Protein AF-0000000077482561 (afdb_homodimer)

Sequence (404 aa):
MPTYKLTYFKSRGRAEISRLLFAAGGVKYEDVRVDEEQWQQLKPQTPMGHLPILEVDGTMICQSKAIARLIAKDIGMAGKTPLEQAQADMICDSLEEFGEKMLLFLREKDENKKEELKKEFEEKTLPAALDQFEKLASAEGYFAGNSLTWADVNFFAIYNFIDILMPGDHLKRYVNLNKVMGNVSSNPGIAKWLKERPESAFMPTYKLTYFKSRGRAEISRLLFAAGGVKYEDVRVDEEQWQQLKPQTPMGHLPILEVDGTMICQSKAIARLIAKDIGMAGKTPLEQAQADMICDSLEEFGEKMLLFLREKDENKKEELKKEFEEKTLPAALDQFEKLASAEGYFAGNSLTWADVNFFAIYNFIDILMPGDHLKRYVNLNKVMGNVSSNPGIAKWLKERPESAF

InterPro domains:
  IPR004045 Glutathione S-transferase, N-terminal [PF02798] (5-72)
  IPR004045 Glutathione S-transferase, N-terminal [PS50404] (2-79)
  IPR004046 Glutathione S-transferase, C-terminal [PF14497] (100-197)
  IPR010987 Glutathione S-transferase, C-terminal-like [PS50405] (81-202)
  IPR036249 Thioredoxin-like superfamily [SSF52833] (2-74)
  IPR036282 Glutathione S-transferase, C-terminal domain superfamily [SSF47616] (77-200)
  IPR040079 Glutathione transferase family [SFLDS00019] (1-200)
  IPR050213 Glutathione S-transferase superfamily [PTHR11571] (1-199)

Secondary structure (DSSP, 8-state):
---EEEEEESS-GGGHHHHHHHHHHT---EEEEE-HHHHHHHGGGSSSS-S-EEEETTEEEESHHHHHHHHHHHTT-S-SSHHHHHHHHHHHHHHHHHHHHHHHHHS--SHHHHHHHHHHIIIIIHHHHHHHHHHHS-TTS-SSTTS--HHHHHHHHHHHHHHHHS-S-TTTT-HHHHHHHHHHHTSHHHHHHHHHSPP---/---EEEEEESS-GGGHHHHHHHHHHT---EEEEE-HHHHHHHGGGSSSS-S-EEEETTEEEESHHHHHHHHHHHTT-S-SSHHHHHHHHHHHHHHHHHHHHHHHHHS--SHHHHHHHHHHIIIIIHHHHHHHHHHHS-TTS-SSTTS--HHHHHHHHHHHHHHHHS-S-TTTT-HHHHHHHHHHHTSHHHHHHHHHSPP---

Organism: Branchiostoma lanceolatum (NCBI:txid7740)

Nearest PDB structures (foldseek):
  1m0u-assembly1_B  TM=9.128E-01  e=1.610E-15  Drosophila melanogaster
  2hnl-assembly1_B  TM=8.963E-01  e=1.126E-15  Onchocerca volvulus
  5h5l-assembly1_B  TM=9.197E-01  e=1.602E-14  Nilaparvata lugens
  4q5r-assembly3_F  TM=9.139E-01  e=1.965E-14  Blattella germanica
  5d73-assembly1_B  TM=9.164E-01  e=4.402E-12  Wuchereria bancrofti

Foldseek 3Di:
DWEKEKEEAPACPLQVLVVLLCLLLVNDYHYHHDDPVVLVVCQVVAPHSDDTWMDTPNDIDHDSVVSNCVSQVVSVQCADDPVLNVQLVVLLVLVVVLVVLVVVLVVDDDPVVSVVSVVCCLVPSVLVSLVVQLVQFDLQQDNGDNAHHSSLSSLLVSVVVVCLVPPDDSCVPRNSPVNSNVRSCPSPSSVVCVVPPDDDSD/DWEKEKEEAPACPLQVLVVLLCLLLVNDYHYHHDDPVVLVVCQVVAPHSDDTWMDTPNDIDHDSVVSNCVSQVVSVQCADDPVLNVQLVVLLVLVVVLVVLVVVLVVDDDPVVSVVSVVCCLPPSVLVSLVVQLVQFDLQQDNGDNAHHSSLSSLLVSVVVVCLVPPDDSCVPRNSPVNSNVRSCPSPSSVVCVVPPDDHSD

Radius of gyration: 21.01 Å; Cα contacts (8 Å, |Δi|>4): 567; chains: 2; bounding box: 51×54×52 Å

pLDDT: mean 95.97, std 4.88, range [64.56, 98.94]

Structure (mmCIF, N/CA/C/O backbone):
data_AF-0000000077482561-model_v1
#
loop_
_entity.id
_entity.type
_entity.pdbx_description
1 polymer 'glutathione transferase'
#
loop_
_atom_site.group_PDB
_atom_site.id
_atom_site.type_symbol
_atom_site.label_atom_id
_atom_site.label_alt_id
_atom_site.label_comp_id
_atom_site.label_asym_id
_atom_site.label_entity_id
_atom_site.label_seq_id
_atom_site.pdbx_PDB_ins_code
_atom_site.Cartn_x
_atom_site.Cartn_y
_atom_site.Cartn_z
_atom_site.occupancy
_atom_site.B_iso_or_equiv
_atom_site.auth_seq_id
_atom_site.auth_comp_id
_atom_site.auth_asym_id
_atom_site.auth_atom_id
_atom_site.pdbx_PDB_model_num
ATOM 1 N N . MET A 1 1 ? -3.689 -11.023 24.844 1 65.94 1 MET A N 1
ATOM 2 C CA . MET A 1 1 ? -3.525 -10.156 23.672 1 65.94 1 MET A CA 1
ATOM 3 C C . MET A 1 1 ? -2.205 -10.445 22.969 1 65.94 1 MET A C 1
ATOM 5 O O . MET A 1 1 ? -1.219 -10.812 23.609 1 65.94 1 MET A O 1
ATOM 9 N N . PRO A 1 2 ? -2.205 -10.367 21.578 1 79.44 2 PRO A N 1
ATOM 10 C CA . PRO A 1 2 ? -0.939 -10.719 20.938 1 79.44 2 PRO A CA 1
ATOM 11 C C . PRO A 1 2 ? 0.196 -9.766 21.312 1 79.44 2 PRO A C 1
ATOM 13 O O . PRO A 1 2 ? -0.055 -8.633 21.719 1 79.44 2 PRO A O 1
ATOM 16 N N . THR A 1 3 ? 1.358 -10.242 21.422 1 90.31 3 THR A N 1
ATOM 17 C CA . THR A 1 3 ? 2.551 -9.414 21.562 1 90.31 3 THR A CA 1
ATOM 18 C C . THR A 1 3 ? 3.047 -8.938 20.203 1 90.31 3 THR A C 1
ATOM 20 O O . THR A 1 3 ? 3.17 -9.727 19.266 1 90.31 3 THR A O 1
ATOM 23 N N . TYR A 1 4 ? 3.246 -7.598 20.156 1 96.88 4 TYR A N 1
ATOM 24 C CA . TYR A 1 4 ? 3.68 -7 18.891 1 96.88 4 TYR A CA 1
ATOM 25 C C . TYR A 1 4 ? 5.102 -6.457 19.016 1 96.88 4 TYR A C 1
ATOM 27 O O . TYR A 1 4 ? 5.445 -5.812 20 1 96.88 4 TYR A O 1
ATOM 35 N N . LYS A 1 5 ? 5.898 -6.805 18.062 1 97.81 5 LYS A N 1
ATOM 36 C CA . LYS A 1 5 ? 7.227 -6.227 17.891 1 97.81 5 LYS A CA 1
ATOM 37 C C . LYS A 1 5 ? 7.402 -5.672 16.469 1 97.81 5 LYS A C 1
ATOM 39 O O . LYS A 1 5 ? 7.406 -6.426 15.5 1 97.81 5 LYS A O 1
ATOM 44 N N . LEU A 1 6 ? 7.504 -4.359 16.375 1 98.5 6 LEU A N 1
ATOM 45 C CA . LEU A 1 6 ? 7.684 -3.68 15.094 1 98.5 6 LEU A CA 1
ATOM 46 C C . LEU A 1 6 ? 9.148 -3.307 14.875 1 98.5 6 LEU A C 1
ATOM 48 O O . LEU A 1 6 ? 9.75 -2.635 15.719 1 98.5 6 LEU A O 1
ATOM 52 N N . THR A 1 7 ? 9.711 -3.781 13.766 1 98.56 7 THR A N 1
ATOM 53 C CA . THR A 1 7 ? 11.109 -3.506 13.453 1 98.56 7 THR A CA 1
ATOM 54 C C . THR A 1 7 ? 11.227 -2.643 12.195 1 98.56 7 THR A C 1
ATOM 56 O O . THR A 1 7 ? 10.68 -2.988 11.148 1 98.56 7 THR A O 1
ATOM 59 N N . TYR A 1 8 ? 11.922 -1.567 12.336 1 98 8 TYR A N 1
ATOM 60 C CA . TYR A 1 8 ? 12.203 -0.656 11.234 1 98 8 TYR A CA 1
ATOM 61 C C . TYR A 1 8 ? 13.461 0.164 11.516 1 98 8 TYR A C 1
ATOM 63 O O . TYR A 1 8 ? 14.117 -0.029 12.539 1 98 8 TYR A O 1
ATOM 71 N N . PHE A 1 9 ? 13.859 1.001 10.555 1 96.94 9 PHE A N 1
ATOM 72 C CA . PHE A 1 9 ? 15.023 1.872 10.719 1 96.94 9 PHE A CA 1
ATOM 73 C C . PHE A 1 9 ? 14.703 3.016 11.68 1 96.94 9 PHE A C 1
ATOM 75 O O . PHE A 1 9 ? 13.562 3.176 12.109 1 96.94 9 PHE A O 1
ATOM 82 N N . LYS A 1 10 ? 15.805 3.742 11.961 1 93.38 10 LYS A N 1
ATOM 83 C CA . LYS A 1 10 ? 15.641 4.906 12.82 1 93.38 10 LYS A CA 1
ATOM 84 C C . LYS A 1 10 ? 15.016 6.074 12.062 1 93.38 10 LYS A C 1
ATOM 86 O O . LYS A 1 10 ? 15.586 7.164 12.016 1 93.38 10 LYS A O 1
ATOM 91 N N . SER A 1 11 ? 13.891 5.891 11.484 1 93.12 11 SER A N 1
ATOM 92 C CA . SER A 1 11 ? 13.102 6.863 10.734 1 93.12 11 SER A CA 1
ATOM 93 C C . SER A 1 11 ? 11.617 6.527 10.773 1 93.12 11 SER A C 1
ATOM 95 O O . SER A 1 11 ? 11.234 5.434 11.203 1 93.12 11 SER A O 1
ATOM 97 N N . ARG A 1 12 ? 10.773 7.395 10.508 1 92.94 12 ARG A N 1
ATOM 98 C CA . ARG A 1 12 ? 9.336 7.145 10.422 1 92.94 12 ARG A CA 1
ATOM 99 C C . ARG A 1 12 ? 9 6.242 9.234 1 92.94 12 ARG A C 1
ATOM 101 O O . ARG A 1 12 ? 8.578 5.102 9.414 1 92.94 12 ARG A O 1
ATOM 108 N N . GLY A 1 13 ? 9.367 6.766 7.984 1 92.19 13 GLY A N 1
ATOM 109 C CA . GLY A 1 13 ? 9.266 5.988 6.758 1 92.19 13 GLY A CA 1
ATOM 110 C C . GLY A 1 13 ? 8 5.148 6.691 1 92.19 13 GLY A C 1
ATOM 111 O O . GLY A 1 13 ? 6.93 5.594 7.109 1 92.19 13 GLY A O 1
ATOM 112 N N . ARG A 1 14 ? 8.117 3.943 6.242 1 94.88 14 ARG A N 1
ATOM 113 C CA . ARG A 1 14 ? 6.996 3.053 5.949 1 94.88 14 ARG A CA 1
ATOM 114 C C . ARG A 1 14 ? 6.43 2.449 7.23 1 94.88 14 ARG A C 1
ATOM 116 O O . ARG A 1 14 ? 5.332 1.887 7.223 1 94.88 14 ARG A O 1
ATOM 123 N N . ALA A 1 15 ? 7.062 2.635 8.352 1 97.38 15 ALA A N 1
ATOM 124 C CA . ALA A 1 15 ? 6.586 2.062 9.609 1 97.38 15 ALA A CA 1
ATOM 125 C C . ALA A 1 15 ? 5.68 3.045 10.352 1 97.38 15 ALA A C 1
ATOM 127 O O . ALA A 1 15 ? 4.996 2.67 11.305 1 97.38 15 ALA A O 1
ATOM 128 N N . GLU A 1 16 ? 5.656 4.277 9.891 1 97.19 16 GLU A N 1
ATOM 129 C CA . GLU A 1 16 ? 4.941 5.309 10.641 1 97.19 16 GLU A CA 1
ATOM 130 C C . GLU A 1 16 ? 3.445 5.012 10.703 1 97.19 16 GLU A C 1
ATOM 132 O O . GLU A 1 16 ? 2.789 5.301 11.703 1 97.19 16 GLU A O 1
ATOM 137 N N . ILE A 1 17 ? 2.879 4.523 9.641 1 98.38 17 ILE A N 1
ATOM 138 C CA . ILE A 1 17 ? 1.452 4.219 9.648 1 98.38 17 ILE A CA 1
ATOM 139 C C . ILE A 1 17 ? 1.148 3.213 10.758 1 98.38 17 ILE A C 1
ATOM 141 O O . ILE A 1 17 ? 0.135 3.33 11.453 1 98.38 17 ILE A O 1
ATOM 145 N N . SER A 1 18 ? 1.978 2.236 10.938 1 98.75 18 SER A N 1
ATOM 146 C CA . SER A 1 18 ? 1.778 1.244 11.992 1 98.75 18 SER A CA 1
ATOM 147 C C . SER A 1 18 ? 1.894 1.873 13.375 1 98.75 18 SER A C 1
ATOM 149 O O . SER A 1 18 ? 1.087 1.587 14.258 1 98.75 18 SER A O 1
ATOM 151 N N . ARG A 1 19 ? 2.854 2.752 13.531 1 98.44 19 ARG A N 1
ATOM 152 C CA . ARG A 1 19 ? 3.039 3.422 14.812 1 98.44 19 ARG A CA 1
ATOM 153 C C . ARG A 1 19 ? 1.841 4.301 15.148 1 98.44 19 ARG A C 1
ATOM 155 O O . ARG A 1 19 ? 1.387 4.328 16.297 1 98.44 19 ARG A O 1
ATOM 162 N N . LEU A 1 20 ? 1.384 4.945 14.164 1 98.75 20 LEU A N 1
ATOM 163 C CA . LEU A 1 20 ? 0.2 5.777 14.352 1 98.75 20 LEU A CA 1
ATOM 164 C C . LEU A 1 20 ? -1.009 4.926 14.727 1 98.75 20 LEU A C 1
ATOM 166 O O . LEU A 1 20 ? -1.802 5.316 15.586 1 98.75 20 LEU A O 1
ATOM 170 N N . LEU A 1 21 ? -1.175 3.791 14.133 1 98.88 21 LEU A N 1
ATOM 171 C CA . LEU A 1 21 ? -2.311 2.926 14.422 1 98.88 21 LEU A CA 1
ATOM 172 C C . LEU A 1 21 ? -2.191 2.328 15.82 1 98.88 21 LEU A C 1
ATOM 174 O O . LEU A 1 21 ? -3.182 2.236 16.547 1 98.88 21 LEU A O 1
ATOM 178 N N . PHE A 1 22 ? -0.974 1.914 16.219 1 98.69 22 PHE A N 1
ATOM 179 C CA . PHE A 1 22 ? -0.769 1.45 17.578 1 98.69 22 PHE A CA 1
ATOM 180 C C . PHE A 1 22 ? -1.146 2.535 18.578 1 98.69 22 PHE A C 1
ATOM 182 O O . PHE A 1 22 ? -1.791 2.256 19.594 1 98.69 22 PHE A O 1
ATOM 189 N N . ALA A 1 23 ? -0.771 3.738 18.281 1 98.75 23 ALA A N 1
ATOM 190 C CA . ALA A 1 23 ? -1.095 4.875 19.141 1 98.75 23 ALA A CA 1
ATOM 191 C C . ALA A 1 23 ? -2.602 5.105 19.203 1 98.75 23 ALA A C 1
ATOM 193 O O . ALA A 1 23 ? -3.162 5.316 20.281 1 98.75 23 ALA A O 1
ATOM 194 N N . ALA A 1 24 ? -3.225 5.043 18.078 1 98.81 24 ALA A N 1
ATOM 195 C CA . ALA A 1 24 ? -4.664 5.277 17.984 1 98.81 24 ALA A CA 1
ATOM 196 C C . ALA A 1 24 ? -5.438 4.297 18.859 1 98.81 24 ALA A C 1
ATOM 198 O O . ALA A 1 24 ? -6.438 4.664 19.484 1 98.81 24 ALA A O 1
ATOM 199 N N . GLY A 1 25 ? -4.988 3.072 18.859 1 98.06 25 GLY A N 1
ATOM 200 C CA . GLY A 1 25 ? -5.699 2.025 19.578 1 98.06 25 GLY A CA 1
ATOM 201 C C . GLY A 1 25 ? -5.215 1.84 21 1 98.06 25 GLY A C 1
ATOM 202 O O . GLY A 1 25 ? -5.797 1.068 21.766 1 98.06 25 GLY A O 1
ATOM 203 N N . GLY A 1 26 ? -4.105 2.518 21.312 1 97.75 26 GLY A N 1
ATOM 204 C CA . GLY A 1 26 ? -3.516 2.328 22.641 1 97.75 26 GLY A CA 1
ATOM 205 C C . GLY A 1 26 ? -2.932 0.942 22.828 1 97.75 26 GLY A C 1
ATOM 206 O O . GLY A 1 26 ? -3.033 0.369 23.922 1 97.75 26 GLY A O 1
ATOM 207 N N . VAL A 1 27 ? -2.447 0.393 21.797 1 97.44 27 VAL A N 1
ATOM 208 C CA . VAL A 1 27 ? -1.892 -0.956 21.844 1 97.44 27 VAL A CA 1
ATOM 209 C C . VAL A 1 27 ? -0.395 -0.889 22.125 1 97.44 27 VAL A C 1
ATOM 211 O O . VAL A 1 27 ? 0.345 -0.171 21.453 1 97.44 27 VAL A O 1
ATOM 214 N N . LYS A 1 28 ? 0.012 -1.644 23.141 1 96.12 28 LYS A N 1
ATOM 215 C CA . LYS A 1 28 ? 1.436 -1.71 23.453 1 96.12 28 LYS A CA 1
ATOM 216 C C . LYS A 1 28 ? 2.18 -2.607 22.469 1 96.12 28 LYS A C 1
ATOM 218 O O . LYS A 1 28 ? 1.653 -3.637 22.047 1 96.12 28 LYS A O 1
ATOM 223 N N . TYR A 1 29 ? 3.383 -2.162 22.141 1 97.12 29 TYR A N 1
ATOM 224 C CA . TYR A 1 29 ? 4.254 -2.939 21.266 1 97.12 29 TYR A CA 1
ATOM 225 C C . TYR A 1 29 ? 5.719 -2.6 21.516 1 97.12 29 TYR A C 1
ATOM 227 O O . TYR A 1 29 ? 6.027 -1.577 22.125 1 97.12 29 TYR A O 1
ATOM 235 N N . GLU A 1 30 ? 6.598 -3.5 21.078 1 97.06 30 GLU A N 1
ATOM 236 C CA . GLU A 1 30 ? 8.023 -3.201 21.078 1 97.06 30 GLU A CA 1
ATOM 237 C C . GLU A 1 30 ? 8.453 -2.521 19.781 1 97.06 30 GLU A C 1
ATOM 239 O O . GLU A 1 30 ? 8.305 -3.094 18.703 1 97.06 30 GLU A O 1
ATOM 244 N N . ASP A 1 31 ? 8.914 -1.35 19.859 1 97 31 ASP A N 1
ATOM 245 C CA . ASP A 1 31 ? 9.406 -0.591 18.719 1 97 31 ASP A CA 1
ATOM 246 C C . ASP A 1 31 ? 10.914 -0.759 18.547 1 97 31 ASP A C 1
ATOM 248 O O . ASP A 1 31 ? 11.695 -0.048 19.188 1 97 31 ASP A O 1
ATOM 252 N N . VAL A 1 32 ? 11.305 -1.618 17.641 1 97.31 32 VAL A N 1
ATOM 253 C CA . VAL A 1 32 ? 12.719 -1.92 17.422 1 97.31 32 VAL A CA 1
ATOM 254 C C . VAL A 1 32 ? 13.25 -1.095 16.266 1 97.31 32 VAL A C 1
ATOM 256 O O . VAL A 1 32 ? 12.766 -1.227 15.133 1 97.31 32 VAL A O 1
ATOM 259 N N . ARG A 1 33 ? 14.156 -0.301 16.516 1 96.81 33 ARG A N 1
ATOM 260 C CA . ARG A 1 33 ? 14.797 0.537 15.5 1 96.81 33 ARG A CA 1
ATOM 261 C C . ARG A 1 33 ? 16.234 0.096 15.258 1 96.81 33 ARG A C 1
ATOM 263 O O . ARG A 1 33 ? 17.062 0.086 16.188 1 96.81 33 ARG A O 1
ATOM 270 N N . VAL A 1 34 ? 16.516 -0.237 14.039 1 97.75 34 VAL A N 1
ATOM 271 C CA . VAL A 1 34 ? 17.797 -0.855 13.758 1 97.75 34 VAL A CA 1
ATOM 272 C C . VAL A 1 34 ? 18.641 0.084 12.891 1 97.75 34 VAL A C 1
ATOM 274 O O . VAL A 1 34 ? 18.109 0.903 12.148 1 97.75 34 VAL A O 1
ATOM 277 N N . ASP A 1 35 ? 19.938 -0.01 12.992 1 96.69 35 ASP A N 1
ATOM 278 C CA . ASP A 1 35 ? 20.859 0.676 12.094 1 96.69 35 ASP A CA 1
ATOM 279 C C . ASP A 1 35 ? 21.297 -0.236 10.953 1 96.69 35 ASP A C 1
ATOM 281 O O . ASP A 1 35 ? 20.797 -1.354 10.82 1 96.69 35 ASP A O 1
ATOM 285 N N . GLU A 1 36 ? 22.125 0.262 10.109 1 96.44 36 GLU A N 1
ATOM 286 C CA . GLU A 1 36 ? 22.5 -0.444 8.891 1 96.44 36 GLU A CA 1
ATOM 287 C C . GLU A 1 36 ? 23.188 -1.766 9.211 1 96.44 36 GLU A C 1
ATOM 289 O O . GLU A 1 36 ? 22.969 -2.77 8.531 1 96.44 36 GLU A O 1
ATOM 294 N N . GLU A 1 37 ? 24.016 -1.79 10.219 1 97.62 37 GLU A N 1
ATOM 295 C CA . GLU A 1 37 ? 24.734 -3.006 10.602 1 97.62 37 GLU A CA 1
ATOM 296 C C . GLU A 1 37 ? 23.766 -4.07 11.109 1 97.62 37 GLU A C 1
ATOM 298 O O . GLU A 1 37 ? 23.844 -5.234 10.711 1 97.62 37 GLU A O 1
ATOM 303 N N . GLN A 1 38 ? 22.922 -3.689 11.922 1 98.06 38 GLN A N 1
ATOM 304 C CA . GLN A 1 38 ? 21.906 -4.598 12.445 1 98.06 38 GLN A CA 1
ATOM 305 C C . GLN A 1 38 ? 21 -5.105 11.328 1 98.06 38 GLN A C 1
ATOM 307 O O . GLN A 1 38 ? 20.578 -6.27 11.336 1 98.06 38 GLN A O 1
ATOM 312 N N . TRP A 1 39 ? 20.719 -4.211 10.438 1 97.75 39 TRP A N 1
ATOM 313 C CA . TRP A 1 39 ? 19.859 -4.586 9.312 1 97.75 39 TRP A CA 1
ATOM 314 C C . TRP A 1 39 ? 20.516 -5.664 8.461 1 97.75 39 TRP A C 1
ATOM 316 O O . TRP A 1 39 ? 19.875 -6.637 8.07 1 97.75 39 TRP A O 1
ATOM 326 N N . GLN A 1 40 ? 21.734 -5.527 8.156 1 97.62 40 GLN A N 1
ATOM 327 C CA . GLN A 1 40 ? 22.453 -6.512 7.344 1 97.62 40 GLN A CA 1
ATOM 328 C C . GLN A 1 40 ? 22.406 -7.891 7.992 1 97.62 40 GLN A C 1
ATOM 330 O O . GLN A 1 40 ? 22.344 -8.906 7.301 1 97.62 40 GLN A O 1
ATOM 335 N N . GLN A 1 41 ? 22.375 -7.934 9.281 1 97.88 41 GLN A N 1
ATOM 336 C CA . GLN A 1 41 ? 22.328 -9.195 10.016 1 97.88 41 GLN A CA 1
ATOM 337 C C . GLN A 1 41 ? 20.906 -9.766 10.016 1 97.88 41 GLN A C 1
ATOM 339 O O . GLN A 1 41 ? 20.719 -10.984 9.984 1 97.88 41 GLN A O 1
ATOM 344 N N . LEU A 1 42 ? 19.984 -8.859 10.039 1 97.69 42 LEU A N 1
ATOM 345 C CA . LEU A 1 42 ? 18.594 -9.25 10.18 1 97.69 42 LEU A CA 1
ATOM 346 C C . LEU A 1 42 ? 18 -9.641 8.82 1 97.69 42 LEU A C 1
ATOM 348 O O . LEU A 1 42 ? 17.094 -10.484 8.75 1 97.69 42 LEU A O 1
ATOM 352 N N . LYS A 1 43 ? 18.516 -9.07 7.785 1 97.5 43 LYS A N 1
ATOM 353 C CA . LYS A 1 43 ? 17.906 -9.125 6.453 1 97.5 43 LYS A CA 1
ATOM 354 C C . LYS A 1 43 ? 17.672 -10.562 6.016 1 97.5 43 LYS A C 1
ATOM 356 O O . LYS A 1 43 ? 16.578 -10.906 5.57 1 97.5 43 LYS A O 1
ATOM 361 N N . PRO A 1 44 ? 18.594 -11.492 6.234 1 96.06 44 PRO A N 1
ATOM 362 C CA . PRO A 1 44 ? 18.375 -12.867 5.773 1 96.06 44 PRO A CA 1
ATOM 363 C C . PRO A 1 44 ? 17.297 -13.594 6.586 1 96.06 44 PRO A C 1
ATOM 365 O O . PRO A 1 44 ? 16.828 -14.664 6.176 1 96.06 44 PRO A O 1
ATOM 368 N N . GLN A 1 45 ? 16.859 -13 7.668 1 95.19 45 GLN A N 1
ATOM 369 C CA . GLN A 1 45 ? 15.906 -13.648 8.555 1 95.19 45 GLN A CA 1
ATOM 370 C C . GLN A 1 45 ? 14.492 -13.125 8.305 1 95.19 45 GLN A C 1
ATOM 372 O O . GLN A 1 45 ? 13.523 -13.641 8.875 1 95.19 45 GLN A O 1
ATOM 377 N N . THR A 1 46 ? 14.453 -12.148 7.418 1 96.69 46 THR A N 1
ATOM 378 C CA . THR A 1 46 ? 13.141 -11.57 7.133 1 96.69 46 THR A CA 1
ATOM 379 C C . THR A 1 46 ? 12.469 -12.305 5.98 1 96.69 46 THR A C 1
ATOM 381 O O . THR A 1 46 ? 13.141 -12.922 5.152 1 96.69 46 THR A O 1
ATOM 384 N N . PRO A 1 47 ? 11.156 -12.211 5.91 1 95.62 47 PRO A N 1
ATOM 385 C CA . PRO A 1 47 ? 10.438 -12.977 4.887 1 95.62 47 PRO A CA 1
ATOM 386 C C . PRO A 1 47 ? 10.836 -12.578 3.469 1 95.62 47 PRO A C 1
ATOM 388 O O . PRO A 1 47 ? 10.961 -13.43 2.592 1 95.62 47 PRO A O 1
ATOM 391 N N . MET A 1 48 ? 11.031 -11.312 3.225 1 96.31 48 MET A N 1
ATOM 392 C CA . MET A 1 48 ? 11.227 -10.844 1.854 1 96.31 48 MET A CA 1
ATOM 393 C C . MET A 1 48 ? 12.438 -9.922 1.766 1 96.31 48 MET A C 1
ATOM 395 O O . MET A 1 48 ? 12.664 -9.289 0.734 1 96.31 48 MET A O 1
ATOM 399 N N . GLY A 1 49 ? 13.125 -9.758 2.85 1 95.25 49 GLY A N 1
ATOM 400 C CA . GLY A 1 49 ? 14.336 -8.953 2.818 1 95.25 49 GLY A CA 1
ATOM 401 C C . GLY A 1 49 ? 14.07 -7.465 2.914 1 95.25 49 GLY A C 1
ATOM 402 O O . GLY A 1 49 ? 14.844 -6.652 2.395 1 95.25 49 GLY A O 1
ATOM 403 N N . HIS A 1 50 ? 12.875 -7.137 3.467 1 93.81 50 HIS A N 1
ATOM 404 C CA . HIS A 1 50 ? 12.531 -5.727 3.607 1 93.81 50 HIS A CA 1
ATOM 405 C C . HIS A 1 50 ? 11.984 -5.426 5 1 93.81 50 HIS A C 1
ATOM 407 O O . HIS A 1 50 ? 11.562 -6.336 5.715 1 93.81 50 HIS A O 1
ATOM 413 N N . LEU A 1 51 ? 12.148 -4.227 5.395 1 97.62 51 LEU A N 1
ATOM 414 C CA . LEU A 1 51 ? 11.477 -3.646 6.551 1 97.62 51 LEU A CA 1
ATOM 415 C C . LEU A 1 51 ? 10.383 -2.678 6.117 1 97.62 51 LEU A C 1
ATOM 417 O O . LEU A 1 51 ? 10.445 -2.109 5.023 1 97.6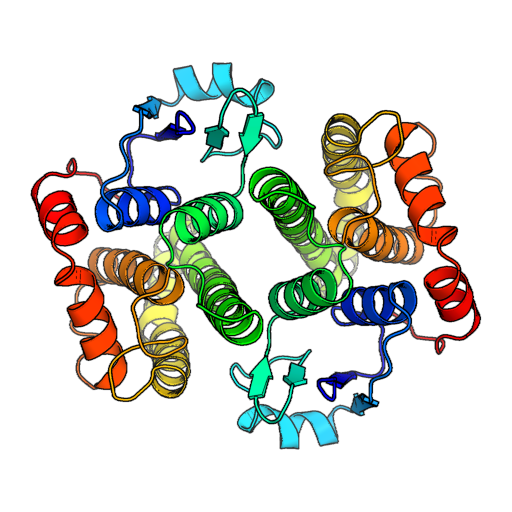2 51 LEU A O 1
ATOM 421 N N . PRO A 1 52 ? 9.352 -2.607 6.902 1 98.31 52 PRO A N 1
ATOM 422 C CA . PRO A 1 52 ? 9.125 -3.045 8.281 1 98.31 52 PRO A CA 1
ATOM 423 C C . PRO A 1 52 ? 8.688 -4.504 8.375 1 98.31 52 PRO A C 1
ATOM 425 O O . PRO A 1 52 ? 8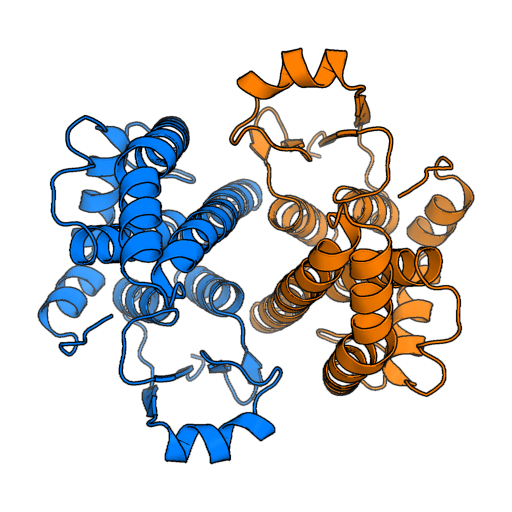.195 -5.07 7.395 1 98.31 52 PRO A O 1
ATOM 428 N N . ILE A 1 53 ? 8.945 -5.027 9.562 1 98.44 53 ILE A N 1
ATOM 429 C CA . ILE A 1 53 ? 8.43 -6.336 9.961 1 98.44 53 ILE A CA 1
ATOM 430 C C . ILE A 1 53 ? 7.664 -6.215 11.273 1 98.44 53 ILE A C 1
ATOM 432 O O . ILE A 1 53 ? 8.102 -5.516 12.195 1 98.44 53 ILE A O 1
ATOM 436 N N . LEU A 1 54 ? 6.562 -6.836 11.328 1 98.69 54 LEU A N 1
ATOM 437 C CA . LEU A 1 54 ? 5.824 -7 12.578 1 98.69 54 LEU A CA 1
ATOM 438 C C . LEU A 1 54 ? 5.824 -8.453 13.023 1 98.69 54 LEU A C 1
ATOM 440 O O . LEU A 1 54 ? 5.395 -9.336 12.273 1 98.69 54 LEU A O 1
ATOM 444 N N . GLU A 1 55 ? 6.34 -8.75 14.133 1 97.81 55 GLU A N 1
ATOM 445 C CA . GLU A 1 55 ? 6.242 -10.078 14.742 1 97.81 55 GLU A CA 1
ATOM 446 C C . GLU A 1 55 ? 5.027 -10.18 15.656 1 97.81 55 GLU A C 1
ATOM 448 O O . GLU A 1 55 ? 4.852 -9.352 16.562 1 97.81 55 GLU A O 1
ATOM 453 N N . VAL A 1 56 ? 4.18 -11.109 15.352 1 95.5 56 VAL A N 1
ATOM 454 C CA . VAL A 1 56 ? 2.982 -11.391 16.141 1 95.5 56 VAL A CA 1
ATOM 455 C C . VAL A 1 56 ? 3 -12.852 16.594 1 95.5 56 VAL A C 1
ATOM 457 O O . VAL A 1 56 ? 2.887 -13.766 15.773 1 95.5 56 VAL A O 1
ATOM 460 N N . ASP A 1 57 ? 3.135 -13.039 17.844 1 85.06 57 ASP A N 1
ATOM 461 C CA . ASP A 1 57 ? 3.154 -14.383 18.422 1 85.06 57 ASP A CA 1
ATOM 462 C C . ASP A 1 57 ? 4.098 -15.297 17.641 1 85.06 57 ASP A C 1
ATOM 464 O O . ASP A 1 57 ? 3.715 -16.406 17.25 1 85.06 57 ASP A O 1
ATOM 468 N N . GLY A 1 58 ? 5.227 -14.805 17.25 1 84.81 58 GLY A N 1
ATOM 469 C CA . GLY A 1 58 ? 6.277 -15.602 16.625 1 84.81 58 GLY A CA 1
ATOM 470 C C . GLY A 1 58 ? 6.203 -15.609 15.117 1 84.81 58 GLY A C 1
ATOM 471 O O . GLY A 1 58 ? 7.094 -16.141 14.445 1 84.81 58 GLY A O 1
ATOM 472 N N . THR A 1 59 ? 5.172 -15.078 14.539 1 93.31 59 THR A N 1
ATOM 473 C CA . THR A 1 59 ? 5.039 -15 13.094 1 93.31 59 THR A CA 1
ATOM 474 C C . THR A 1 59 ? 5.453 -13.617 12.586 1 93.31 59 THR A C 1
ATOM 476 O O . THR A 1 59 ? 5.039 -12.602 13.141 1 93.31 59 THR A O 1
ATOM 479 N N . MET A 1 60 ? 6.297 -13.602 11.539 1 97.31 60 MET A N 1
ATOM 480 C CA . MET A 1 60 ? 6.73 -12.336 10.961 1 97.31 60 MET A CA 1
ATOM 481 C C . MET A 1 60 ? 5.84 -11.945 9.781 1 97.31 60 MET A C 1
ATOM 483 O O . MET A 1 60 ? 5.594 -12.758 8.891 1 97.31 60 MET A O 1
ATOM 487 N N . ILE A 1 61 ? 5.328 -10.75 9.867 1 98.31 61 ILE A N 1
ATOM 488 C CA . ILE A 1 61 ? 4.586 -10.133 8.773 1 98.31 61 ILE A CA 1
ATOM 489 C C . ILE A 1 61 ? 5.375 -8.961 8.211 1 98.31 61 ILE A C 1
ATOM 491 O O . ILE A 1 61 ? 5.84 -8.094 8.961 1 98.31 61 ILE A O 1
ATOM 495 N N . CYS A 1 62 ? 5.543 -9.008 6.883 1 98.38 62 CYS A N 1
ATOM 496 C CA . CYS A 1 62 ? 6.16 -7.867 6.211 1 98.38 62 CYS A CA 1
ATOM 497 C C . CYS A 1 62 ? 5.145 -7.125 5.348 1 98.38 62 CYS A C 1
ATOM 499 O O . CYS A 1 62 ? 3.955 -7.449 5.367 1 98.38 62 CYS A O 1
ATOM 501 N N . GLN A 1 63 ? 5.625 -6.09 4.656 1 98.06 63 GLN A N 1
ATOM 502 C CA . GLN A 1 63 ? 4.789 -5.199 3.857 1 98.06 63 GLN A CA 1
ATOM 503 C C . GLN A 1 63 ? 3.992 -4.25 4.75 1 98.06 63 GLN A C 1
ATOM 505 O O . GLN A 1 63 ? 3.111 -4.684 5.496 1 98.06 63 GLN A O 1
ATOM 510 N N . SER A 1 64 ? 4.227 -3.021 4.57 1 98.12 64 SER A N 1
ATOM 511 C CA . SER A 1 64 ? 3.705 -2.008 5.48 1 98.12 64 SER A CA 1
ATOM 512 C C . SER A 1 64 ? 2.182 -1.996 5.48 1 98.12 64 SER A C 1
ATOM 514 O O . SER A 1 64 ? 1.556 -1.838 6.531 1 98.12 64 SER A O 1
ATOM 516 N N . LYS A 1 65 ? 1.564 -2.209 4.371 1 98.25 65 LYS A N 1
ATOM 517 C CA . LYS A 1 65 ? 0.106 -2.156 4.316 1 98.25 65 LYS A CA 1
ATOM 518 C C . LYS A 1 65 ? -0.511 -3.402 4.945 1 98.25 65 LYS A C 1
ATOM 520 O O . LYS A 1 65 ? -1.583 -3.334 5.551 1 98.25 65 LYS A O 1
ATOM 525 N N . ALA A 1 66 ? 0.133 -4.59 4.738 1 98.62 66 ALA A N 1
ATOM 526 C CA . ALA A 1 66 ? -0.34 -5.805 5.398 1 98.62 66 ALA A CA 1
ATOM 527 C C . ALA A 1 66 ? -0.27 -5.664 6.918 1 98.62 66 ALA A C 1
ATOM 529 O O . ALA A 1 66 ? -1.205 -6.043 7.625 1 98.62 66 ALA A O 1
ATOM 530 N N . ILE A 1 67 ? 0.811 -5.07 7.371 1 98.75 67 ILE A N 1
ATOM 531 C CA . ILE A 1 67 ? 1.01 -4.84 8.797 1 98.75 67 ILE A CA 1
ATOM 532 C C . ILE A 1 67 ? -0.049 -3.871 9.32 1 98.75 67 ILE A C 1
ATOM 534 O O . ILE A 1 67 ? -0.728 -4.156 10.305 1 98.75 67 ILE A O 1
ATOM 538 N N . ALA A 1 68 ? -0.198 -2.816 8.602 1 98.81 68 ALA A N 1
ATOM 539 C CA . ALA A 1 68 ? -1.13 -1.775 9.023 1 98.81 68 ALA A CA 1
ATOM 540 C C . ALA A 1 68 ? -2.562 -2.301 9.062 1 98.81 68 ALA A C 1
ATOM 542 O O . ALA A 1 68 ? -3.316 -2 9.992 1 98.81 68 ALA A O 1
ATOM 543 N N . ARG A 1 69 ? -2.92 -3.057 8.078 1 98.62 69 ARG A N 1
ATOM 544 C CA . ARG A 1 69 ? -4.27 -3.613 8.016 1 98.62 69 ARG A CA 1
ATOM 545 C C . ARG A 1 69 ? -4.52 -4.566 9.172 1 98.62 69 ARG A C 1
ATOM 547 O O . ARG A 1 69 ? -5.625 -4.609 9.727 1 98.62 69 ARG A O 1
ATOM 554 N N . LEU A 1 70 ? -3.527 -5.348 9.523 1 98.38 70 LEU A N 1
ATOM 555 C CA . LEU A 1 70 ? -3.641 -6.258 10.656 1 98.38 70 LEU A CA 1
ATOM 556 C C . LEU A 1 70 ? -3.91 -5.488 11.945 1 98.38 70 LEU A C 1
ATOM 558 O O . LEU A 1 70 ? -4.805 -5.848 12.711 1 98.38 70 LEU A O 1
ATOM 562 N N . ILE A 1 71 ? -3.166 -4.449 12.172 1 98.5 71 ILE A N 1
ATOM 563 C CA . ILE A 1 71 ? -3.328 -3.633 13.367 1 98.5 71 ILE A CA 1
ATOM 564 C C . ILE A 1 71 ? -4.699 -2.959 13.352 1 98.5 71 ILE A C 1
ATOM 566 O O . ILE A 1 71 ? -5.395 -2.932 14.367 1 98.5 71 ILE A O 1
ATOM 570 N N . ALA A 1 72 ? -5.059 -2.428 12.195 1 98.69 72 ALA A N 1
ATOM 571 C CA . ALA A 1 72 ? -6.34 -1.743 12.055 1 98.69 72 ALA A CA 1
ATOM 572 C C . ALA A 1 72 ? -7.5 -2.664 12.43 1 98.69 72 ALA A C 1
ATOM 574 O O . ALA A 1 72 ? -8.461 -2.234 13.062 1 98.69 72 ALA A O 1
ATOM 575 N N . LYS A 1 73 ? -7.41 -3.895 11.984 1 97.25 73 LYS A N 1
ATOM 576 C CA . LYS A 1 73 ? -8.438 -4.867 12.336 1 97.25 73 LYS A CA 1
ATOM 577 C C . LYS A 1 73 ? -8.5 -5.078 13.852 1 97.25 73 LYS A C 1
ATOM 579 O O . LYS A 1 73 ? -9.586 -5.125 14.43 1 97.25 73 LYS A O 1
ATOM 584 N N . ASP A 1 74 ? -7.406 -5.176 14.445 1 96.19 74 ASP A N 1
ATOM 585 C CA . ASP A 1 74 ? -7.316 -5.438 15.883 1 96.19 74 ASP A CA 1
ATOM 586 C C . ASP A 1 74 ? -7.953 -4.305 16.688 1 96.19 74 ASP A C 1
ATOM 588 O O . ASP A 1 74 ? -8.602 -4.547 17.703 1 96.19 74 ASP A O 1
ATOM 592 N N . ILE A 1 75 ? -7.84 -3.143 16.219 1 97.56 75 ILE A N 1
ATOM 593 C CA . ILE A 1 75 ? -8.273 -2.008 17.016 1 97.56 75 ILE A CA 1
ATOM 594 C C . ILE A 1 75 ? -9.617 -1.491 16.5 1 97.56 75 ILE A C 1
ATOM 596 O O . ILE A 1 75 ? -10.078 -0.421 16.906 1 97.56 75 ILE A O 1
ATOM 600 N N . GLY A 1 76 ? -10.203 -2.148 15.5 1 97.5 76 GLY A N 1
ATOM 601 C CA . GLY A 1 76 ? -11.523 -1.803 15.016 1 97.5 76 GLY A CA 1
ATOM 602 C C . GLY A 1 76 ? -11.523 -0.629 14.055 1 97.5 76 GLY A C 1
ATOM 603 O O . GLY A 1 76 ? -12.5 0.112 13.969 1 97.5 76 GLY A O 1
ATOM 604 N N . MET A 1 77 ? -10.438 -0.453 13.297 1 98.69 77 MET A N 1
ATOM 605 C CA . MET A 1 77 ? -10.32 0.694 12.406 1 98.69 77 MET A CA 1
ATOM 606 C C . MET A 1 77 ? -10.133 0.239 10.961 1 98.69 77 MET A C 1
ATOM 608 O O . MET A 1 77 ? -9.633 0.995 10.125 1 98.69 77 MET A O 1
ATOM 612 N N . ALA A 1 78 ? -10.477 -1.024 10.656 1 98.56 78 ALA A N 1
ATOM 613 C CA . ALA A 1 78 ? -10.352 -1.513 9.289 1 98.56 78 ALA A CA 1
ATOM 614 C C . ALA A 1 78 ? -11.594 -1.179 8.469 1 98.56 78 ALA A C 1
ATOM 616 O O . ALA A 1 78 ? -11.562 -1.243 7.234 1 98.56 78 ALA A O 1
ATOM 617 N N . GLY A 1 79 ? -12.656 -0.717 9.062 1 98.06 79 GLY A N 1
ATOM 618 C CA . GLY A 1 79 ? -13.984 -0.616 8.484 1 98.06 79 GLY A CA 1
ATOM 619 C C . GLY A 1 79 ? -14.977 -1.599 9.086 1 98.06 79 GLY A C 1
ATOM 620 O O . GLY A 1 79 ? -14.617 -2.74 9.383 1 98.06 79 GLY A O 1
ATOM 621 N N . LYS A 1 80 ? -16.219 -1.28 9.211 1 97.19 80 LYS A N 1
ATOM 622 C CA . LYS A 1 80 ? -17.203 -2.047 9.977 1 97.19 80 LYS A CA 1
ATOM 623 C C . LYS A 1 80 ? -17.828 -3.15 9.117 1 97.19 80 LYS A C 1
ATOM 625 O O . LYS A 1 80 ? -18.359 -4.125 9.648 1 97.19 80 LYS A O 1
ATOM 630 N N . THR A 1 81 ? -17.859 -2.98 7.855 1 95.31 81 THR A N 1
ATOM 631 C CA . THR A 1 81 ? -18.406 -3.961 6.918 1 95.31 81 THR A CA 1
ATOM 632 C C . THR A 1 81 ? -17.359 -4.34 5.875 1 95.31 81 THR A C 1
ATOM 634 O O . THR A 1 81 ? -16.375 -3.621 5.68 1 95.31 81 THR A O 1
ATOM 637 N N . PRO A 1 82 ? -17.547 -5.438 5.191 1 94.94 82 PRO A N 1
ATOM 638 C CA . PRO A 1 82 ? -16.625 -5.801 4.117 1 94.94 82 PRO A CA 1
ATOM 639 C C . PRO A 1 82 ? -16.484 -4.707 3.061 1 94.94 82 PRO A C 1
ATOM 641 O O . PRO A 1 82 ? -15.391 -4.465 2.557 1 94.94 82 PRO A O 1
ATOM 644 N N . LEU A 1 83 ? -17.547 -4.074 2.828 1 96.06 83 LEU A N 1
ATOM 645 C CA . LEU A 1 83 ? -17.516 -3.014 1.827 1 96.06 83 LEU A CA 1
ATOM 646 C C . LEU A 1 83 ? -16.719 -1.813 2.33 1 96.06 83 LEU A C 1
ATOM 648 O O . LEU A 1 83 ? -15.906 -1.248 1.593 1 96.06 83 LEU A O 1
ATOM 652 N N . GLU A 1 84 ? -16.922 -1.404 3.596 1 97.38 84 GLU A N 1
ATOM 653 C CA . GLU A 1 84 ? -16.125 -0.315 4.172 1 97.38 84 GLU A CA 1
ATOM 654 C C . GLU A 1 84 ? -14.648 -0.661 4.199 1 97.38 84 GLU A C 1
ATOM 656 O O . GLU A 1 84 ? -13.797 0.202 3.965 1 97.38 84 GLU A O 1
ATOM 661 N N . GLN A 1 85 ? -14.375 -1.887 4.5 1 98.25 85 GLN A N 1
ATOM 662 C CA . GLN A 1 85 ? -12.984 -2.336 4.508 1 98.25 85 GLN A CA 1
ATOM 663 C C . GLN A 1 85 ? -12.375 -2.244 3.115 1 98.25 85 GLN A C 1
ATOM 665 O O . GLN A 1 85 ? -11.219 -1.844 2.967 1 98.25 85 GLN A O 1
ATOM 670 N N . ALA A 1 86 ? -13.141 -2.596 2.133 1 98.12 86 ALA A N 1
ATOM 671 C CA . ALA A 1 86 ? -12.664 -2.5 0.756 1 98.12 86 ALA A CA 1
ATOM 672 C C . ALA A 1 86 ? -12.445 -1.046 0.352 1 98.12 86 ALA A C 1
ATOM 674 O O . ALA A 1 86 ? -11.492 -0.732 -0.371 1 98.12 86 ALA A O 1
ATOM 675 N N . GLN A 1 87 ? -13.289 -0.183 0.807 1 98.06 87 GLN A N 1
ATOM 676 C CA . GLN A 1 87 ? -13.125 1.241 0.537 1 98.06 87 GLN A CA 1
ATOM 677 C C . GLN A 1 87 ? -11.836 1.772 1.17 1 98.06 87 GLN A C 1
ATOM 679 O O . GLN A 1 87 ? -11.102 2.531 0.541 1 98.06 87 GLN A O 1
ATOM 684 N N . ALA A 1 88 ? -11.602 1.339 2.377 1 98.81 88 ALA A N 1
ATOM 685 C CA . ALA A 1 88 ? -10.359 1.74 3.039 1 98.81 88 ALA A CA 1
ATOM 686 C C . ALA A 1 88 ? -9.141 1.212 2.291 1 98.81 88 ALA A C 1
ATOM 688 O O . ALA A 1 88 ? -8.164 1.939 2.086 1 98.81 88 ALA A O 1
ATOM 689 N N . ASP A 1 89 ? -9.242 -0.005 1.867 1 98.69 89 ASP A N 1
ATOM 690 C CA . ASP A 1 89 ? -8.148 -0.622 1.122 1 98.69 89 ASP A CA 1
ATOM 691 C C . ASP A 1 89 ? -7.879 0.13 -0.18 1 98.69 89 ASP A C 1
ATOM 693 O O . ASP A 1 89 ? -6.723 0.355 -0.544 1 98.69 89 ASP A O 1
ATOM 697 N N . MET A 1 90 ? -8.945 0.447 -0.867 1 98.44 90 MET A N 1
ATOM 698 C CA . MET A 1 90 ? -8.805 1.148 -2.141 1 98.44 90 MET A CA 1
ATOM 699 C C . MET A 1 90 ? -8.086 2.479 -1.955 1 98.44 90 MET A C 1
ATOM 701 O O . MET A 1 90 ? -7.246 2.854 -2.775 1 98.44 90 MET A O 1
ATOM 705 N N . ILE A 1 91 ? -8.375 3.188 -0.912 1 98.81 91 ILE A N 1
ATOM 706 C CA . ILE A 1 91 ? -7.738 4.465 -0.624 1 98.81 91 ILE A CA 1
ATOM 707 C C . ILE A 1 91 ? -6.25 4.25 -0.348 1 98.81 91 ILE A C 1
ATOM 709 O O . ILE A 1 91 ? -5.398 4.938 -0.915 1 98.81 91 ILE A O 1
ATOM 713 N N . CYS A 1 92 ? -5.957 3.258 0.431 1 98.75 92 CYS A N 1
ATOM 714 C CA . CYS A 1 92 ? -4.574 3.01 0.83 1 98.75 92 CYS A CA 1
ATOM 715 C C . CYS A 1 92 ? -3.744 2.521 -0.352 1 98.75 92 CYS A C 1
ATOM 717 O O . CYS A 1 92 ? -2.582 2.904 -0.499 1 98.75 92 CYS A O 1
ATOM 719 N N . ASP A 1 93 ? -4.332 1.692 -1.121 1 98.25 93 ASP A N 1
ATOM 720 C CA . ASP A 1 93 ? -3.633 1.255 -2.324 1 98.25 93 ASP A CA 1
ATOM 721 C C . ASP A 1 93 ? -3.396 2.424 -3.277 1 98.25 93 ASP A C 1
ATOM 723 O O . ASP A 1 93 ? -2.355 2.494 -3.938 1 98.25 93 ASP A O 1
ATOM 727 N N . SER A 1 94 ? -4.328 3.334 -3.412 1 98.19 94 SER A N 1
ATOM 728 C CA . SER A 1 94 ? -4.184 4.52 -4.254 1 98.19 94 SER A CA 1
ATOM 729 C C . SER A 1 94 ? -3.104 5.453 -3.713 1 98.19 94 SER A C 1
ATOM 731 O O . SER A 1 94 ? -2.332 6.027 -4.48 1 98.19 94 SER A O 1
ATOM 733 N N . LEU A 1 95 ? -3.086 5.516 -2.449 1 98.12 95 LEU A N 1
ATOM 734 C CA . LEU A 1 95 ? -2.062 6.336 -1.813 1 98.12 95 LEU A CA 1
ATOM 735 C C . LEU A 1 95 ? -0.672 5.762 -2.061 1 98.12 95 LEU A C 1
ATOM 737 O O . LEU A 1 95 ? 0.299 6.508 -2.193 1 98.12 95 LEU A O 1
ATOM 741 N N . GLU A 1 96 ? -0.576 4.477 -2.059 1 96.38 96 GLU A N 1
ATOM 742 C CA . GLU A 1 96 ? 0.706 3.84 -2.352 1 96.38 96 GLU A CA 1
ATOM 743 C C . GLU A 1 96 ? 1.195 4.207 -3.75 1 96.38 96 GLU A C 1
ATOM 745 O O . GLU A 1 96 ? 2.377 4.5 -3.943 1 96.38 96 GLU A O 1
ATOM 750 N N . GLU A 1 97 ? 0.297 4.141 -4.719 1 94.38 97 GLU A N 1
ATOM 751 C CA . GLU A 1 97 ? 0.656 4.523 -6.078 1 94.38 97 GLU A CA 1
ATOM 752 C C . GLU A 1 97 ? 1.098 5.984 -6.145 1 94.38 97 GLU A C 1
ATOM 754 O O . GLU A 1 97 ? 2.07 6.316 -6.824 1 94.38 97 GLU A O 1
ATOM 759 N N . PHE A 1 98 ? 0.424 6.793 -5.441 1 95.5 98 PHE A N 1
ATOM 760 C CA . PHE A 1 98 ? 0.767 8.211 -5.363 1 95.5 98 PHE A CA 1
ATOM 761 C C . PHE A 1 98 ? 2.143 8.398 -4.734 1 95.5 98 PHE A C 1
ATOM 763 O O . PHE A 1 98 ? 2.957 9.172 -5.234 1 95.5 98 PHE A O 1
ATOM 770 N N . GLY A 1 99 ? 2.398 7.648 -3.65 1 93.12 99 GLY A N 1
ATOM 771 C CA . GLY A 1 99 ? 3.686 7.719 -2.979 1 93.12 99 GLY A CA 1
ATOM 772 C C . GLY A 1 99 ? 4.844 7.289 -3.859 1 93.12 99 GLY A C 1
ATOM 773 O O . GLY A 1 99 ? 5.953 7.816 -3.736 1 93.12 99 GLY A O 1
ATOM 774 N N . GLU A 1 100 ? 4.57 6.379 -4.723 1 90.25 100 GLU A N 1
ATOM 775 C CA . GLU A 1 100 ? 5.613 5.91 -5.633 1 90.25 100 GLU A CA 1
ATOM 776 C C . GLU A 1 100 ? 6.051 7.016 -6.59 1 90.25 100 GLU A C 1
ATOM 778 O O . GLU A 1 100 ? 7.219 7.082 -6.973 1 90.25 100 GLU A O 1
ATOM 783 N N . LYS A 1 101 ? 5.141 7.859 -6.941 1 91.56 101 LYS A N 1
ATOM 784 C CA . LYS A 1 101 ? 5.5 8.992 -7.785 1 91.56 101 LYS A CA 1
ATOM 785 C C . LYS A 1 101 ? 6.43 9.953 -7.051 1 91.56 101 LYS A C 1
ATOM 787 O O . LYS A 1 101 ? 7.297 10.578 -7.664 1 91.56 101 LYS A O 1
ATOM 792 N N . MET A 1 102 ? 6.23 10.031 -5.84 1 92.62 102 MET A N 1
ATOM 793 C CA . MET A 1 102 ? 7.094 10.875 -5.016 1 92.62 102 MET A CA 1
ATOM 794 C C . MET A 1 102 ? 8.5 10.297 -4.938 1 92.62 102 MET A C 1
ATOM 796 O O . MET A 1 102 ? 9.484 11.039 -4.934 1 92.62 102 MET A O 1
ATOM 800 N N . LEU A 1 103 ? 8.602 9 -4.934 1 87.62 103 LEU A N 1
ATOM 801 C CA . LEU A 1 103 ? 9.891 8.328 -4.828 1 87.62 103 LEU A CA 1
ATOM 802 C C . LEU A 1 103 ? 10.742 8.594 -6.062 1 87.62 103 LEU A C 1
ATOM 804 O O . LEU A 1 103 ? 11.977 8.531 -5.992 1 87.62 103 LEU A O 1
ATOM 808 N N . LEU A 1 104 ? 10.07 8.906 -7.188 1 88.12 104 LEU A N 1
ATOM 809 C CA . LEU A 1 104 ? 10.797 9.18 -8.422 1 88.12 104 LEU A CA 1
ATOM 810 C C . LEU A 1 104 ? 11.773 10.328 -8.234 1 88.12 104 LEU A C 1
ATOM 812 O O . LEU A 1 104 ? 12.922 10.258 -8.688 1 88.12 104 LEU A O 1
ATOM 816 N N . PHE A 1 105 ? 11.328 11.398 -7.531 1 90.69 105 PHE A N 1
ATOM 817 C CA . PHE A 1 105 ? 12.25 12.508 -7.379 1 90.69 105 PHE A CA 1
ATOM 818 C C . PHE A 1 105 ? 13.125 12.328 -6.141 1 90.69 105 PHE A C 1
ATOM 820 O O . PHE A 1 105 ? 14.242 12.828 -6.082 1 90.69 105 PHE A O 1
ATOM 827 N N . LEU A 1 106 ? 12.711 11.5 -5.195 1 90.12 106 LEU A N 1
ATOM 828 C CA . LEU A 1 106 ? 13.5 11.281 -3.992 1 90.12 106 LEU A CA 1
ATOM 829 C C . LEU A 1 106 ? 14.727 10.422 -4.297 1 90.12 106 LEU A C 1
ATOM 831 O O . LEU A 1 106 ? 15.773 10.57 -3.658 1 90.12 106 LEU A O 1
ATOM 835 N N . ARG A 1 107 ? 14.594 9.562 -5.289 1 90.94 107 ARG A N 1
ATOM 836 C CA . ARG A 1 107 ? 15.672 8.625 -5.598 1 90.94 107 ARG A CA 1
ATOM 837 C C . ARG A 1 107 ? 16.578 9.18 -6.691 1 90.94 107 ARG A C 1
ATOM 839 O O . ARG A 1 107 ? 17.625 8.602 -6.984 1 90.94 107 ARG A O 1
ATOM 846 N N . GLU A 1 108 ? 16.078 10.328 -7.258 1 94.19 108 GLU A N 1
ATOM 847 C CA . GLU A 1 108 ? 16.844 10.922 -8.344 1 94.19 108 GLU A CA 1
ATOM 848 C C . GLU A 1 108 ? 18.172 1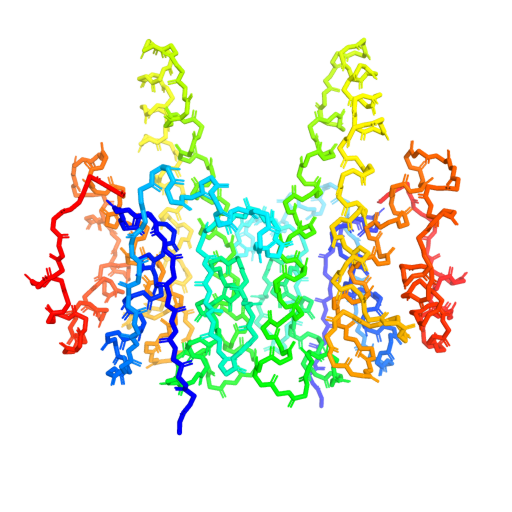1.5 -7.828 1 94.19 108 GLU A C 1
ATOM 850 O O . GLU A 1 108 ? 18.188 12.273 -6.867 1 94.19 108 GLU A O 1
ATOM 855 N N . LYS A 1 109 ? 19.266 11.094 -8.586 1 94 109 LYS A N 1
ATOM 856 C CA . LYS A 1 109 ? 20.594 11.453 -8.102 1 94 109 LYS A CA 1
ATOM 857 C C . LYS A 1 109 ? 21.062 12.773 -8.711 1 94 109 LYS A C 1
ATOM 859 O O . LYS A 1 109 ? 21.844 13.5 -8.094 1 94 109 LYS A O 1
ATOM 864 N N . ASP A 1 110 ? 20.625 13.023 -9.852 1 96.12 110 ASP A N 1
ATOM 865 C CA . ASP A 1 110 ? 20.938 14.297 -10.484 1 96.12 110 ASP A CA 1
ATOM 866 C C . ASP A 1 110 ? 20.125 15.43 -9.867 1 96.12 110 ASP A C 1
ATOM 868 O O . ASP A 1 110 ? 18.891 15.461 -10 1 96.12 110 ASP A O 1
ATOM 872 N N . GLU A 1 111 ? 20.875 16.312 -9.375 1 95.25 111 GLU A N 1
ATOM 873 C CA . GLU A 1 111 ? 20.219 17.359 -8.602 1 95.25 111 GLU A CA 1
ATOM 874 C C . GLU A 1 111 ? 19.297 18.219 -9.477 1 95.25 111 GLU A C 1
ATOM 876 O O . GLU A 1 111 ? 18.219 18.641 -9.039 1 95.25 111 GLU A O 1
ATOM 881 N N . ASN A 1 112 ? 19.734 18.516 -10.586 1 96.44 112 ASN A N 1
ATOM 882 C CA . ASN A 1 112 ? 18.906 19.312 -11.477 1 96.44 112 ASN A CA 1
ATOM 883 C C . ASN A 1 112 ? 17.641 18.562 -11.891 1 96.44 112 ASN A C 1
ATOM 885 O O . ASN A 1 112 ? 16.547 19.125 -11.898 1 96.44 112 ASN A O 1
ATOM 889 N N . LYS A 1 113 ? 17.859 17.359 -12.219 1 96.69 113 LYS A N 1
ATOM 890 C CA . LYS A 1 113 ? 16.719 16.531 -12.586 1 96.69 113 LYS A CA 1
ATOM 891 C C . LYS A 1 113 ? 15.789 16.312 -11.398 1 96.69 113 LYS A C 1
ATOM 893 O O . LYS A 1 113 ? 14.562 16.266 -11.555 1 96.69 113 LYS A O 1
ATOM 898 N N . LYS A 1 114 ? 16.344 16.203 -10.195 1 96.12 114 LYS A N 1
ATOM 899 C CA . LYS A 1 114 ? 15.578 16.031 -8.969 1 96.12 114 LYS A CA 1
ATOM 900 C C . LYS A 1 114 ? 14.664 17.234 -8.727 1 96.12 114 LYS A C 1
ATOM 902 O O . LYS A 1 114 ? 13.477 17.062 -8.422 1 96.12 114 LYS A O 1
ATOM 907 N N . GLU A 1 115 ? 15.195 18.328 -8.938 1 95.38 115 GLU A N 1
ATOM 908 C CA . GLU A 1 115 ? 14.414 19.547 -8.711 1 95.38 115 GLU A CA 1
ATOM 909 C C . GLU A 1 115 ? 13.297 19.672 -9.75 1 95.38 115 GLU A C 1
ATOM 911 O O . GLU A 1 115 ? 12.195 20.125 -9.422 1 95.38 115 GLU A O 1
ATOM 916 N N . GLU A 1 116 ? 13.625 19.344 -10.875 1 97.06 116 GLU A N 1
ATOM 917 C CA . GLU A 1 116 ? 12.617 19.375 -11.93 1 97.06 116 GLU A CA 1
ATOM 918 C C . GLU A 1 116 ? 11.469 18.422 -11.625 1 97.06 116 GLU A C 1
ATOM 920 O O . GLU A 1 116 ? 10.297 18.781 -11.773 1 97.06 116 GLU A O 1
ATOM 925 N N . LEU A 1 117 ? 11.844 17.266 -11.211 1 96.56 117 LEU A N 1
ATOM 926 C CA . LEU A 1 117 ? 10.844 16.266 -10.883 1 96.56 117 LEU A CA 1
ATOM 927 C C . LEU A 1 117 ? 10.016 16.688 -9.672 1 96.56 117 LEU A C 1
ATOM 929 O O . LEU A 1 117 ? 8.805 16.453 -9.633 1 96.56 117 LEU A O 1
ATOM 933 N N . LYS A 1 118 ? 10.672 17.234 -8.766 1 96 118 LYS A N 1
ATOM 934 C CA . LYS A 1 118 ? 9.984 17.719 -7.57 1 96 118 LYS A CA 1
ATOM 935 C C . LYS A 1 118 ? 8.984 18.812 -7.922 1 96 118 LYS A C 1
ATOM 937 O O . LYS A 1 118 ? 7.859 18.828 -7.414 1 96 118 LYS A O 1
ATOM 942 N N . LYS A 1 119 ? 9.375 19.688 -8.742 1 96.38 119 LYS A N 1
ATOM 943 C CA . LYS A 1 119 ? 8.5 20.766 -9.172 1 96.38 119 LYS A CA 1
ATOM 944 C C . LYS A 1 119 ? 7.289 20.234 -9.93 1 96.38 119 LYS A C 1
ATOM 946 O O . LYS A 1 119 ? 6.16 20.672 -9.711 1 96.38 119 LYS A O 1
ATOM 951 N N . GLU A 1 120 ? 7.539 19.328 -10.773 1 97 120 GLU A N 1
ATOM 952 C CA . GLU A 1 120 ? 6.453 18.703 -11.516 1 97 120 GLU A CA 1
ATOM 953 C C . GLU A 1 120 ? 5.488 17.984 -10.57 1 97 120 GLU A C 1
ATOM 955 O O . GLU A 1 120 ? 4.27 18.047 -10.766 1 97 120 GLU A O 1
ATOM 960 N N . PHE A 1 121 ? 6.055 17.406 -9.617 1 97.31 121 PHE A N 1
ATOM 961 C CA . PHE A 1 121 ? 5.234 16.719 -8.617 1 97.31 121 PHE A CA 1
ATOM 962 C C . PHE A 1 121 ? 4.359 17.719 -7.863 1 97.31 121 PHE A C 1
ATOM 964 O O . PHE A 1 121 ? 3.148 17.516 -7.75 1 97.31 121 PHE A O 1
ATOM 971 N N . GLU A 1 122 ? 4.898 18.734 -7.402 1 96.44 122 GLU A N 1
ATOM 972 C CA . GLU A 1 122 ? 4.207 19.719 -6.582 1 96.44 122 GLU A CA 1
ATOM 973 C C . GLU A 1 122 ? 3.133 20.453 -7.387 1 96.44 122 GLU A C 1
ATOM 975 O O . GLU A 1 122 ? 2.059 20.75 -6.867 1 96.44 122 GLU A O 1
ATOM 980 N N . GLU A 1 123 ? 3.43 20.656 -8.664 1 96.5 123 GLU A N 1
ATOM 981 C CA . GLU A 1 123 ? 2.566 21.531 -9.453 1 96.5 123 GLU A CA 1
ATOM 982 C C . GLU A 1 123 ? 1.503 20.719 -10.195 1 96.5 123 GLU A C 1
ATOM 984 O O . GLU A 1 123 ? 0.441 21.25 -10.531 1 96.5 123 GLU A O 1
ATOM 989 N N . LYS A 1 124 ? 1.814 19.484 -10.406 1 97.12 124 LYS A N 1
ATOM 990 C CA . LYS A 1 124 ? 0.9 18.719 -11.25 1 97.12 124 LYS A CA 1
ATOM 991 C C . LYS A 1 124 ? 0.403 17.469 -10.531 1 97.12 124 LYS A C 1
ATOM 993 O O . LYS A 1 124 ? -0.8 17.312 -10.312 1 97.12 124 LYS A O 1
ATOM 998 N N . THR A 1 125 ? 1.317 16.688 -10.062 1 97.31 125 THR A N 1
ATOM 999 C CA . THR A 1 125 ? 0.97 15.383 -9.516 1 97.31 125 THR A CA 1
ATOM 1000 C C . THR A 1 125 ? 0.192 15.523 -8.211 1 97.31 125 THR A C 1
ATOM 1002 O O . THR A 1 125 ? -0.849 14.891 -8.031 1 97.31 125 THR A O 1
ATOM 1005 N N . LEU A 1 126 ? 0.66 16.359 -7.352 1 97.44 126 LEU A N 1
ATOM 1006 C CA . LEU A 1 126 ? 0.073 16.516 -6.027 1 97.44 126 LEU A CA 1
ATOM 1007 C C . LEU A 1 126 ? -1.33 17.109 -6.117 1 97.44 126 LEU A C 1
ATOM 1009 O O . LEU A 1 126 ? -2.281 16.547 -5.566 1 97.44 126 LEU A O 1
ATOM 1013 N N . PRO A 1 127 ? -1.562 18.188 -6.852 1 97.56 127 PRO A N 1
ATOM 1014 C CA . PRO A 1 127 ? -2.914 18.734 -6.938 1 97.56 127 PRO A CA 1
ATOM 1015 C C . PRO A 1 127 ? -3.912 17.766 -7.562 1 97.56 127 PRO A C 1
ATOM 1017 O O . PRO A 1 127 ? -5.059 17.672 -7.113 1 97.56 127 PRO A O 1
ATOM 1020 N N . ALA A 1 128 ? -3.486 17.047 -8.594 1 96.88 128 ALA A N 1
ATOM 1021 C CA . ALA A 1 128 ? -4.367 16.078 -9.234 1 96.88 128 ALA A CA 1
ATOM 1022 C C . ALA A 1 128 ? -4.777 14.984 -8.258 1 96.88 128 ALA A C 1
ATOM 1024 O O . ALA A 1 128 ? -5.938 14.562 -8.234 1 96.88 128 ALA A O 1
ATOM 1025 N N . ALA A 1 129 ? -3.852 14.523 -7.477 1 97.5 129 ALA A N 1
ATOM 1026 C CA . ALA A 1 129 ? -4.133 13.492 -6.477 1 97.5 129 ALA A CA 1
ATOM 1027 C C . ALA A 1 129 ? -5.062 14.023 -5.391 1 97.5 129 ALA A C 1
ATOM 1029 O O . ALA A 1 129 ? -6.016 13.344 -4.992 1 97.5 129 ALA A O 1
ATOM 1030 N N . LEU A 1 130 ? -4.785 15.211 -4.922 1 98.25 130 LEU A N 1
ATOM 1031 C CA . LEU A 1 130 ? -5.598 15.797 -3.865 1 98.25 130 LEU A CA 1
ATOM 1032 C C . LEU A 1 130 ? -7.031 16.016 -4.34 1 98.25 130 LEU A C 1
ATOM 1034 O O . LEU A 1 130 ? -7.977 15.867 -3.564 1 98.25 130 LEU A O 1
ATOM 1038 N N . ASP A 1 131 ? -7.184 16.344 -5.613 1 98 131 ASP A N 1
ATOM 1039 C CA . ASP A 1 131 ? -8.516 16.484 -6.184 1 98 131 ASP A CA 1
ATOM 1040 C C . ASP A 1 131 ? -9.289 15.164 -6.105 1 98 131 ASP A C 1
ATOM 1042 O O . ASP A 1 131 ? -10.469 15.148 -5.754 1 98 131 ASP A O 1
ATOM 1046 N N . GLN A 1 132 ? -8.625 14.141 -6.41 1 97.5 132 GLN A N 1
ATOM 1047 C CA . GLN A 1 132 ? -9.258 12.828 -6.398 1 97.5 132 GLN A CA 1
ATOM 1048 C C . GLN A 1 132 ? -9.617 12.398 -4.98 1 97.5 132 GLN A C 1
ATOM 1050 O O . GLN A 1 132 ? -10.727 11.938 -4.727 1 97.5 132 GLN A O 1
ATOM 1055 N N . PHE A 1 133 ? -8.711 12.57 -4.051 1 98.69 133 PHE A N 1
ATOM 1056 C CA . PHE A 1 133 ? -8.945 12.141 -2.676 1 98.69 133 PHE A CA 1
ATOM 1057 C C . PHE A 1 133 ? -9.992 13.016 -2.004 1 98.69 133 PHE A C 1
ATOM 1059 O O . PHE A 1 133 ? -10.758 12.539 -1.166 1 98.69 133 PHE A O 1
ATOM 1066 N N . GLU A 1 134 ? -10.055 14.289 -2.385 1 98.75 134 GLU A N 1
ATOM 1067 C CA . GLU A 1 134 ? -11.102 15.18 -1.885 1 98.75 134 GLU A CA 1
ATOM 1068 C C . GLU A 1 134 ? -12.492 14.656 -2.238 1 98.75 134 GLU A C 1
ATOM 1070 O O . GLU A 1 134 ? -13.406 14.695 -1.41 1 98.75 134 GLU A O 1
ATOM 1075 N N . LYS A 1 135 ? -12.57 14.141 -3.445 1 97.44 135 LYS A N 1
ATOM 1076 C CA . LYS A 1 135 ? -13.852 13.617 -3.908 1 97.44 135 LYS A CA 1
ATOM 1077 C C . LYS A 1 135 ? -14.219 12.328 -3.174 1 97.44 135 LYS A C 1
ATOM 1079 O O . LYS A 1 135 ? -15.398 12.031 -2.994 1 97.44 135 LYS A O 1
ATOM 1084 N N . LEU A 1 136 ? -13.266 11.625 -2.719 1 97.94 136 LEU A N 1
ATOM 1085 C CA . LEU A 1 136 ? -13.492 10.328 -2.088 1 97.94 136 LEU A CA 1
ATOM 1086 C C . LEU A 1 136 ? -13.758 10.492 -0.593 1 97.94 136 LEU A C 1
ATOM 1088 O O . LEU A 1 136 ? -14.375 9.633 0.03 1 97.94 136 LEU A O 1
ATOM 1092 N N . ALA A 1 137 ? -13.25 11.594 -0.023 1 98.62 137 ALA A N 1
ATOM 1093 C CA . ALA A 1 137 ? -13.508 11.867 1.39 1 98.62 137 ALA A CA 1
ATOM 1094 C C . ALA A 1 137 ? -14.922 12.406 1.597 1 98.62 137 ALA A C 1
ATOM 1096 O O . ALA A 1 137 ? -15.398 13.227 0.811 1 98.62 137 ALA A O 1
ATOM 1097 N N . SER A 1 138 ? -15.594 11.875 2.635 1 98.38 138 SER A N 1
ATOM 1098 C CA . SER A 1 138 ? -16.938 12.367 2.938 1 98.38 138 SER A CA 1
ATOM 1099 C C . SER A 1 138 ? -16.891 13.789 3.488 1 98.38 138 SER A C 1
ATOM 1101 O O . SER A 1 138 ? -15.828 14.266 3.891 1 98.38 138 SER A O 1
ATOM 1103 N N . ALA A 1 139 ? -18 14.383 3.564 1 98.31 139 ALA A N 1
ATOM 1104 C CA . ALA A 1 139 ? -18.109 15.734 4.105 1 98.31 139 ALA A CA 1
ATOM 1105 C C . ALA A 1 139 ? -17.75 15.766 5.586 1 98.31 139 ALA A C 1
ATOM 1107 O O . ALA A 1 139 ? -17.359 16.812 6.113 1 98.31 139 ALA A O 1
ATOM 1108 N N . GLU A 1 140 ? -17.844 14.617 6.266 1 98.56 140 GLU A N 1
ATOM 1109 C CA . GLU A 1 140 ? -17.5 14.531 7.684 1 98.56 140 GLU A CA 1
ATOM 1110 C C . GLU A 1 140 ? -16.016 14.227 7.879 1 98.56 140 GLU A C 1
ATOM 1112 O O . GLU A 1 140 ? -15.523 14.211 9.008 1 98.56 140 GLU A O 1
ATOM 1117 N N . GLY A 1 141 ? -15.297 14.016 6.789 1 98.75 141 GLY A N 1
ATOM 1118 C CA . GLY A 1 141 ? -13.852 13.852 6.883 1 98.75 141 GLY A CA 1
ATOM 1119 C C . GLY A 1 141 ? -13.422 12.414 7.09 1 98.75 141 GLY A C 1
ATOM 1120 O O . GLY A 1 141 ? -12.484 12.141 7.84 1 98.75 141 GLY A O 1
ATOM 1121 N N . TYR A 1 142 ? -14.195 11.453 6.445 1 98.88 142 TYR A N 1
ATOM 1122 C CA . TYR A 1 142 ? -13.828 10.039 6.488 1 98.88 142 TYR A CA 1
ATOM 1123 C C . TYR A 1 142 ? -13.773 9.453 5.086 1 98.88 142 TYR A C 1
ATOM 1125 O O . TYR A 1 142 ? -14.617 9.758 4.242 1 98.88 142 TYR A O 1
ATOM 1133 N N . PHE A 1 143 ? -12.82 8.586 4.844 1 98.75 143 PHE A N 1
ATOM 1134 C CA . PHE A 1 143 ? -12.703 7.949 3.537 1 98.75 143 PHE A CA 1
ATOM 1135 C C . PHE A 1 143 ? -13.625 6.742 3.436 1 98.75 143 PHE A C 1
ATOM 1137 O O . PHE A 1 143 ? -14.086 6.395 2.346 1 98.75 143 PHE A O 1
ATOM 1144 N N . ALA A 1 144 ? -13.82 6.055 4.555 1 98.38 144 ALA A N 1
ATOM 1145 C CA . ALA A 1 144 ? -14.664 4.867 4.574 1 98.38 144 ALA A CA 1
ATOM 1146 C C . ALA A 1 144 ? -15.578 4.859 5.797 1 98.38 144 ALA A C 1
ATOM 1148 O O . ALA A 1 144 ? -15.102 4.934 6.934 1 98.38 144 ALA A O 1
ATOM 1149 N N . GLY A 1 145 ? -16.844 4.746 5.566 1 97.25 145 GLY A N 1
ATOM 1150 C CA . GLY A 1 145 ? -17.812 4.758 6.66 1 97.25 145 GLY A CA 1
ATOM 1151 C C . GLY A 1 145 ? -17.922 6.105 7.344 1 97.25 145 GLY A C 1
ATOM 1152 O O . GLY A 1 145 ? -17.75 7.148 6.707 1 97.25 145 GLY A O 1
ATOM 1153 N N . ASN A 1 146 ? -18.281 6.07 8.648 1 98.06 146 ASN A N 1
ATOM 1154 C CA . ASN A 1 146 ? -18.562 7.301 9.383 1 98.06 146 ASN A CA 1
ATOM 1155 C C . ASN A 1 146 ? -17.688 7.414 10.633 1 98.06 146 ASN A C 1
ATOM 1157 O O . ASN A 1 146 ? -18.078 8.047 11.617 1 98.06 146 ASN A O 1
ATOM 1161 N N . SER A 1 147 ? -16.578 6.746 10.586 1 98 147 SER A N 1
ATOM 1162 C CA . SER A 1 147 ? -15.602 6.793 11.672 1 98 147 SER A CA 1
ATOM 1163 C C . SER A 1 147 ? -14.18 6.629 11.141 1 98 147 SER A C 1
ATOM 1165 O O . SER A 1 147 ? -13.977 6.277 9.977 1 98 147 SER A O 1
ATOM 1167 N N . LEU A 1 148 ? -13.227 6.832 12.023 1 98.62 148 LEU A N 1
ATOM 1168 C CA . LEU A 1 148 ? -11.82 6.73 11.656 1 98.62 148 LEU A CA 1
ATOM 1169 C C . LEU A 1 148 ? -11.477 5.316 11.195 1 98.62 148 LEU A C 1
ATOM 1171 O O . LEU A 1 148 ? -11.82 4.344 11.875 1 98.62 148 LEU A O 1
ATOM 1175 N N . THR A 1 149 ? -10.883 5.262 10.039 1 98.88 149 THR A N 1
ATOM 1176 C CA . THR A 1 149 ? -10.266 4.012 9.609 1 98.88 149 THR A CA 1
ATOM 1177 C C . THR A 1 149 ? -8.781 4.211 9.312 1 98.88 149 THR A C 1
ATOM 1179 O O . THR A 1 149 ? -8.281 5.336 9.344 1 98.88 149 THR A O 1
ATOM 1182 N N . TRP A 1 150 ? -8.086 3.127 9.016 1 98.94 150 TRP A N 1
ATOM 1183 C CA . TRP A 1 150 ? -6.66 3.209 8.711 1 98.94 150 TRP A CA 1
ATOM 1184 C C . TRP A 1 150 ? -6.426 3.939 7.391 1 98.94 150 TRP A C 1
ATOM 1186 O O . TRP A 1 150 ? -5.312 4.402 7.121 1 98.94 150 TRP A O 1
ATOM 1196 N N . ALA A 1 151 ? -7.477 4.102 6.543 1 98.94 151 ALA A N 1
ATOM 1197 C CA . ALA A 1 151 ? -7.348 4.926 5.348 1 98.94 151 ALA A CA 1
ATOM 1198 C C . ALA A 1 151 ? -7.09 6.387 5.711 1 98.94 151 ALA A C 1
ATOM 1200 O O . ALA A 1 151 ? -6.246 7.047 5.102 1 98.94 151 ALA A O 1
ATOM 1201 N N . ASP A 1 152 ? -7.812 6.871 6.676 1 98.94 152 ASP A N 1
ATOM 1202 C CA . ASP A 1 152 ? -7.621 8.242 7.133 1 98.94 152 ASP A CA 1
ATOM 1203 C C . ASP A 1 152 ? -6.219 8.438 7.703 1 98.94 152 ASP A C 1
ATOM 1205 O O . ASP A 1 152 ? -5.551 9.43 7.395 1 98.94 152 ASP A O 1
ATOM 1209 N N . VAL A 1 153 ? -5.805 7.488 8.469 1 98.94 153 VAL A N 1
ATOM 1210 C CA . VAL A 1 153 ? -4.508 7.555 9.133 1 98.94 153 VAL A CA 1
ATOM 1211 C C . VAL A 1 153 ? -3.393 7.504 8.094 1 98.94 153 VAL A C 1
ATOM 1213 O O . VAL A 1 153 ? -2.383 8.203 8.219 1 98.94 153 VAL A O 1
ATOM 1216 N N . ASN A 1 154 ? -3.553 6.668 7.082 1 98.88 154 ASN A N 1
ATOM 1217 C CA . ASN A 1 154 ? -2.541 6.57 6.035 1 98.88 154 ASN A CA 1
ATOM 1218 C C . ASN A 1 154 ? -2.422 7.871 5.246 1 98.88 154 ASN A C 1
ATOM 1220 O O . ASN A 1 154 ? -1.315 8.305 4.922 1 98.88 154 ASN A O 1
ATOM 1224 N N . PHE A 1 155 ? -3.598 8.477 4.891 1 98.88 155 PHE A N 1
ATOM 1225 C CA . PHE A 1 155 ? -3.551 9.773 4.223 1 98.88 155 PHE A CA 1
ATOM 1226 C C . PHE A 1 155 ? -2.811 10.797 5.07 1 98.88 155 PHE A C 1
ATOM 1228 O O . PHE A 1 155 ? -1.949 11.523 4.57 1 98.88 155 PHE A O 1
ATOM 1235 N N . PHE A 1 156 ? -3.105 10.812 6.332 1 98.75 156 PHE A N 1
ATOM 1236 C CA . PHE A 1 156 ? -2.473 11.719 7.281 1 98.75 156 PHE A CA 1
ATOM 1237 C C . PHE A 1 156 ? -0.959 11.531 7.281 1 98.75 156 PHE A C 1
ATOM 1239 O O . PHE A 1 156 ? -0.209 12.508 7.215 1 98.75 156 PHE A O 1
ATOM 1246 N N . ALA A 1 157 ? -0.496 10.328 7.371 1 97.25 157 ALA A N 1
ATOM 1247 C CA . ALA A 1 157 ? 0.932 10.023 7.418 1 97.25 157 ALA A CA 1
ATOM 1248 C C . ALA A 1 157 ? 1.631 10.477 6.137 1 97.25 157 ALA A C 1
ATOM 1250 O O . ALA A 1 157 ? 2.691 11.102 6.191 1 97.25 157 ALA A O 1
ATOM 1251 N N . ILE A 1 158 ? 1.052 10.148 4.996 1 96.81 158 ILE A N 1
ATOM 1252 C CA . ILE A 1 158 ? 1.66 10.461 3.711 1 96.81 158 ILE A CA 1
ATOM 1253 C C . ILE A 1 158 ? 1.69 11.977 3.514 1 96.81 158 ILE A C 1
ATOM 1255 O O . ILE A 1 158 ? 2.699 12.531 3.07 1 96.81 158 ILE A O 1
ATOM 1259 N N . TYR A 1 159 ? 0.587 12.617 3.871 1 96.31 159 TYR A N 1
ATOM 1260 C CA . TYR A 1 159 ? 0.559 14.062 3.689 1 96.31 159 TYR A CA 1
ATOM 1261 C C . TYR A 1 159 ? 1.568 14.742 4.602 1 96.31 159 TYR A C 1
ATOM 1263 O O . TYR A 1 159 ? 2.191 15.742 4.219 1 96.31 159 TYR A O 1
ATOM 1271 N N . ASN A 1 160 ? 1.671 14.258 5.855 1 94.38 160 ASN A N 1
ATOM 1272 C CA . ASN A 1 160 ? 2.684 14.828 6.742 1 94.38 160 ASN A CA 1
ATOM 1273 C C . ASN A 1 160 ? 4.082 14.711 6.141 1 94.38 160 ASN A C 1
ATOM 1275 O O . ASN A 1 160 ? 4.902 15.617 6.297 1 94.38 160 ASN A O 1
ATOM 1279 N N . PHE A 1 161 ? 4.359 13.641 5.465 1 93.06 161 PHE A N 1
ATOM 1280 C CA . PHE A 1 161 ? 5.641 13.469 4.789 1 93.06 161 PHE A CA 1
ATOM 1281 C C . PHE A 1 161 ? 5.797 14.484 3.664 1 93.06 161 PHE A C 1
ATOM 1283 O O . PHE A 1 161 ? 6.863 15.086 3.516 1 93.06 161 PHE A O 1
ATOM 1290 N N . ILE A 1 162 ? 4.727 14.695 2.934 1 94.12 162 ILE A N 1
ATOM 1291 C CA . ILE A 1 162 ? 4.73 15.656 1.839 1 94.12 162 ILE A CA 1
ATOM 1292 C C . ILE A 1 162 ? 5 17.062 2.385 1 94.12 162 ILE A C 1
ATOM 1294 O O . ILE A 1 162 ? 5.781 17.812 1.804 1 94.12 162 ILE A O 1
ATOM 1298 N N . ASP A 1 163 ? 4.379 17.328 3.428 1 92.44 163 ASP A N 1
ATOM 1299 C CA . ASP A 1 163 ? 4.504 18.656 4.031 1 92.44 163 ASP A CA 1
ATOM 1300 C C . ASP A 1 163 ? 5.941 18.922 4.48 1 92.44 163 ASP A C 1
ATOM 1302 O O . ASP A 1 163 ? 6.406 20.062 4.461 1 92.44 163 ASP A O 1
ATOM 1306 N N . ILE A 1 164 ? 6.629 17.922 4.887 1 90.5 164 ILE A N 1
ATOM 1307 C CA . ILE A 1 164 ? 8.031 18.047 5.273 1 90.5 164 ILE A CA 1
ATOM 1308 C C . ILE A 1 164 ? 8.883 18.297 4.035 1 90.5 164 ILE A C 1
ATOM 1310 O O . ILE A 1 164 ? 9.789 19.125 4.055 1 90.5 164 ILE A O 1
ATOM 1314 N N . LEU A 1 165 ? 8.625 17.578 2.932 1 90.38 165 LEU A N 1
ATOM 1315 C CA . LEU A 1 165 ? 9.43 17.656 1.714 1 90.38 165 LEU A CA 1
ATOM 1316 C C . LEU A 1 165 ? 9.148 18.953 0.961 1 90.38 165 LEU A C 1
ATOM 1318 O O . LEU A 1 165 ? 10.039 19.5 0.312 1 90.38 165 LEU A O 1
ATOM 1322 N N . MET A 1 166 ? 7.895 19.344 1.098 1 93.5 166 MET A N 1
ATOM 1323 C CA . MET A 1 166 ? 7.422 20.531 0.393 1 93.5 166 MET A CA 1
ATOM 1324 C C . MET A 1 166 ? 6.52 21.359 1.287 1 93.5 166 MET A C 1
ATOM 1326 O O . MET A 1 166 ? 5.301 21.375 1.108 1 93.5 166 MET A O 1
ATOM 1330 N N . PRO A 1 167 ? 7.184 22.109 2.064 1 92.31 167 PRO A N 1
ATOM 1331 C CA . PRO A 1 167 ? 6.383 22.922 2.996 1 92.31 167 PRO A CA 1
ATOM 1332 C C . PRO A 1 167 ? 5.441 23.875 2.283 1 92.31 167 PRO A C 1
ATOM 1334 O O . PRO A 1 167 ? 5.801 24.453 1.252 1 92.31 167 PRO A O 1
ATOM 1337 N N . GLY A 1 168 ? 4.266 23.875 2.785 1 90.56 168 GLY A N 1
ATOM 1338 C CA . GLY A 1 168 ? 3.223 24.734 2.242 1 90.56 168 GLY A CA 1
ATOM 1339 C C . GLY A 1 168 ? 1.824 24.25 2.58 1 90.56 168 GLY A C 1
ATOM 1340 O O . GLY A 1 168 ? 1.648 23.141 3.088 1 90.56 168 GLY A O 1
ATOM 1341 N N . ASP A 1 169 ? 0.886 25.156 2.438 1 91.25 169 ASP A N 1
ATOM 1342 C CA . ASP A 1 169 ? -0.498 24.781 2.711 1 91.25 169 ASP A CA 1
ATOM 1343 C C . ASP A 1 169 ? -1.166 24.203 1.464 1 91.25 169 ASP A C 1
ATOM 1345 O O . ASP A 1 169 ? -2.064 24.828 0.891 1 91.25 169 ASP A O 1
ATOM 1349 N N . HIS A 1 170 ? -0.784 22.984 1.143 1 96.94 170 HIS A N 1
ATOM 1350 C CA . HIS A 1 170 ? -1.277 22.359 -0.074 1 96.94 170 HIS A CA 1
ATOM 1351 C C . HIS A 1 170 ? -2.727 21.906 0.087 1 96.94 170 HIS A C 1
ATOM 1353 O O . HIS A 1 170 ? -3.396 21.594 -0.9 1 96.94 170 HIS A O 1
ATOM 1359 N N . LEU A 1 171 ? -3.238 21.922 1.356 1 97.56 171 LEU A N 1
ATOM 1360 C CA . LEU A 1 171 ? -4.594 21.438 1.595 1 97.56 171 LEU A CA 1
ATOM 1361 C C . LEU A 1 171 ? -5.57 22.594 1.727 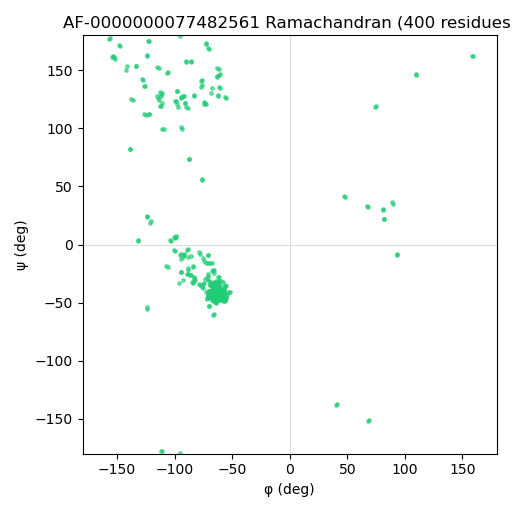1 97.56 171 LEU A C 1
ATOM 1363 O O . LEU A 1 171 ? -6.754 22.391 2.006 1 97.56 171 LEU A O 1
ATOM 1367 N N . LYS A 1 172 ? -5.152 23.766 1.507 1 95.56 172 LYS A N 1
ATOM 1368 C CA . LYS A 1 172 ? -5.91 24.984 1.795 1 95.56 172 LYS A CA 1
ATOM 1369 C C . LYS A 1 172 ? -7.301 24.922 1.169 1 95.56 172 LYS A C 1
ATOM 1371 O O . LYS A 1 172 ? -8.289 25.328 1.792 1 95.56 172 LYS A O 1
ATOM 1376 N N . ARG A 1 173 ? -7.477 24.438 -0.016 1 95.94 173 ARG A N 1
ATOM 1377 C CA . ARG A 1 173 ? -8.75 24.5 -0.728 1 95.94 173 ARG A CA 1
ATOM 1378 C C . ARG A 1 173 ? -9.516 23.188 -0.611 1 95.94 173 ARG A C 1
ATOM 1380 O O . ARG A 1 173 ? -10.578 23.031 -1.217 1 95.94 173 ARG A O 1
ATOM 1387 N N . TYR A 1 174 ? -9.039 22.281 0.168 1 98.62 174 TYR A N 1
ATOM 1388 C CA . TYR A 1 174 ? -9.664 20.953 0.268 1 98.62 174 TYR A CA 1
ATOM 1389 C C . TYR A 1 174 ? -10.352 20.781 1.617 1 98.62 174 TYR A C 1
ATOM 1391 O O . TYR A 1 174 ? -9.719 20.359 2.59 1 98.62 174 TYR A O 1
ATOM 1399 N N . VAL A 1 175 ? -11.555 20.953 1.628 1 98.69 175 VAL A N 1
ATOM 1400 C CA . VAL A 1 175 ? -12.336 21.031 2.857 1 98.69 175 VAL A CA 1
ATOM 1401 C C . VAL A 1 175 ? -12.406 19.656 3.514 1 98.69 175 VAL A C 1
ATOM 1403 O O . VAL A 1 175 ? -12.117 19.516 4.703 1 98.69 175 VAL A O 1
ATOM 1406 N N . ASN A 1 176 ? -12.836 18.656 2.742 1 98.81 176 ASN A N 1
ATOM 1407 C CA . ASN A 1 176 ? -12.992 17.312 3.299 1 98.81 176 ASN A CA 1
ATOM 1408 C C . ASN A 1 176 ? -11.656 16.75 3.777 1 98.81 176 ASN A C 1
ATOM 1410 O O . ASN A 1 176 ? -11.586 16.125 4.836 1 98.81 176 ASN A O 1
ATOM 1414 N N . LEU A 1 177 ? -10.594 17 3.031 1 98.88 177 LEU A N 1
ATOM 1415 C CA . LEU A 1 177 ? -9.281 16.469 3.398 1 98.88 177 LEU A CA 1
ATOM 1416 C C . LEU A 1 177 ? -8.758 17.156 4.66 1 98.88 177 LEU A C 1
ATOM 1418 O O . LEU A 1 177 ? -8.078 16.516 5.469 1 98.88 177 LEU A O 1
ATOM 1422 N N . ASN A 1 178 ? -9.07 18.438 4.805 1 98.69 178 ASN A N 1
ATOM 1423 C CA . ASN A 1 178 ? -8.711 19.094 6.051 1 98.69 178 ASN A CA 1
ATOM 1424 C C . ASN A 1 178 ? -9.43 18.484 7.246 1 98.69 178 ASN A C 1
ATOM 1426 O O . ASN A 1 178 ? -8.852 18.359 8.328 1 98.69 178 ASN A O 1
ATOM 1430 N N . LYS A 1 179 ? -10.641 18.094 7.062 1 98.81 179 LYS A N 1
ATOM 1431 C CA . LYS A 1 179 ? -11.375 17.422 8.125 1 98.81 179 LYS A CA 1
ATOM 1432 C C . LYS A 1 179 ? -10.781 16.047 8.43 1 98.81 179 LYS A C 1
ATOM 1434 O O . LYS A 1 179 ? -10.734 15.633 9.586 1 98.81 179 LYS A O 1
ATOM 1439 N N . VAL A 1 180 ? -10.344 15.336 7.34 1 98.94 180 VAL A N 1
ATOM 1440 C CA . VAL A 1 180 ? -9.656 14.062 7.551 1 98.94 180 VAL A CA 1
ATOM 1441 C C . VAL A 1 180 ? -8.445 14.273 8.453 1 98.94 180 VAL A C 1
ATOM 1443 O O . VAL A 1 180 ? -8.273 13.57 9.445 1 98.94 180 VAL A O 1
ATOM 1446 N N . MET A 1 181 ? -7.652 15.297 8.133 1 98.75 181 MET A N 1
ATOM 1447 C CA . MET A 1 181 ? -6.461 15.602 8.914 1 98.75 181 MET A CA 1
ATOM 1448 C C . MET A 1 181 ? -6.824 15.922 10.359 1 98.75 181 MET A C 1
ATOM 1450 O O . MET A 1 181 ? -6.184 15.43 11.289 1 98.75 181 MET A O 1
ATOM 1454 N N . GLY A 1 182 ? -7.789 16.688 10.523 1 98.69 182 GLY A N 1
ATOM 1455 C CA . GLY A 1 182 ? -8.25 17.047 11.852 1 98.69 182 GLY A CA 1
ATOM 1456 C C . GLY A 1 182 ? -8.766 15.875 12.656 1 98.69 182 GLY A C 1
ATOM 1457 O O . GLY A 1 182 ? -8.453 15.734 13.836 1 98.69 182 GLY A O 1
ATOM 1458 N N . ASN A 1 183 ? -9.625 15.039 12.016 1 98.81 183 ASN A N 1
ATOM 1459 C CA . ASN A 1 183 ? -10.164 13.859 12.68 1 98.81 183 ASN A CA 1
ATOM 1460 C C . ASN A 1 183 ? -9.055 12.938 13.18 1 98.81 183 ASN A C 1
ATOM 1462 O O . ASN A 1 183 ? -9.125 12.422 14.297 1 98.81 183 ASN A O 1
ATOM 1466 N N . VAL A 1 184 ? -8.008 12.773 12.406 1 98.88 184 VAL A N 1
ATOM 1467 C CA . VAL A 1 184 ? -6.922 11.883 12.781 1 98.88 184 VAL A CA 1
ATOM 1468 C C . VAL A 1 184 ? -6.117 12.492 13.93 1 98.88 184 VAL A C 1
ATOM 1470 O O . VAL A 1 184 ? -5.836 11.828 14.922 1 98.88 184 VAL A O 1
ATOM 1473 N N . SER A 1 185 ? -5.789 13.75 13.836 1 98.44 185 SER A N 1
ATOM 1474 C CA . SER A 1 185 ? -4.926 14.383 14.836 1 98.44 185 SER A CA 1
ATOM 1475 C C . SER A 1 185 ? -5.664 14.594 16.156 1 98.44 185 SER A C 1
ATOM 1477 O O . SER A 1 185 ? -5.043 14.828 17.188 1 98.44 185 SER A O 1
ATOM 1479 N N . SER A 1 186 ? -6.949 14.5 16.125 1 98.25 186 SER A N 1
ATOM 1480 C CA . SER A 1 186 ? -7.746 14.688 17.328 1 98.25 186 SER A CA 1
ATOM 1481 C C . SER A 1 186 ? -7.832 13.391 18.141 1 98.25 186 SER A C 1
ATOM 1483 O O . SER A 1 186 ? -8.273 13.406 19.297 1 98.25 186 SER A O 1
ATOM 1485 N N . ASN A 1 187 ? -7.543 12.258 17.484 1 98.56 187 ASN A N 1
ATOM 1486 C CA . ASN A 1 187 ? -7.438 11.039 18.281 1 98.56 187 ASN A CA 1
ATOM 1487 C C . ASN A 1 187 ? -6.43 11.188 19.406 1 98.56 187 ASN A C 1
ATOM 1489 O O . ASN A 1 187 ? -5.266 11.523 19.172 1 98.56 187 ASN A O 1
ATOM 1493 N N . PRO A 1 188 ? -6.844 10.914 20.656 1 98.38 188 PRO A N 1
ATOM 1494 C CA . PRO A 1 188 ? -5.953 11.211 21.781 1 98.38 188 PRO A CA 1
ATOM 1495 C C . PRO A 1 188 ? -4.648 10.422 21.719 1 98.38 188 PRO A C 1
ATOM 1497 O O . PRO A 1 188 ? -3.588 10.945 22.078 1 98.38 188 PRO A O 1
ATOM 1500 N N . GLY A 1 189 ? -4.699 9.164 21.375 1 98.56 189 GLY A N 1
ATOM 1501 C CA . GLY A 1 189 ? -3.486 8.375 21.25 1 98.56 189 GLY A CA 1
ATOM 1502 C C . GLY A 1 189 ? -2.541 8.906 20.188 1 98.56 189 GLY A C 1
ATOM 1503 O O . GLY A 1 189 ? -1.328 8.961 20.406 1 98.56 189 GLY A O 1
ATOM 1504 N N . ILE A 1 190 ? -3.08 9.352 19.047 1 98.75 190 ILE A N 1
ATOM 1505 C CA . ILE A 1 190 ? -2.264 9.883 17.969 1 98.75 190 ILE A CA 1
ATOM 1506 C C . ILE A 1 190 ? -1.69 11.234 18.359 1 98.75 190 ILE A C 1
ATOM 1508 O O . ILE A 1 190 ? -0.514 11.516 18.125 1 98.75 190 ILE A O 1
ATOM 1512 N N . ALA A 1 191 ? -2.496 12.047 18.953 1 98.44 191 ALA A N 1
ATOM 1513 C CA . ALA A 1 191 ? -2.018 13.344 19.422 1 98.44 191 ALA A CA 1
ATOM 1514 C C . ALA A 1 191 ? -0.819 13.188 20.359 1 98.44 191 ALA A C 1
ATOM 1516 O O . ALA A 1 191 ? 0.169 13.914 20.234 1 98.44 191 ALA A O 1
ATOM 1517 N N . LYS A 1 192 ? -0.957 12.281 21.266 1 98.19 192 LYS A N 1
ATOM 1518 C CA . LYS A 1 192 ? 0.136 12.008 22.203 1 98.19 192 LYS A CA 1
ATOM 1519 C C . LYS A 1 192 ? 1.383 11.539 21.453 1 98.19 192 LYS A C 1
ATOM 1521 O O . LYS A 1 192 ? 2.492 11.992 21.75 1 98.19 192 LYS A O 1
ATOM 1526 N N . TRP A 1 193 ? 1.211 10.625 20.547 1 97.81 193 TRP A N 1
ATOM 1527 C CA . TRP A 1 193 ? 2.328 10.086 19.781 1 97.81 193 TRP A CA 1
ATOM 1528 C C . TRP A 1 193 ? 3.053 11.195 19.031 1 97.81 193 TRP A C 1
ATOM 1530 O O . TRP A 1 193 ? 4.285 11.25 19.031 1 97.81 193 TRP A O 1
ATOM 1540 N N . LEU A 1 194 ? 2.293 12.086 18.391 1 96.44 194 LEU A N 1
ATOM 1541 C CA . LEU A 1 194 ? 2.873 13.164 17.594 1 96.44 194 LEU A CA 1
ATOM 1542 C C . LEU A 1 194 ? 3.73 14.078 18.469 1 96.44 194 LEU A C 1
ATOM 1544 O O . LEU A 1 194 ? 4.727 14.633 18 1 96.44 194 LEU A O 1
ATOM 1548 N N . LYS A 1 195 ? 3.426 14.148 19.641 1 95.62 195 LYS A N 1
ATOM 1549 C CA . LYS A 1 195 ? 4.168 15.008 20.562 1 95.62 195 LYS A CA 1
ATOM 1550 C C . LYS A 1 195 ? 5.422 14.305 21.078 1 95.62 195 LYS A C 1
ATOM 1552 O O . LYS A 1 195 ? 6.449 14.953 21.312 1 95.62 195 LYS A O 1
ATOM 1557 N N . GLU A 1 196 ? 5.336 12.992 21.188 1 94.62 196 GLU A N 1
ATOM 1558 C CA . GLU A 1 196 ? 6.367 12.281 21.938 1 94.62 196 GLU A CA 1
ATOM 1559 C C . GLU A 1 196 ? 7.309 11.523 21 1 94.62 196 GLU A C 1
ATOM 1561 O O . GLU A 1 196 ? 8.391 11.102 21.406 1 94.62 196 GLU A O 1
ATOM 1566 N N . ARG A 1 197 ? 6.871 11.305 19.828 1 92.56 197 ARG A N 1
ATOM 1567 C CA . ARG A 1 197 ? 7.664 10.43 18.969 1 92.56 197 ARG A CA 1
ATOM 1568 C C . ARG A 1 197 ? 9.047 11.016 18.719 1 92.56 197 ARG A C 1
ATOM 1570 O O . ARG A 1 197 ? 9.227 12.234 18.75 1 92.56 197 ARG A O 1
ATOM 1577 N N . PRO A 1 198 ? 9.977 10.195 18.516 1 90.5 198 PRO A N 1
ATOM 1578 C CA . PRO A 1 198 ? 11.344 10.664 18.266 1 90.5 198 PRO A CA 1
ATOM 1579 C C . PRO A 1 198 ? 11.445 11.547 17.016 1 90.5 198 PRO A C 1
ATOM 1581 O O . PRO A 1 198 ? 10.766 11.297 16.016 1 90.5 198 PRO A O 1
ATOM 1584 N N . GLU A 1 199 ? 12.312 12.453 17.094 1 85.75 199 GLU A N 1
ATOM 1585 C CA . GLU A 1 199 ? 12.609 13.266 15.914 1 85.75 199 GLU A CA 1
ATOM 1586 C C . GLU A 1 199 ? 13.43 12.477 14.891 1 85.75 199 GLU A C 1
ATOM 1588 O O . GLU A 1 199 ? 14.375 11.773 15.25 1 85.75 199 GLU A O 1
ATOM 1593 N N . SER A 1 200 ? 12.852 12.422 13.742 1 82.56 200 SER A N 1
ATOM 1594 C CA . SER A 1 200 ? 13.562 11.758 12.656 1 82.56 200 SER A CA 1
ATOM 1595 C C . SER A 1 200 ? 13.359 12.492 11.336 1 82.56 200 SER A C 1
ATOM 1597 O O . SER A 1 200 ? 12.484 13.352 11.227 1 82.56 200 SER A O 1
ATOM 1599 N N . ALA A 1 201 ? 14.375 12.352 10.344 1 65.12 201 ALA A N 1
ATOM 1600 C CA . ALA A 1 201 ? 14.312 13.039 9.062 1 65.12 201 ALA A CA 1
ATOM 1601 C C . ALA A 1 201 ? 13.078 12.617 8.266 1 65.12 201 ALA A C 1
ATOM 1603 O O . ALA A 1 201 ? 12.508 13.422 7.527 1 65.12 201 ALA A O 1
ATOM 1604 N N . PHE A 1 202 ? 12.875 11.539 8.203 1 66.31 202 PHE A N 1
ATOM 1605 C CA . PHE A 1 202 ? 11.719 10.984 7.508 1 66.31 202 PHE A CA 1
ATOM 1606 C C . PHE A 1 202 ? 11.523 9.516 7.863 1 66.31 202 PHE A C 1
ATOM 1608 O O . PHE A 1 202 ? 12.461 8.852 8.305 1 66.31 202 PHE A O 1
ATOM 1615 N N . MET B 1 1 ? -27.859 -11.5 -1.651 1 66.19 1 MET B N 1
ATOM 1616 C CA . MET B 1 1 ? -26.422 -11.477 -1.957 1 66.19 1 MET B CA 1
ATOM 1617 C C . MET B 1 1 ? -26.062 -10.25 -2.791 1 66.19 1 MET B C 1
ATOM 1619 O O . MET B 1 1 ? -26.875 -9.781 -3.59 1 66.19 1 MET B O 1
ATOM 1623 N N . PRO B 1 2 ? -24.844 -9.68 -2.523 1 79.88 2 PRO B N 1
ATOM 1624 C CA . PRO B 1 2 ? -24.562 -8.469 -3.299 1 79.88 2 PRO B CA 1
ATOM 1625 C C . PRO B 1 2 ? -24.484 -8.734 -4.801 1 79.88 2 PRO B C 1
ATOM 1627 O O . PRO B 1 2 ? -24.234 -9.875 -5.215 1 79.88 2 PRO B O 1
ATOM 1630 N N . THR B 1 3 ? -24.922 -7.836 -5.617 1 90.38 3 THR B N 1
ATOM 1631 C CA . THR B 1 3 ? -24.703 -7.879 -7.059 1 90.38 3 THR B CA 1
ATOM 1632 C C . THR B 1 3 ? -23.344 -7.305 -7.418 1 90.38 3 THR B C 1
ATOM 1634 O O . THR B 1 3 ? -22.969 -6.234 -6.938 1 90.38 3 THR B O 1
ATOM 1637 N N . TYR B 1 4 ? -22.609 -8.148 -8.195 1 96.88 4 TYR B N 1
ATOM 1638 C CA . TYR B 1 4 ? -21.266 -7.746 -8.586 1 96.88 4 TYR B CA 1
ATOM 1639 C C . TYR B 1 4 ? -21.188 -7.445 -10.078 1 96.88 4 TYR B C 1
ATOM 1641 O O . TYR B 1 4 ? -21.719 -8.203 -10.898 1 96.88 4 TYR B O 1
ATOM 1649 N N . LYS B 1 5 ? -20.641 -6.32 -10.391 1 97.81 5 LYS B N 1
ATOM 1650 C CA . LYS B 1 5 ? -20.281 -5.957 -11.758 1 97.81 5 LYS B CA 1
ATOM 1651 C C . LYS B 1 5 ? -18.812 -5.578 -11.875 1 97.81 5 LYS B C 1
ATOM 1653 O O . LYS B 1 5 ? -18.375 -4.574 -11.305 1 97.81 5 LYS B O 1
ATOM 1658 N N . LEU B 1 6 ? -18.031 -6.406 -12.555 1 98.5 6 LEU B N 1
ATOM 1659 C CA . LEU B 1 6 ? -16.609 -6.184 -12.758 1 98.5 6 LEU B CA 1
ATOM 1660 C C . LEU B 1 6 ? -16.344 -5.582 -14.133 1 98.5 6 LEU B C 1
ATOM 1662 O O . LEU B 1 6 ? -16.766 -6.145 -15.148 1 98.5 6 LEU B O 1
ATOM 1666 N N . THR B 1 7 ? -15.688 -4.441 -14.156 1 98.56 7 THR B N 1
ATOM 1667 C CA . THR B 1 7 ? -15.383 -3.766 -15.414 1 98.56 7 THR B CA 1
ATOM 1668 C C . THR B 1 7 ? -13.875 -3.711 -15.648 1 98.56 7 THR B C 1
ATOM 1670 O O . THR B 1 7 ? -13.125 -3.248 -14.781 1 98.56 7 THR B O 1
ATOM 1673 N N . TYR B 1 8 ? -13.477 -4.156 -16.781 1 98 8 TYR B N 1
ATOM 1674 C CA . TYR B 1 8 ? -12.086 -4.125 -17.219 1 98 8 TYR B CA 1
ATOM 1675 C C . TYR B 1 8 ? -11.992 -4.184 -18.734 1 98 8 TYR B C 1
ATOM 1677 O O . TYR B 1 8 ? -13.016 -4.184 -19.438 1 98 8 TYR B O 1
ATOM 1685 N N . PHE B 1 9 ? -10.766 -4.102 -19.297 1 96.81 9 PHE B N 1
ATOM 1686 C CA . PHE B 1 9 ? -10.539 -4.191 -20.734 1 96.81 9 PHE B CA 1
ATOM 1687 C C . PHE B 1 9 ? -10.734 -5.621 -21.234 1 96.81 9 PHE B C 1
ATOM 1689 O O . PHE B 1 9 ? -10.914 -6.539 -20.422 1 96.81 9 PHE B O 1
ATOM 1696 N N . LYS B 1 10 ? -10.703 -5.73 -22.547 1 93.38 10 LYS B N 1
ATOM 1697 C CA . LYS B 1 10 ? -10.812 -7.055 -23.156 1 93.38 10 LYS B CA 1
ATOM 1698 C C . LYS B 1 10 ? -9.508 -7.832 -23.031 1 93.38 10 LYS B C 1
ATOM 1700 O O . LYS B 1 10 ? -8.93 -8.266 -24.031 1 93.38 10 LYS B O 1
ATOM 1705 N N . SER B 1 11 ? -9.008 -8 -21.844 1 92.94 11 SER B N 1
ATOM 1706 C CA . SER B 1 11 ? -7.797 -8.727 -21.484 1 92.94 11 SER B CA 1
ATOM 1707 C C . SER B 1 11 ? -7.891 -9.281 -20.062 1 92.94 11 SER B C 1
ATOM 1709 O O . SER B 1 11 ? -8.797 -8.922 -19.297 1 92.94 11 SER B O 1
ATOM 1711 N N . ARG B 1 12 ? -7.172 -10.227 -19.688 1 92.69 12 ARG B N 1
ATOM 1712 C CA . ARG B 1 12 ? -7.121 -10.75 -18.328 1 92.69 12 ARG B CA 1
ATOM 1713 C C . ARG B 1 12 ? -6.555 -9.719 -17.359 1 92.69 12 ARG B C 1
ATOM 1715 O O . ARG B 1 12 ? -7.277 -9.211 -16.5 1 92.69 12 ARG B O 1
ATOM 1722 N N . GLY B 1 13 ? -5.242 -9.297 -17.656 1 92.12 13 GLY B N 1
ATOM 1723 C CA . GLY B 1 13 ? -4.605 -8.211 -16.938 1 92.12 13 GLY B CA 1
ATOM 1724 C C . GLY B 1 13 ? -4.887 -8.242 -15.445 1 92.12 13 GLY B C 1
ATOM 1725 O O . GLY B 1 13 ? -4.922 -9.312 -14.828 1 92.12 13 GLY B O 1
ATOM 1726 N N . ARG B 1 14 ? -5.156 -7.094 -14.867 1 94.75 14 ARG B N 1
ATOM 1727 C CA . ARG B 1 14 ? -5.281 -6.902 -13.422 1 94.75 14 ARG B CA 1
ATOM 1728 C C . ARG B 1 14 ? -6.641 -7.383 -12.922 1 94.75 14 ARG B C 1
ATOM 1730 O O . ARG B 1 14 ? -6.848 -7.531 -11.719 1 94.75 14 ARG B O 1
ATOM 1737 N N . ALA B 1 15 ? -7.539 -7.758 -13.781 1 97.31 15 ALA B N 1
ATOM 1738 C CA . ALA B 1 15 ? -8.867 -8.203 -13.375 1 97.31 15 ALA B CA 1
ATOM 1739 C C . ALA B 1 15 ? -8.914 -9.727 -13.234 1 97.31 15 ALA B C 1
ATOM 1741 O O . ALA B 1 15 ? -9.867 -10.273 -12.68 1 97.31 15 ALA B O 1
ATOM 1742 N N . GLU B 1 16 ? -7.91 -10.375 -13.711 1 97.06 16 GLU B N 1
ATOM 1743 C CA . GLU B 1 16 ? -7.953 -11.836 -13.758 1 97.06 16 GLU B CA 1
ATOM 1744 C C . GLU B 1 16 ? -8.039 -12.43 -12.359 1 97.06 16 GLU B C 1
ATOM 1746 O O . GLU B 1 16 ? -8.695 -13.453 -12.148 1 97.06 16 GLU B O 1
ATOM 1751 N N . ILE B 1 17 ? -7.328 -11.867 -11.414 1 98.31 17 ILE B N 1
ATOM 1752 C CA . ILE B 1 17 ? -7.387 -12.406 -10.055 1 98.31 17 ILE B CA 1
ATOM 1753 C C . ILE B 1 17 ? -8.828 -12.375 -9.555 1 98.31 17 ILE B C 1
ATOM 1755 O O . ILE B 1 17 ? -9.281 -13.312 -8.898 1 98.31 17 ILE B O 1
ATOM 1759 N N . SER B 1 18 ? -9.547 -11.359 -9.82 1 98.75 18 SER B N 1
ATOM 1760 C CA . SER B 1 18 ? -10.945 -11.258 -9.406 1 98.75 18 SER B CA 1
ATOM 1761 C C . SER B 1 18 ? -11.805 -12.305 -10.102 1 98.75 18 SER B C 1
ATOM 1763 O O . SER B 1 18 ? -12.641 -12.953 -9.469 1 98.75 18 SER B O 1
ATOM 1765 N N . ARG B 1 19 ? -11.562 -12.492 -11.375 1 98.38 19 ARG B N 1
ATOM 1766 C CA . ARG B 1 19 ? -12.328 -13.484 -12.133 1 98.38 19 ARG B CA 1
ATOM 1767 C C . ARG B 1 19 ? -12.062 -14.891 -11.609 1 98.38 19 ARG B C 1
ATOM 1769 O O . ARG B 1 19 ? -12.992 -15.695 -11.477 1 98.38 19 ARG B O 1
ATOM 1776 N N . LEU B 1 20 ? -10.844 -15.125 -11.305 1 98.75 20 LEU B N 1
ATOM 1777 C CA . LEU B 1 20 ? -10.484 -16.422 -10.734 1 98.75 20 LEU B CA 1
ATOM 1778 C C . LEU B 1 20 ? -11.156 -16.625 -9.375 1 98.75 20 LEU B C 1
ATOM 1780 O O . LEU B 1 20 ? -11.625 -17.719 -9.07 1 98.75 20 LEU B O 1
ATOM 1784 N N . LEU B 1 21 ? -11.234 -15.594 -8.586 1 98.88 21 LEU B N 1
ATOM 1785 C CA . LEU B 1 21 ? -11.844 -15.711 -7.266 1 98.88 21 LEU B CA 1
ATOM 1786 C C . LEU B 1 21 ? -13.359 -15.891 -7.383 1 98.88 21 LEU B C 1
ATOM 1788 O O . LEU B 1 21 ? -13.945 -16.688 -6.648 1 98.88 21 LEU B O 1
ATOM 1792 N N . PHE B 1 22 ? -13.977 -15.195 -8.289 1 98.62 22 PHE B N 1
ATOM 1793 C CA . PHE B 1 22 ? -15.398 -15.414 -8.539 1 98.62 22 PHE B CA 1
ATOM 1794 C C . PHE B 1 22 ? -15.656 -16.859 -8.945 1 98.62 22 PHE B C 1
ATOM 1796 O O . PHE B 1 22 ? -16.609 -17.484 -8.477 1 98.62 22 PHE B O 1
ATOM 1803 N N . ALA B 1 23 ? -14.836 -17.344 -9.781 1 98.69 23 ALA B N 1
ATOM 1804 C CA . ALA B 1 23 ? -14.953 -18.734 -10.227 1 98.69 23 ALA B CA 1
ATOM 1805 C C . ALA B 1 23 ? -14.758 -19.703 -9.07 1 98.69 23 ALA B C 1
ATOM 1807 O O . ALA B 1 23 ? -15.523 -20.656 -8.922 1 98.69 23 ALA B O 1
ATOM 1808 N N . ALA B 1 24 ? -13.773 -19.453 -8.281 1 98.75 24 ALA B N 1
ATOM 1809 C CA . ALA B 1 24 ? -13.461 -20.328 -7.148 1 98.75 24 ALA B CA 1
ATOM 1810 C C . ALA B 1 24 ? -14.656 -20.438 -6.203 1 98.75 24 ALA B C 1
ATOM 1812 O O . ALA B 1 24 ? -14.922 -21.531 -5.668 1 98.75 24 ALA B O 1
ATOM 1813 N N . GLY B 1 25 ? -15.312 -19.359 -6.004 1 98.06 25 GLY B N 1
ATOM 1814 C CA . GLY B 1 25 ? -16.406 -19.328 -5.051 1 98.06 25 GLY B CA 1
ATOM 1815 C C . GLY B 1 25 ? -17.766 -19.625 -5.68 1 98.06 25 GLY B C 1
ATOM 1816 O O . GLY B 1 25 ? -18.766 -19.734 -4.98 1 98.06 25 GLY B O 1
ATOM 1817 N N . GLY B 1 26 ? -17.766 -19.688 -6.992 1 97.75 26 GLY B N 1
ATOM 1818 C CA . GLY B 1 26 ? -19.031 -19.875 -7.688 1 97.75 26 GLY B CA 1
ATOM 1819 C C . GLY B 1 26 ? -19.969 -18.688 -7.57 1 97.75 26 GLY B C 1
ATOM 1820 O O . GLY B 1 26 ? -21.188 -18.844 -7.441 1 97.75 26 GLY B O 1
ATOM 1821 N N . VAL B 1 27 ? -19.406 -17.531 -7.512 1 97.44 27 VAL B N 1
ATOM 1822 C CA . VAL B 1 27 ? -20.188 -16.312 -7.348 1 97.44 27 VAL B CA 1
ATOM 1823 C C . VAL B 1 27 ? -20.516 -15.719 -8.719 1 97.44 27 VAL B C 1
ATOM 1825 O O . VAL B 1 27 ? -19.625 -15.531 -9.555 1 97.44 27 VAL B O 1
ATOM 1828 N N . LYS B 1 28 ? -21.812 -15.461 -8.914 1 95.88 28 LYS B N 1
ATOM 1829 C CA . LYS B 1 28 ? -22.234 -14.828 -10.164 1 95.88 28 LYS B CA 1
ATOM 1830 C C . LYS B 1 28 ? -21.922 -13.336 -10.156 1 95.88 28 LYS B C 1
ATOM 1832 O O . LYS B 1 28 ? -22.062 -12.672 -9.133 1 95.88 28 LYS B O 1
ATOM 1837 N N . TYR B 1 29 ? -21.484 -12.859 -11.328 1 97.12 29 TYR B N 1
ATOM 1838 C CA . TYR B 1 29 ? -21.219 -11.438 -11.516 1 97.12 29 TYR B CA 1
ATOM 1839 C C . TYR B 1 29 ? -21.375 -11.039 -12.977 1 97.12 29 TYR B C 1
ATOM 1841 O O . TYR B 1 29 ? -21.391 -11.898 -13.867 1 97.12 29 TYR B O 1
ATOM 1849 N N . GLU B 1 30 ? -21.516 -9.75 -13.195 1 97.06 30 GLU B N 1
ATOM 1850 C CA . GLU B 1 30 ? -21.484 -9.227 -14.562 1 97.06 30 GLU B CA 1
ATOM 1851 C C . GLU B 1 30 ? -20.062 -8.852 -14.969 1 97.06 30 GLU B C 1
ATOM 1853 O O . GLU B 1 30 ? -19.422 -8 -14.336 1 97.06 30 GLU B O 1
ATOM 1858 N N . ASP B 1 31 ? -19.547 -9.469 -15.945 1 96.94 31 ASP B N 1
ATOM 1859 C CA . ASP B 1 31 ? -18.219 -9.195 -16.469 1 96.94 31 ASP B CA 1
ATOM 1860 C C . ASP B 1 31 ? -18.281 -8.211 -17.641 1 96.94 31 ASP B C 1
ATOM 1862 O O . ASP B 1 31 ? -18.5 -8.617 -18.781 1 96.94 31 ASP B O 1
ATOM 1866 N N . VAL B 1 32 ? -17.984 -7.012 -17.375 1 97.25 32 VAL B N 1
ATOM 1867 C CA . VAL B 1 32 ? -18.062 -5.965 -18.391 1 97.25 32 VAL B CA 1
ATOM 1868 C C . VAL B 1 32 ? -16.672 -5.711 -18.984 1 97.25 32 VAL B C 1
ATOM 1870 O O . VAL B 1 32 ? -15.75 -5.316 -18.266 1 97.25 32 VAL B O 1
ATOM 1873 N N . ARG B 1 33 ? -16.562 -5.883 -20.188 1 96.75 33 ARG B N 1
ATOM 1874 C CA . ARG B 1 33 ? -15.312 -5.66 -20.906 1 96.75 33 ARG B CA 1
ATOM 1875 C C . ARG B 1 33 ? -15.438 -4.484 -21.875 1 96.75 33 ARG B C 1
ATOM 1877 O O . ARG B 1 33 ? -16.297 -4.488 -22.75 1 96.75 33 ARG B O 1
ATOM 1884 N N . VAL B 1 34 ? -14.578 -3.562 -21.703 1 97.69 34 VAL B N 1
ATOM 1885 C CA . VAL B 1 34 ? -14.75 -2.32 -22.438 1 97.69 34 VAL B CA 1
ATOM 1886 C C . VAL B 1 34 ? -13.594 -2.139 -23.422 1 97.69 34 VAL B C 1
ATOM 1888 O O . VAL B 1 34 ? -12.484 -2.637 -23.188 1 97.69 34 VAL B O 1
ATOM 1891 N N . ASP B 1 35 ? -13.844 -1.427 -24.516 1 96.56 35 ASP B N 1
ATOM 1892 C CA . ASP B 1 35 ? -12.797 -1.007 -25.438 1 96.56 35 ASP B CA 1
ATOM 1893 C C . ASP B 1 35 ? -12.328 0.414 -25.125 1 96.56 35 ASP B C 1
ATOM 1895 O O . ASP B 1 35 ? -12.758 1.012 -24.141 1 96.56 35 ASP B O 1
ATOM 1899 N N . GLU B 1 36 ? -11.398 0.883 -25.859 1 96.38 36 GLU B N 1
ATOM 1900 C CA . GLU B 1 36 ? -10.758 2.168 -25.594 1 96.38 36 GLU B CA 1
ATOM 1901 C C . GLU B 1 36 ? -11.773 3.307 -25.625 1 96.38 36 GLU B C 1
ATOM 1903 O O . GLU B 1 36 ? -11.711 4.227 -24.812 1 96.38 36 GLU B O 1
ATOM 1908 N N . GLU B 1 37 ? -12.672 3.309 -26.547 1 97.56 37 GLU B N 1
ATOM 1909 C CA . GLU B 1 37 ? -13.688 4.352 -26.656 1 97.56 37 GLU B CA 1
ATOM 1910 C C . GLU B 1 37 ? -14.602 4.359 -25.438 1 97.56 37 GLU B C 1
ATOM 1912 O O . GLU B 1 37 ? -14.875 5.418 -24.859 1 97.56 37 GLU B O 1
ATOM 1917 N N . GLN B 1 38 ? -15.086 3.209 -25.078 1 98 38 GLN B N 1
ATOM 1918 C CA . GLN B 1 38 ? -15.922 3.07 -23.891 1 98 38 GLN B CA 1
ATOM 1919 C C . GLN B 1 38 ? -15.172 3.496 -22.641 1 98 38 GLN B C 1
ATOM 1921 O O . GLN B 1 38 ? -15.758 4.105 -21.734 1 98 38 GLN B O 1
ATOM 1926 N N . TRP B 1 39 ? -13.906 3.215 -22.609 1 97.81 39 TRP B N 1
ATOM 1927 C CA . TRP B 1 39 ? -13.086 3.572 -21.453 1 97.81 39 TRP B CA 1
ATOM 1928 C C . TRP B 1 39 ? -12.961 5.086 -21.312 1 97.81 39 TRP B C 1
ATOM 1930 O O . TRP B 1 39 ? -13.094 5.629 -20.219 1 97.81 39 TRP B O 1
ATOM 1940 N N . GLN B 1 40 ? -12.734 5.715 -22.391 1 97.62 40 GLN B N 1
ATOM 1941 C CA . GLN B 1 40 ? -12.602 7.168 -22.344 1 97.62 40 GLN B CA 1
ATOM 1942 C C . GLN B 1 40 ? -13.875 7.812 -21.797 1 97.62 40 GLN B C 1
ATOM 1944 O O . GLN B 1 40 ? -13.812 8.828 -21.094 1 97.62 40 GLN B O 1
ATOM 1949 N N . GLN B 1 41 ? -14.992 7.227 -22.031 1 97.88 41 GLN B N 1
ATOM 1950 C CA . GLN B 1 41 ? -16.266 7.734 -21.531 1 97.88 41 GLN B CA 1
ATOM 1951 C C . GLN B 1 41 ? -16.453 7.41 -20.062 1 97.88 41 GLN B C 1
ATOM 1953 O O . GLN B 1 41 ? -17.047 8.195 -19.312 1 97.88 41 GLN B O 1
ATOM 1958 N N . LEU B 1 42 ? -15.961 6.273 -19.688 1 97.62 42 LEU B N 1
ATOM 1959 C CA . LEU B 1 42 ? -16.188 5.766 -18.344 1 97.62 42 LEU B CA 1
ATOM 1960 C C . LEU B 1 42 ? -15.188 6.383 -17.359 1 97.62 42 LEU B C 1
ATOM 1962 O O . LEU B 1 42 ? -15.492 6.543 -16.188 1 97.62 42 LEU B O 1
ATOM 1966 N N . LYS B 1 43 ? -14.023 6.75 -17.844 1 97.44 43 LYS B N 1
ATOM 1967 C CA . LYS B 1 43 ? -12.875 7.113 -17.031 1 97.44 43 LYS B CA 1
ATOM 1968 C C . LYS B 1 43 ? -13.234 8.219 -16.031 1 97.44 43 LYS B C 1
ATOM 1970 O O . LYS B 1 43 ? -12.945 8.109 -14.844 1 97.44 43 LYS B O 1
ATOM 1975 N N . PRO B 1 44 ? -13.961 9.25 -16.422 1 96 44 PRO B N 1
ATOM 1976 C CA . PRO B 1 44 ? -14.266 10.328 -15.484 1 96 44 PRO B CA 1
ATOM 1977 C C . PRO B 1 44 ? -15.258 9.898 -14.398 1 96 44 PRO B C 1
ATOM 1979 O O . PRO B 1 44 ? -15.43 10.609 -13.398 1 96 44 PRO B O 1
ATOM 1982 N N . GLN B 1 45 ? -15.844 8.742 -14.531 1 95.12 45 GLN B N 1
ATOM 1983 C CA . GLN B 1 45 ? -16.859 8.273 -13.594 1 95.12 45 GLN B CA 1
ATOM 1984 C C . GLN B 1 45 ? -16.266 7.293 -12.586 1 95.12 45 GLN B C 1
ATOM 1986 O O . GLN B 1 45 ? -16.938 6.879 -11.641 1 95.12 45 GLN B O 1
ATOM 1991 N N . THR B 1 46 ? -15 6.984 -12.836 1 96.69 46 THR B N 1
ATOM 1992 C CA . THR B 1 46 ? -14.359 6.035 -11.938 1 96.69 46 THR B CA 1
ATOM 1993 C C . THR B 1 46 ? -13.695 6.758 -10.766 1 96.69 46 THR B C 1
ATOM 1995 O O . THR B 1 46 ? -13.352 7.934 -10.875 1 96.69 46 THR B O 1
ATOM 1998 N N . PRO B 1 47 ? -13.492 6.059 -9.672 1 95.62 47 PRO B N 1
ATOM 1999 C CA . PRO B 1 47 ? -12.961 6.723 -8.477 1 95.62 47 PRO B CA 1
ATOM 2000 C C . PRO B 1 47 ? -11.57 7.312 -8.703 1 95.62 47 PRO B C 1
ATOM 2002 O O . PRO B 1 47 ? -11.281 8.414 -8.219 1 95.62 47 PRO B O 1
ATOM 2005 N N . MET B 1 48 ? -10.719 6.641 -9.422 1 96.19 48 MET B N 1
ATOM 2006 C CA . MET B 1 48 ? -9.328 7.066 -9.516 1 96.19 48 MET B CA 1
ATOM 2007 C C . MET B 1 48 ? -8.867 7.094 -10.969 1 96.19 48 MET B C 1
ATOM 2009 O O . MET B 1 48 ? -7.68 7.266 -11.25 1 96.19 48 MET B O 1
ATOM 2013 N N . GLY B 1 49 ? -9.766 6.805 -11.867 1 95.25 49 GLY B N 1
ATOM 2014 C CA . GLY B 1 49 ? -9.422 6.887 -13.273 1 95.25 49 GLY B CA 1
ATOM 2015 C C . GLY B 1 49 ? -8.703 5.652 -13.781 1 95.25 49 GLY B C 1
ATOM 2016 O O . GLY B 1 49 ? -7.902 5.734 -14.719 1 95.25 49 GLY B O 1
ATOM 2017 N N . HIS B 1 50 ? -8.891 4.531 -13.047 1 93.88 50 HIS B N 1
ATOM 2018 C CA . HIS B 1 50 ? -8.25 3.291 -13.461 1 93.88 50 HIS B CA 1
ATOM 2019 C C . HIS B 1 50 ? -9.227 2.123 -13.422 1 93.88 50 HIS B C 1
ATOM 2021 O O . HIS B 1 50 ? -10.273 2.201 -12.773 1 93.88 50 HIS B O 1
ATOM 2027 N N . LEU B 1 51 ? -8.969 1.144 -14.227 1 97.62 51 LEU B N 1
ATOM 2028 C CA . LEU B 1 51 ? -9.609 -0.169 -14.172 1 97.62 51 LEU B CA 1
ATOM 2029 C C . LEU B 1 51 ? -8.648 -1.213 -13.609 1 97.62 51 LEU B C 1
ATOM 2031 O O . LEU B 1 51 ? -7.43 -1.059 -13.695 1 97.62 51 LEU B O 1
ATOM 2035 N N . PRO B 1 52 ? -9.203 -2.154 -12.945 1 98.31 52 PRO B N 1
ATOM 2036 C CA . PRO B 1 52 ? -10.586 -2.627 -12.836 1 98.31 52 PRO B CA 1
ATOM 2037 C C . PRO B 1 52 ? -11.391 -1.861 -11.789 1 98.31 52 PRO B C 1
ATOM 2039 O O . PRO B 1 52 ? -10.812 -1.242 -10.891 1 98.31 52 PRO B O 1
ATOM 2042 N N . ILE B 1 53 ? -12.711 -1.94 -12 1 98.44 53 ILE B N 1
ATOM 2043 C CA . ILE B 1 53 ? -13.688 -1.468 -11.031 1 98.44 53 ILE B CA 1
ATOM 2044 C C . ILE B 1 53 ? -14.68 -2.584 -10.711 1 98.44 53 ILE B C 1
ATOM 2046 O O . ILE B 1 53 ? -15.133 -3.295 -11.617 1 98.44 53 ILE B O 1
ATOM 2050 N N . LEU B 1 54 ? -14.953 -2.719 -9.484 1 98.69 54 LEU B N 1
ATOM 2051 C CA . LEU B 1 54 ? -16.047 -3.586 -9.047 1 98.69 54 LEU B CA 1
ATOM 2052 C C . LEU B 1 54 ? -17.188 -2.77 -8.438 1 98.69 54 LEU B C 1
ATOM 2054 O O . LEU B 1 54 ? -16.969 -2.012 -7.492 1 98.69 54 LEU B O 1
ATOM 2058 N N . GLU B 1 55 ? -18.328 -2.852 -9.016 1 97.81 55 GLU B N 1
ATOM 2059 C CA . GLU B 1 55 ? -19.531 -2.256 -8.422 1 97.81 55 GLU B CA 1
ATOM 2060 C C . GLU B 1 55 ? -20.266 -3.256 -7.535 1 97.81 55 GLU B C 1
ATOM 2062 O O . GLU B 1 55 ? -20.578 -4.363 -7.969 1 97.81 55 GLU B O 1
ATOM 2067 N N . VAL B 1 56 ? -20.406 -2.84 -6.281 1 95.44 56 VAL B N 1
ATOM 2068 C CA . VAL B 1 56 ? -21.125 -3.637 -5.293 1 95.44 56 VAL B CA 1
ATOM 2069 C C . VAL B 1 56 ? -22.281 -2.816 -4.711 1 95.44 56 VAL B C 1
ATOM 2071 O O . VAL B 1 56 ? -22.047 -1.839 -3.994 1 95.44 56 VAL B O 1
ATOM 2074 N N . ASP B 1 57 ? -23.469 -3.24 -5.02 1 84.75 57 ASP B N 1
ATOM 2075 C CA . ASP B 1 57 ? -24.656 -2.562 -4.523 1 84.75 57 ASP B CA 1
ATOM 2076 C C . ASP B 1 57 ? -24.547 -1.052 -4.719 1 84.75 57 ASP B C 1
ATOM 2078 O O . ASP B 1 57 ? -24.766 -0.283 -3.777 1 84.75 57 ASP B O 1
ATOM 2082 N N . GLY B 1 58 ? -24.062 -0.627 -5.82 1 84.75 58 GLY B N 1
ATOM 2083 C CA . GLY B 1 58 ? -24.031 0.776 -6.195 1 84.75 58 GLY B CA 1
ATOM 2084 C C . GLY B 1 58 ? -22.734 1.475 -5.805 1 84.75 58 GLY B C 1
ATOM 2085 O O . GLY B 1 58 ? -22.516 2.631 -6.168 1 84.75 58 GLY B O 1
ATOM 2086 N N . THR B 1 59 ? -21.875 0.854 -5.055 1 93.31 59 THR B N 1
ATOM 2087 C CA . THR B 1 59 ? -20.594 1.424 -4.664 1 93.31 59 THR B CA 1
ATOM 2088 C C . THR B 1 59 ? -19.484 0.906 -5.566 1 93.31 59 THR B C 1
ATOM 2090 O O . THR B 1 59 ? -19.391 -0.296 -5.828 1 93.31 59 THR B O 1
ATOM 2093 N N . MET B 1 60 ? -18.641 1.806 -6.07 1 97.31 60 MET B N 1
ATOM 2094 C CA . MET B 1 60 ? -17.516 1.412 -6.922 1 97.31 60 MET B CA 1
ATOM 2095 C C . MET B 1 60 ? -16.25 1.238 -6.098 1 97.31 60 MET B C 1
ATOM 2097 O O . MET B 1 60 ? -15.891 2.115 -5.309 1 97.31 60 MET B O 1
ATOM 2101 N N . ILE B 1 61 ? -15.664 0.104 -6.242 1 98.31 61 ILE B N 1
ATOM 2102 C CA . ILE B 1 61 ? -14.352 -0.191 -5.668 1 98.31 61 ILE B CA 1
ATOM 2103 C C . ILE B 1 61 ? -13.32 -0.335 -6.785 1 98.31 61 ILE B C 1
ATOM 2105 O O . ILE B 1 61 ? -13.555 -1.05 -7.766 1 98.31 61 ILE B O 1
ATOM 2109 N N . CYS B 1 62 ? -12.219 0.393 -6.617 1 98.38 62 CYS B N 1
ATOM 2110 C CA . CYS B 1 62 ? -11.109 0.234 -7.547 1 98.38 62 CYS B CA 1
ATOM 2111 C C . CYS B 1 62 ? -9.906 -0.404 -6.855 1 98.38 62 CYS B C 1
ATOM 2113 O O . CYS B 1 62 ? -9.992 -0.799 -5.691 1 98.38 62 CYS B O 1
ATOM 2115 N N . GLN B 1 63 ? -8.812 -0.549 -7.598 1 98.06 63 GLN B N 1
ATOM 2116 C CA . GLN B 1 63 ? -7.605 -1.23 -7.141 1 98.06 63 GLN B CA 1
ATOM 2117 C C . GLN B 1 63 ? -7.809 -2.742 -7.105 1 98.06 63 GLN B C 1
ATOM 2119 O O . GLN B 1 63 ? -8.602 -3.248 -6.305 1 98.06 63 GLN B O 1
ATOM 2124 N N . SER B 1 64 ? -7.051 -3.422 -7.875 1 98.12 64 SER B N 1
ATOM 2125 C CA . SER B 1 64 ? -7.258 -4.848 -8.109 1 98.12 64 SER B CA 1
ATOM 2126 C C . SER B 1 64 ? -7.133 -5.648 -6.82 1 98.12 64 SER B C 1
ATOM 2128 O O . SER B 1 64 ? -7.898 -6.586 -6.59 1 98.12 64 SER B O 1
ATOM 2130 N N . LYS B 1 65 ? -6.238 -5.25 -5.938 1 98.25 65 LYS B N 1
ATOM 2131 C CA . LYS B 1 65 ? -6.051 -6.016 -4.711 1 98.25 65 LYS B CA 1
ATOM 2132 C C . LYS B 1 65 ? -7.184 -5.758 -3.723 1 98.25 65 LYS B C 1
ATOM 2134 O O . LYS B 1 65 ? -7.578 -6.652 -2.969 1 98.25 65 LYS B O 1
ATOM 2139 N N . ALA B 1 66 ? -7.68 -4.516 -3.68 1 98.62 66 ALA B N 1
ATOM 2140 C CA . ALA B 1 66 ? -8.836 -4.215 -2.836 1 98.62 66 ALA B CA 1
ATOM 2141 C C . ALA B 1 66 ? -10.062 -5.004 -3.287 1 98.62 66 ALA B C 1
ATOM 2143 O O . ALA B 1 66 ? -10.789 -5.559 -2.459 1 98.62 66 ALA B O 1
ATOM 2144 N N . ILE B 1 67 ? -10.234 -5.078 -4.574 1 98.75 67 ILE B N 1
ATOM 2145 C CA . ILE B 1 67 ? -11.344 -5.816 -5.16 1 98.75 67 ILE B CA 1
ATOM 2146 C C . ILE B 1 67 ? -11.211 -7.305 -4.836 1 98.75 67 ILE B C 1
ATOM 2148 O O . ILE B 1 67 ? -12.148 -7.926 -4.336 1 98.75 67 ILE B O 1
ATOM 2152 N N . ALA B 1 68 ? -10.031 -7.781 -5.059 1 98.81 68 ALA B N 1
ATOM 2153 C CA . ALA B 1 68 ? -9.773 -9.203 -4.852 1 98.81 68 ALA B CA 1
ATOM 2154 C C . ALA B 1 68 ? -9.969 -9.586 -3.389 1 98.81 68 ALA B C 1
ATOM 2156 O O . ALA B 1 68 ? -10.539 -10.641 -3.086 1 98.81 68 ALA B O 1
ATOM 2157 N N . ARG B 1 69 ? -9.5 -8.766 -2.533 1 98.62 69 ARG B N 1
ATOM 2158 C CA . ARG B 1 69 ? -9.625 -9.047 -1.107 1 98.62 69 ARG B CA 1
ATOM 2159 C C . ARG B 1 69 ? -11.086 -9.055 -0.681 1 98.62 69 ARG B C 1
ATOM 2161 O O . ARG B 1 69 ? -11.492 -9.867 0.161 1 98.62 69 ARG B O 1
ATOM 2168 N N . LEU B 1 70 ? -11.867 -8.172 -1.215 1 98.38 70 LEU B N 1
ATOM 2169 C CA . LEU B 1 70 ? -13.289 -8.133 -0.926 1 98.38 70 LEU B CA 1
ATOM 2170 C C . LEU B 1 70 ? -13.969 -9.438 -1.341 1 98.38 70 LEU B C 1
ATOM 2172 O O . LEU B 1 70 ? -14.734 -10.016 -0.568 1 98.38 70 LEU B O 1
ATOM 2176 N N . ILE B 1 71 ? -13.695 -9.883 -2.521 1 98.5 71 ILE B N 1
ATOM 2177 C CA . ILE B 1 71 ? -14.273 -11.125 -3.031 1 98.5 71 ILE B CA 1
ATOM 2178 C C . ILE B 1 71 ? -13.805 -12.305 -2.184 1 98.5 71 ILE B C 1
ATOM 2180 O O . ILE B 1 71 ? -14.594 -13.172 -1.823 1 98.5 71 ILE B O 1
ATOM 2184 N N . ALA B 1 72 ? -12.508 -12.289 -1.873 1 98.69 72 ALA B N 1
ATOM 2185 C CA . ALA B 1 72 ? -11.93 -13.375 -1.079 1 98.69 72 ALA B CA 1
ATOM 2186 C C . ALA B 1 72 ? -12.633 -13.5 0.269 1 98.69 72 ALA B C 1
ATOM 2188 O O . ALA B 1 72 ? -12.875 -14.609 0.75 1 98.69 72 ALA B O 1
ATOM 2189 N N . LYS B 1 73 ? -12.914 -12.391 0.847 1 97.19 73 LYS B N 1
ATOM 2190 C CA . LYS B 1 73 ? -13.641 -12.406 2.113 1 97.19 73 LYS B CA 1
ATOM 2191 C C . LYS B 1 73 ? -15.023 -13.016 1.943 1 97.19 73 LYS B C 1
ATOM 2193 O O . LYS B 1 73 ? -15.461 -13.82 2.768 1 97.19 73 LYS B O 1
ATOM 2198 N N . ASP B 1 74 ? -15.656 -12.656 0.956 1 96.19 74 ASP B N 1
ATOM 2199 C CA . ASP B 1 74 ? -17.016 -13.117 0.691 1 96.19 74 ASP B CA 1
ATOM 2200 C C . ASP B 1 74 ? -17.062 -14.633 0.519 1 96.19 74 ASP B C 1
ATOM 2202 O O . ASP B 1 74 ? -18 -15.289 0.974 1 96.19 74 ASP B O 1
ATOM 2206 N N . ILE B 1 75 ? -16.078 -15.172 -0.038 1 97.5 75 ILE B N 1
ATOM 2207 C CA . ILE B 1 75 ? -16.141 -16.594 -0.381 1 97.5 75 ILE B CA 1
ATOM 2208 C C . ILE B 1 75 ? -15.32 -17.391 0.622 1 97.5 75 ILE B C 1
ATOM 2210 O O . ILE B 1 75 ? -15.07 -18.578 0.412 1 97.5 75 ILE B O 1
ATOM 2214 N N . GLY B 1 76 ? -14.766 -16.734 1.653 1 97.5 76 GLY B N 1
ATOM 2215 C CA . GLY B 1 76 ? -14.062 -17.438 2.719 1 97.5 76 GLY B CA 1
ATOM 2216 C C . GLY B 1 76 ? -12.641 -17.812 2.359 1 97.5 76 GLY B C 1
ATOM 2217 O O . GLY B 1 76 ? -12.102 -18.797 2.854 1 97.5 76 GLY B O 1
ATOM 2218 N N . MET B 1 77 ? -12.008 -17.016 1.514 1 98.69 77 MET B N 1
ATOM 2219 C CA . MET B 1 77 ? -10.664 -17.328 1.053 1 98.69 77 MET B CA 1
ATOM 2220 C C . MET B 1 77 ? -9.688 -16.219 1.423 1 98.69 77 MET B C 1
ATOM 2222 O O . MET B 1 77 ? -8.625 -16.094 0.809 1 98.69 77 MET B O 1
ATOM 2226 N N . ALA B 1 78 ? -10.031 -15.391 2.402 1 98.5 78 ALA B N 1
ATOM 2227 C CA . ALA B 1 78 ? -9.125 -14.328 2.822 1 98.5 78 ALA B CA 1
ATOM 2228 C C . ALA B 1 78 ? -8.156 -14.812 3.898 1 98.5 78 ALA B C 1
ATOM 2230 O O . ALA B 1 78 ? -7.152 -14.164 4.18 1 98.5 78 ALA B O 1
ATOM 2231 N N . GLY B 1 79 ? -8.359 -15.953 4.438 1 98 79 GLY B N 1
ATOM 2232 C CA . GLY B 1 79 ? -7.711 -16.438 5.648 1 98 79 GLY B CA 1
ATOM 2233 C C . GLY B 1 79 ? -8.656 -16.531 6.832 1 98 79 GLY B C 1
ATOM 2234 O O . GLY B 1 79 ? -9.531 -15.688 7.004 1 98 79 GLY B O 1
ATOM 2235 N N . LYS B 1 80 ? -8.484 -17.5 7.719 1 97.25 80 LYS B N 1
ATOM 2236 C CA . LYS B 1 80 ? -9.461 -17.828 8.758 1 97.25 80 LYS B CA 1
ATOM 2237 C C . LYS B 1 80 ? -9.258 -16.953 9.992 1 97.25 80 LYS B C 1
ATOM 2239 O O . LYS B 1 80 ? -10.18 -16.797 10.805 1 97.25 80 LYS B O 1
ATOM 2244 N N . THR B 1 81 ? -8.086 -16.484 10.195 1 95.38 81 THR B N 1
ATOM 2245 C CA . THR B 1 81 ? -7.762 -15.617 11.32 1 95.38 81 THR B CA 1
ATOM 2246 C C . THR B 1 81 ? -7.152 -14.305 10.836 1 95.38 81 THR B C 1
ATOM 2248 O O . THR B 1 81 ? -6.688 -14.211 9.695 1 95.38 81 THR B O 1
ATOM 2251 N N . PRO B 1 82 ? -7.125 -13.266 11.703 1 95 82 PRO B N 1
ATOM 2252 C CA . PRO B 1 82 ? -6.473 -12.016 11.312 1 95 82 PRO B CA 1
ATOM 2253 C C . PRO B 1 82 ? -5.016 -12.211 10.898 1 95 82 PRO B C 1
ATOM 2255 O O . PRO B 1 82 ? -4.547 -11.57 9.961 1 95 82 PRO B O 1
ATOM 2258 N N . LEU B 1 83 ? -4.395 -13.102 11.531 1 96.06 83 LEU B N 1
ATOM 2259 C CA . LEU B 1 83 ? -2.996 -13.359 11.211 1 96.06 83 LEU B CA 1
ATOM 2260 C C . LEU B 1 83 ? -2.863 -14.039 9.852 1 96.06 83 LEU B C 1
ATOM 2262 O O . LEU B 1 83 ? -2.004 -13.672 9.047 1 96.06 83 LEU B O 1
ATOM 2266 N N . GLU B 1 84 ? -3.727 -15.047 9.555 1 97.44 84 GLU B N 1
ATOM 2267 C CA . GLU B 1 84 ? -3.711 -15.695 8.25 1 97.44 84 GLU B CA 1
ATOM 2268 C C . GLU B 1 84 ? -4.035 -14.695 7.141 1 97.44 84 GLU B C 1
ATOM 2270 O O . GLU B 1 84 ? -3.453 -14.758 6.055 1 97.44 84 GLU B O 1
ATOM 2275 N N . GLN B 1 85 ? -4.945 -13.828 7.445 1 98.31 85 GLN B N 1
ATOM 2276 C CA . GLN B 1 85 ? -5.293 -12.797 6.473 1 98.31 85 GLN B CA 1
ATOM 2277 C C . GLN B 1 85 ? -4.113 -11.867 6.203 1 98.31 85 GLN B C 1
ATOM 2279 O O . GLN B 1 85 ? -3.867 -11.484 5.059 1 98.31 85 GLN B O 1
ATOM 2284 N N . ALA B 1 86 ? -3.383 -11.539 7.227 1 98.12 86 ALA B N 1
ATOM 2285 C CA . ALA B 1 86 ? -2.197 -10.703 7.066 1 98.12 86 ALA B CA 1
ATOM 2286 C C . ALA B 1 86 ? -1.114 -11.43 6.27 1 98.12 86 ALA B C 1
ATOM 2288 O O . ALA B 1 86 ? -0.408 -10.812 5.469 1 98.12 86 ALA B O 1
ATOM 2289 N N . GLN B 1 87 ? -0.989 -12.711 6.48 1 98.06 87 GLN B N 1
ATOM 2290 C CA . GLN B 1 87 ? -0.039 -13.508 5.711 1 98.06 87 GLN B CA 1
ATOM 2291 C C . GLN B 1 87 ? -0.402 -13.516 4.227 1 98.06 87 GLN B C 1
ATOM 2293 O O . GLN B 1 87 ? 0.47 -13.375 3.369 1 98.06 87 GLN B O 1
ATOM 2298 N N . ALA B 1 88 ? -1.686 -13.656 3.982 1 98.81 88 ALA B N 1
ATOM 2299 C CA . ALA B 1 88 ? -2.139 -13.617 2.594 1 98.81 88 ALA B CA 1
ATOM 2300 C C . ALA B 1 88 ? -1.871 -12.25 1.968 1 98.81 88 ALA B C 1
ATOM 2302 O O . ALA B 1 88 ? -1.391 -12.164 0.835 1 98.81 88 ALA B O 1
ATOM 2303 N N . ASP B 1 89 ? -2.123 -11.234 2.738 1 98.69 89 ASP B N 1
ATOM 2304 C CA . ASP B 1 89 ? -1.895 -9.875 2.262 1 98.69 89 ASP B CA 1
ATOM 2305 C C . ASP B 1 89 ? -0.418 -9.641 1.952 1 98.69 89 ASP B C 1
ATOM 2307 O O . ASP B 1 89 ? -0.081 -9.031 0.937 1 98.69 89 ASP B O 1
ATOM 2311 N N . MET B 1 90 ? 0.426 -10.094 2.838 1 98.44 90 MET B N 1
ATOM 2312 C CA . MET B 1 90 ? 1.864 -9.914 2.66 1 98.44 90 MET B CA 1
ATOM 2313 C C . MET B 1 90 ? 2.336 -10.562 1.364 1 98.44 90 MET B C 1
ATOM 2315 O O . MET B 1 90 ? 3.164 -10 0.646 1 98.44 90 MET B O 1
ATOM 2319 N N . ILE B 1 91 ? 1.822 -11.719 1.056 1 98.81 91 ILE B N 1
ATOM 2320 C CA . ILE B 1 91 ? 2.188 -12.43 -0.167 1 98.81 91 ILE B CA 1
ATOM 2321 C C . ILE B 1 91 ? 1.721 -11.633 -1.384 1 98.81 91 ILE B C 1
ATOM 2323 O O . ILE B 1 91 ? 2.494 -11.398 -2.314 1 98.81 91 ILE B O 1
ATOM 2327 N N . CYS B 1 92 ? 0.521 -11.156 -1.332 1 98.75 92 CYS B N 1
ATOM 2328 C CA . CYS B 1 92 ? -0.056 -10.461 -2.475 1 98.75 92 CYS B CA 1
ATOM 2329 C C . CYS B 1 92 ? 0.633 -9.117 -2.697 1 98.75 92 CYS B C 1
ATOM 2331 O O . CYS B 1 92 ? 0.874 -8.719 -3.84 1 98.75 92 CYS B O 1
ATOM 2333 N N . ASP B 1 93 ? 0.918 -8.453 -1.61 1 98.25 93 ASP B N 1
ATOM 2334 C CA . ASP B 1 93 ? 1.659 -7.203 -1.741 1 98.25 93 ASP B CA 1
ATOM 2335 C C . ASP B 1 93 ? 3.059 -7.449 -2.299 1 98.25 93 ASP B C 1
ATOM 2337 O O . ASP B 1 93 ? 3.572 -6.645 -3.078 1 98.25 93 ASP B O 1
ATOM 2341 N N . SER B 1 94 ? 3.717 -8.508 -1.923 1 98.19 94 SER B N 1
ATOM 2342 C CA . SER B 1 94 ? 5.035 -8.867 -2.436 1 98.19 94 SER B CA 1
ATOM 2343 C C . SER B 1 94 ? 4.973 -9.234 -3.914 1 98.19 94 SER B C 1
ATOM 2345 O O . SER B 1 94 ? 5.867 -8.875 -4.684 1 98.19 94 SER B O 1
ATOM 2347 N N . LEU B 1 95 ? 3.91 -9.898 -4.238 1 98.12 95 LEU B N 1
ATOM 2348 C CA . LEU B 1 95 ? 3.715 -10.258 -5.637 1 98.12 95 LEU B CA 1
ATOM 2349 C C . LEU B 1 95 ? 3.518 -9.008 -6.496 1 98.12 95 LEU B C 1
ATOM 2351 O O . LEU B 1 95 ? 3.941 -8.977 -7.652 1 98.12 95 LEU B O 1
ATOM 2355 N N . GLU B 1 96 ? 2.865 -8.023 -5.926 1 96.31 96 GLU B N 1
ATOM 2356 C CA . GLU B 1 96 ? 2.684 -6.766 -6.648 1 96.31 96 GLU B CA 1
ATOM 2357 C C . GLU B 1 96 ? 4.023 -6.098 -6.941 1 96.31 96 GLU B C 1
ATOM 2359 O O . GLU B 1 96 ? 4.25 -5.602 -8.047 1 96.31 96 GLU B O 1
ATOM 2364 N N . GLU B 1 97 ? 4.875 -6.09 -5.992 1 94.38 97 GLU B N 1
ATOM 2365 C CA . GLU B 1 97 ? 6.207 -5.523 -6.188 1 94.38 97 GLU B CA 1
ATOM 2366 C C . GLU B 1 97 ? 6.984 -6.297 -7.25 1 94.38 97 GLU B C 1
ATOM 2368 O O . GLU B 1 97 ? 7.66 -5.703 -8.094 1 94.38 97 GLU B O 1
ATOM 2373 N N . PHE B 1 98 ? 6.871 -7.531 -7.188 1 95.56 98 PHE B N 1
ATOM 2374 C CA . PHE B 1 98 ? 7.504 -8.398 -8.172 1 95.56 98 PHE B CA 1
ATOM 2375 C C . PHE B 1 98 ? 6.957 -8.117 -9.57 1 95.56 98 PHE B C 1
ATOM 2377 O O . PHE B 1 98 ? 7.723 -8.008 -10.531 1 95.56 98 PHE B O 1
ATOM 2384 N N . GLY B 1 99 ? 5.625 -7.98 -9.672 1 93.25 99 GLY B N 1
ATOM 2385 C CA . GLY B 1 99 ? 4.988 -7.688 -10.945 1 93.25 99 GLY B CA 1
ATOM 2386 C C . GLY B 1 99 ? 5.422 -6.359 -11.539 1 93.25 99 GLY B C 1
ATOM 2387 O O . GLY B 1 99 ? 5.508 -6.215 -12.758 1 93.25 99 GLY B O 1
ATOM 2388 N N . GLU B 1 100 ? 5.719 -5.445 -10.68 1 90.44 100 GLU B N 1
ATOM 2389 C CA . GLU B 1 100 ? 6.164 -4.137 -11.148 1 90.44 100 GLU B CA 1
ATOM 2390 C C . GLU B 1 100 ? 7.516 -4.23 -11.844 1 90.44 100 GLU B C 1
ATOM 2392 O O . GLU B 1 100 ? 7.785 -3.49 -12.789 1 90.44 100 GLU B O 1
ATOM 2397 N N . LYS B 1 101 ? 8.32 -5.109 -11.391 1 91.75 101 LYS B N 1
ATOM 2398 C CA . LYS B 1 101 ? 9.602 -5.324 -12.062 1 91.75 101 LYS B CA 1
ATOM 2399 C C . LYS B 1 101 ? 9.406 -5.871 -13.469 1 91.75 101 LYS B C 1
ATOM 2401 O O . LYS B 1 101 ? 10.188 -5.574 -14.375 1 91.75 101 LYS B O 1
ATOM 2406 N N . MET B 1 102 ? 8.422 -6.645 -13.609 1 92.69 102 MET B N 1
ATOM 2407 C CA . MET B 1 102 ? 8.086 -7.188 -14.922 1 92.69 102 MET B CA 1
ATOM 2408 C C . MET B 1 102 ? 7.609 -6.086 -15.859 1 92.69 102 MET B C 1
ATOM 2410 O O . MET B 1 102 ? 7.926 -6.102 -17.047 1 92.69 102 MET B O 1
ATOM 2414 N N . LEU B 1 103 ? 6.934 -5.07 -15.312 1 87.81 103 LEU B N 1
ATOM 2415 C CA . LEU B 1 103 ? 6.391 -3.979 -16.109 1 87.81 103 LEU B CA 1
ATOM 2416 C C . LEU B 1 103 ? 7.516 -3.133 -16.703 1 87.81 103 LEU B C 1
ATOM 2418 O O . LEU B 1 103 ? 7.332 -2.486 -17.734 1 87.81 103 LEU B O 1
ATOM 2422 N N . LEU B 1 104 ? 8.695 -3.203 -16.062 1 88.38 104 LEU B N 1
ATOM 2423 C CA . LEU B 1 104 ? 9.828 -2.426 -16.547 1 88.38 104 LEU B CA 1
ATOM 2424 C C . LEU B 1 104 ? 10.195 -2.82 -17.969 1 88.38 104 LEU B C 1
ATOM 2426 O O . LEU B 1 104 ? 10.445 -1.958 -18.812 1 88.38 104 LEU B O 1
ATOM 2430 N N . PHE B 1 105 ? 10.188 -4.098 -18.234 1 90.62 105 PHE B N 1
ATOM 2431 C CA . PHE B 1 105 ? 10.562 -4.48 -19.578 1 90.62 105 PHE B CA 1
ATOM 2432 C C . PHE B 1 105 ? 9.352 -4.504 -20.5 1 90.62 105 PHE B C 1
ATOM 2434 O O . PHE B 1 105 ? 9.477 -4.309 -21.703 1 90.62 105 PHE B O 1
ATOM 2441 N N . LEU B 1 106 ? 8.148 -4.625 -19.969 1 90.25 106 LEU B N 1
ATOM 2442 C CA . LEU B 1 106 ? 6.949 -4.645 -20.797 1 90.25 106 LEU B CA 1
ATOM 2443 C C . LEU B 1 106 ? 6.66 -3.262 -21.375 1 90.25 106 LEU B C 1
ATOM 2445 O O . LEU B 1 106 ? 6.121 -3.139 -22.469 1 90.25 106 LEU B O 1
ATOM 2449 N N . ARG B 1 107 ? 7.066 -2.24 -20.656 1 91 107 ARG B N 1
ATOM 2450 C CA . ARG B 1 107 ? 6.754 -0.874 -21.062 1 91 107 ARG B CA 1
ATOM 2451 C C . ARG B 1 107 ? 7.902 -0.263 -21.859 1 91 107 ARG B C 1
ATOM 2453 O O . ARG B 1 107 ? 7.773 0.835 -22.406 1 91 107 ARG B O 1
ATOM 2460 N N . GLU B 1 108 ? 9 -1.04 -21.844 1 94.38 108 GLU B N 1
ATOM 2461 C CA . GLU B 1 108 ? 10.172 -0.539 -22.562 1 94.38 108 GLU B CA 1
ATOM 2462 C C . GLU B 1 108 ? 9.93 -0.5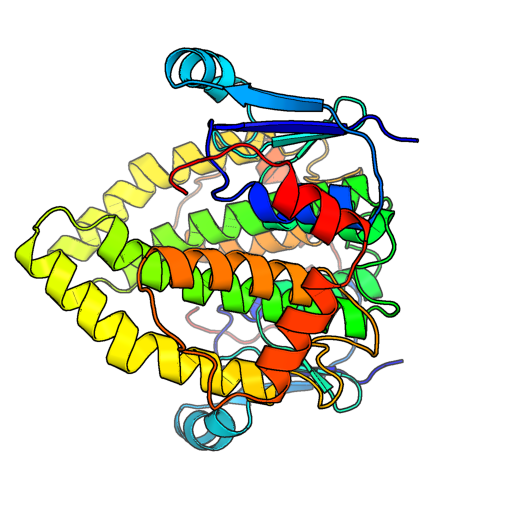09 -24.062 1 94.38 108 GLU B C 1
ATOM 2464 O O . GLU B 1 108 ? 9.539 -1.517 -24.656 1 94.38 108 GLU B O 1
ATOM 2469 N N . LYS B 1 109 ? 10.336 0.665 -24.672 1 93.94 109 LYS B N 1
ATOM 2470 C CA . LYS B 1 109 ? 10.008 0.871 -26.078 1 93.94 109 LYS B CA 1
ATOM 2471 C C . LYS B 1 109 ? 11.172 0.469 -26.969 1 93.94 109 LYS B C 1
ATOM 2473 O O . LYS B 1 109 ? 10.969 0.057 -28.109 1 93.94 109 LYS B O 1
ATOM 2478 N N . ASP B 1 110 ? 12.25 0.682 -26.453 1 96.12 110 ASP B N 1
ATOM 2479 C CA . ASP B 1 110 ? 13.43 0.243 -27.188 1 96.12 110 ASP B CA 1
ATOM 2480 C C . ASP B 1 110 ? 13.562 -1.278 -27.156 1 96.12 110 ASP B C 1
ATOM 2482 O O . ASP B 1 110 ? 13.781 -1.867 -26.094 1 96.12 110 ASP B O 1
ATOM 2486 N N . GLU B 1 111 ? 13.562 -1.805 -28.359 1 95.31 111 GLU B N 1
ATOM 2487 C CA . GLU B 1 111 ? 13.492 -3.26 -28.469 1 95.31 111 GLU B CA 1
ATOM 2488 C C . GLU B 1 111 ? 14.758 -3.91 -27.906 1 95.31 111 GLU B C 1
ATOM 2490 O O . GLU B 1 111 ? 14.688 -4.973 -27.281 1 95.31 111 GLU B O 1
ATOM 2495 N N . ASN B 1 112 ? 15.852 -3.322 -28.172 1 96.38 112 ASN B N 1
ATOM 2496 C CA . ASN B 1 112 ? 17.094 -3.883 -27.641 1 96.38 112 ASN B CA 1
ATOM 2497 C C . ASN B 1 112 ? 17.156 -3.799 -26.125 1 96.38 112 ASN B C 1
ATOM 2499 O O . ASN B 1 112 ? 17.531 -4.762 -25.453 1 96.38 112 ASN B O 1
ATOM 2503 N N . LYS B 1 113 ? 16.781 -2.703 -25.656 1 96.62 113 LYS B N 1
ATOM 2504 C CA . LYS B 1 113 ? 16.75 -2.531 -24.203 1 96.62 113 LYS B CA 1
ATOM 2505 C C . LYS B 1 113 ? 15.695 -3.428 -23.562 1 96.62 113 LYS B C 1
ATOM 2507 O O . LYS B 1 113 ? 15.898 -3.963 -22.469 1 96.62 113 LYS B O 1
ATOM 2512 N N . LYS B 1 114 ? 14.578 -3.617 -24.234 1 96.12 114 LYS B N 1
ATOM 2513 C CA . LYS B 1 114 ? 13.508 -4.492 -23.75 1 96.12 114 LYS B CA 1
ATOM 2514 C C . LYS B 1 114 ? 14 -5.93 -23.609 1 96.12 114 LYS B C 1
ATOM 2516 O O . LYS B 1 114 ? 13.75 -6.57 -22.578 1 96.12 114 LYS B O 1
ATOM 2521 N N . GLU B 1 115 ? 14.672 -6.379 -24.562 1 95.5 115 GLU B N 1
ATOM 2522 C CA . GLU B 1 115 ? 15.18 -7.746 -24.531 1 95.5 115 GLU B CA 1
ATOM 2523 C C . GLU B 1 115 ? 16.219 -7.926 -23.422 1 95.5 115 GLU B C 1
ATOM 2525 O O . GLU B 1 115 ? 16.266 -8.969 -22.781 1 95.5 115 GLU B O 1
ATOM 2530 N N . GLU B 1 116 ? 17 -6.922 -23.25 1 97.06 116 GLU B N 1
ATOM 2531 C CA . GLU B 1 116 ? 17.984 -6.961 -22.188 1 97.06 116 GLU B CA 1
ATOM 2532 C C . GLU B 1 116 ? 17.328 -7.02 -20.812 1 97.06 116 GLU B C 1
ATOM 2534 O O . GLU B 1 116 ? 17.719 -7.812 -19.953 1 97.06 116 GLU B O 1
ATOM 2539 N N . LEU B 1 117 ? 16.344 -6.242 -20.703 1 96.62 117 LEU B N 1
ATOM 2540 C CA . LEU B 1 117 ? 15.617 -6.203 -19.422 1 96.62 117 LEU B CA 1
ATOM 2541 C C . LEU B 1 117 ? 14.867 -7.512 -19.188 1 96.62 117 LEU B C 1
ATOM 2543 O O . LEU B 1 117 ? 14.812 -8 -18.062 1 96.62 117 LEU B O 1
ATOM 2547 N N . LYS B 1 118 ? 14.32 -7.984 -20.203 1 96.12 118 LYS B N 1
ATOM 2548 C CA . LYS B 1 118 ? 13.617 -9.258 -20.109 1 96.12 118 LYS B CA 1
ATOM 2549 C C . LYS B 1 118 ? 14.555 -10.383 -19.703 1 96.12 118 LYS B C 1
ATOM 2551 O O . LYS B 1 118 ? 14.219 -11.211 -18.859 1 96.12 118 LYS B O 1
ATOM 2556 N N . LYS B 1 119 ? 15.695 -10.422 -20.281 1 96.38 119 LYS B N 1
ATOM 2557 C CA . LYS B 1 119 ? 16.703 -11.43 -19.953 1 96.38 119 LYS B CA 1
ATOM 2558 C C . LYS B 1 119 ? 17.141 -11.305 -18.5 1 96.38 119 LYS B C 1
ATOM 2560 O O . LYS B 1 119 ? 17.281 -12.312 -17.797 1 96.38 119 LYS B O 1
ATOM 2565 N N . GLU B 1 120 ? 17.359 -10.125 -18.109 1 97.06 120 GLU B N 1
ATOM 2566 C CA . GLU B 1 120 ? 17.75 -9.883 -16.719 1 97.06 120 GLU B CA 1
ATOM 2567 C C . GLU B 1 120 ? 16.656 -10.336 -15.758 1 97.06 120 GLU B C 1
ATOM 2569 O O . GLU B 1 120 ? 16.938 -10.914 -14.703 1 97.06 120 GLU B O 1
ATOM 2574 N N . PHE B 1 121 ? 15.5 -10.086 -16.156 1 97.38 121 PHE B N 1
ATOM 2575 C CA . PHE B 1 121 ? 14.359 -10.508 -15.344 1 97.38 121 PHE B CA 1
ATOM 2576 C C . PHE B 1 121 ? 14.305 -12.023 -15.242 1 97.38 121 PHE B C 1
ATOM 2578 O O . PHE B 1 121 ? 14.203 -12.578 -14.141 1 97.38 121 PHE B O 1
ATOM 2585 N N . GLU B 1 122 ? 14.383 -12.68 -16.297 1 96.5 122 GLU B N 1
ATOM 2586 C CA . GLU B 1 122 ? 14.25 -14.133 -16.344 1 96.5 122 GLU B CA 1
ATOM 2587 C C . GLU B 1 122 ? 15.398 -14.82 -15.609 1 96.5 122 GLU B C 1
ATOM 2589 O O . GLU B 1 122 ? 15.195 -15.836 -14.945 1 96.5 122 GLU B O 1
ATOM 2594 N N . GLU B 1 123 ? 16.594 -14.227 -15.664 1 96.62 123 GLU B N 1
ATOM 2595 C CA . GLU B 1 123 ? 17.781 -14.906 -15.172 1 96.62 123 GLU B CA 1
ATOM 2596 C C . GLU B 1 123 ? 18.078 -14.531 -13.719 1 96.62 123 GLU B C 1
ATOM 2598 O O . GLU B 1 123 ? 18.719 -15.289 -12.992 1 96.62 123 GLU B O 1
ATOM 2603 N N . LYS B 1 124 ? 17.578 -13.391 -13.375 1 97.12 124 LYS B N 1
ATOM 2604 C CA . LYS B 1 124 ? 17.969 -12.914 -12.047 1 97.12 124 LYS B CA 1
ATOM 2605 C C . LYS B 1 124 ? 16.75 -12.641 -11.188 1 97.12 124 LYS B C 1
ATOM 2607 O O . LYS B 1 124 ? 16.562 -13.258 -10.133 1 97.12 124 LYS B O 1
ATOM 2612 N N . THR B 1 125 ? 15.883 -11.836 -11.672 1 97.31 125 THR B N 1
ATOM 2613 C CA . THR B 1 125 ? 14.766 -11.352 -10.875 1 97.31 125 THR B CA 1
ATOM 2614 C C . THR B 1 125 ? 13.789 -12.484 -10.555 1 97.31 125 THR B C 1
ATOM 2616 O O . THR B 1 125 ? 13.398 -12.672 -9.406 1 97.31 125 THR B O 1
ATOM 2619 N N . LEU B 1 126 ? 13.438 -13.242 -11.562 1 97.5 126 LEU B N 1
ATOM 2620 C CA . LEU B 1 126 ? 12.438 -14.297 -11.422 1 97.5 126 LEU B CA 1
ATOM 2621 C C . LEU B 1 126 ? 12.938 -15.391 -10.484 1 97.5 126 LEU B C 1
ATOM 2623 O O . LEU B 1 126 ? 12.258 -15.742 -9.516 1 97.5 126 LEU B O 1
ATOM 2627 N N . PRO B 1 127 ? 14.148 -15.938 -10.641 1 97.56 127 PRO B N 1
ATOM 2628 C CA . PRO B 1 127 ? 14.609 -16.984 -9.734 1 97.56 127 PRO B CA 1
ATOM 2629 C C . PRO B 1 127 ? 14.719 -16.516 -8.281 1 97.56 127 PRO B C 1
ATOM 2631 O O . PRO B 1 127 ? 14.383 -17.266 -7.359 1 97.56 127 PRO B O 1
ATOM 2634 N N . ALA B 1 128 ? 15.172 -15.289 -8.078 1 96.94 128 ALA B N 1
ATOM 2635 C CA . ALA B 1 128 ? 15.273 -14.75 -6.727 1 96.94 128 ALA B CA 1
ATOM 2636 C C . ALA B 1 128 ? 13.906 -14.656 -6.062 1 96.94 128 ALA B C 1
ATOM 2638 O O . ALA B 1 128 ? 13.758 -14.977 -4.883 1 96.94 128 ALA B O 1
ATOM 2639 N N . ALA B 1 129 ? 12.953 -14.211 -6.789 1 97.5 129 ALA B N 1
ATOM 2640 C CA . ALA B 1 129 ? 11.586 -14.109 -6.273 1 97.5 129 ALA B CA 1
ATOM 2641 C C . ALA B 1 129 ? 11.016 -15.492 -5.969 1 97.5 129 ALA B C 1
ATOM 2643 O O . ALA B 1 129 ? 10.406 -15.703 -4.914 1 97.5 129 ALA B O 1
ATOM 2644 N N . LEU B 1 130 ? 11.188 -16.438 -6.895 1 98.25 130 LEU B N 1
ATOM 2645 C CA . LEU B 1 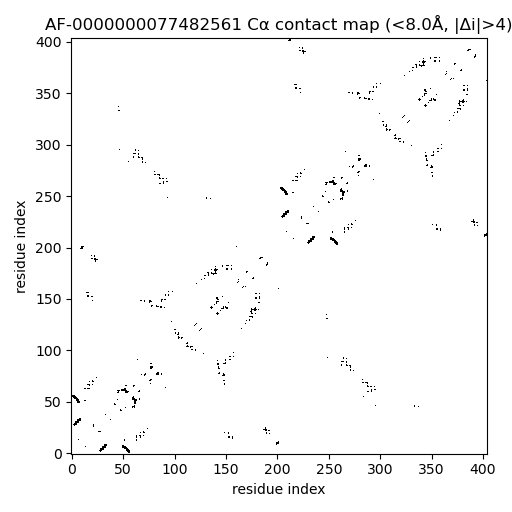130 ? 10.656 -17.781 -6.707 1 98.25 130 LEU B CA 1
ATOM 2646 C C . LEU B 1 130 ? 11.297 -18.453 -5.496 1 98.25 130 LEU B C 1
ATOM 2648 O O . LEU B 1 130 ? 10.625 -19.203 -4.773 1 98.25 130 LEU B O 1
ATOM 2652 N N . ASP B 1 131 ? 12.562 -18.141 -5.242 1 98 131 ASP B N 1
ATOM 2653 C CA . ASP B 1 131 ? 13.227 -18.656 -4.047 1 98 131 ASP B CA 1
ATOM 2654 C C . ASP B 1 131 ? 12.539 -18.156 -2.777 1 98 131 ASP B C 1
ATOM 2656 O O . ASP B 1 131 ? 12.32 -18.922 -1.842 1 98 131 ASP B O 1
ATOM 2660 N N . GLN B 1 132 ? 12.203 -16.953 -2.789 1 97.5 132 GLN B N 1
ATOM 2661 C CA . GLN B 1 132 ? 11.562 -16.359 -1.624 1 97.5 132 GLN B CA 1
ATOM 2662 C C . GLN B 1 132 ? 10.156 -16.922 -1.42 1 97.5 132 GLN B C 1
ATOM 2664 O O . GLN B 1 132 ? 9.789 -17.297 -0.307 1 97.5 132 GLN B O 1
ATOM 2669 N N . PHE B 1 133 ? 9.391 -17.016 -2.479 1 98.69 133 PHE B N 1
ATOM 2670 C CA . PHE B 1 133 ? 8.016 -17.484 -2.365 1 98.69 133 PHE B CA 1
ATOM 2671 C C . PHE B 1 133 ? 7.98 -18.969 -2.037 1 98.69 133 PHE B C 1
ATOM 2673 O O . PHE B 1 133 ? 7.082 -19.438 -1.334 1 98.69 133 PHE B O 1
ATOM 2680 N N . GLU B 1 134 ? 8.961 -19.734 -2.498 1 98.75 134 GLU B N 1
ATOM 2681 C CA . GLU B 1 134 ? 9.078 -21.141 -2.145 1 98.75 134 GLU B CA 1
ATOM 2682 C C . GLU B 1 134 ? 9.219 -21.328 -0.635 1 98.75 134 GLU B C 1
ATOM 2684 O O . GLU B 1 134 ? 8.609 -22.219 -0.054 1 98.75 134 GLU B O 1
ATOM 2689 N N . LYS B 1 135 ? 9.992 -20.406 -0.068 1 97.5 135 LYS B N 1
ATOM 2690 C CA . LYS B 1 135 ? 10.219 -20.484 1.373 1 97.5 135 LYS B CA 1
ATOM 2691 C C . LYS B 1 135 ? 8.953 -20.109 2.145 1 97.5 135 LYS B C 1
ATOM 2693 O O . LYS B 1 135 ? 8.734 -20.609 3.254 1 97.5 135 LYS B O 1
ATOM 2698 N N . LEU B 1 136 ? 8.133 -19.359 1.565 1 98 136 LEU B N 1
ATOM 2699 C CA . LEU B 1 136 ? 6.941 -18.859 2.246 1 98 136 LEU B CA 1
ATOM 2700 C C . LEU B 1 136 ? 5.773 -19.828 2.068 1 98 136 LEU B C 1
ATOM 2702 O O . LEU B 1 136 ? 4.844 -19.844 2.877 1 98 136 LEU B O 1
ATOM 2706 N N . ALA B 1 137 ? 5.809 -20.594 1.002 1 98.69 137 ALA B N 1
ATOM 2707 C CA . ALA B 1 137 ? 4.77 -21.609 0.787 1 98.69 137 ALA B CA 1
ATOM 2708 C C . ALA B 1 137 ? 4.984 -22.812 1.688 1 98.69 137 ALA B C 1
ATOM 2710 O O . ALA B 1 137 ? 6.117 -23.266 1.866 1 98.69 137 ALA B O 1
ATOM 2711 N N . SER B 1 138 ? 3.885 -23.297 2.271 1 98.44 138 SER B N 1
ATOM 2712 C CA . SER B 1 138 ? 3.984 -24.484 3.117 1 98.44 138 SER B CA 1
ATOM 2713 C C . SER B 1 138 ? 4.25 -25.734 2.287 1 98.44 138 SER B C 1
ATOM 2715 O O . SER B 1 138 ? 4.07 -25.734 1.066 1 98.44 138 SER B O 1
ATOM 2717 N N . ALA B 1 139 ? 4.562 -26.766 2.961 1 98.31 139 ALA B N 1
ATOM 2718 C CA . ALA B 1 139 ? 4.812 -28.031 2.299 1 98.31 139 ALA B CA 1
ATOM 2719 C C . ALA B 1 139 ? 3.543 -28.578 1.651 1 98.31 139 ALA B C 1
ATOM 2721 O O . ALA B 1 139 ? 3.607 -29.375 0.715 1 98.31 139 ALA B O 1
ATOM 2722 N N . GLU B 1 140 ? 2.387 -28.141 2.107 1 98.56 140 GLU B N 1
ATOM 2723 C CA . GLU B 1 140 ? 1.108 -28.578 1.558 1 98.56 140 GLU B CA 1
ATOM 2724 C C . GLU B 1 140 ? 0.67 -27.688 0.4 1 98.56 140 GLU B C 1
ATOM 2726 O O . GLU B 1 140 ? -0.34 -27.953 -0.252 1 98.56 140 GLU B O 1
ATOM 2731 N N . GLY B 1 141 ? 1.431 -26.641 0.139 1 98.75 141 GLY B N 1
ATOM 2732 C CA . GLY B 1 141 ? 1.157 -25.812 -1.03 1 98.75 141 GLY B CA 1
ATOM 2733 C C . GLY B 1 141 ? 0.194 -24.688 -0.749 1 98.75 141 GLY B C 1
ATOM 2734 O O . GLY B 1 141 ? -0.664 -24.375 -1.577 1 98.75 141 GLY B O 1
ATOM 2735 N N . TYR B 1 142 ? 0.326 -24.109 0.498 1 98.88 142 TYR B N 1
ATOM 2736 C CA . TYR B 1 142 ? -0.473 -22.938 0.853 1 98.88 142 TYR B CA 1
ATOM 2737 C C . TYR B 1 142 ? 0.408 -21.812 1.39 1 98.88 142 TYR B C 1
ATOM 2739 O O . TYR B 1 142 ? 1.351 -22.062 2.145 1 98.88 142 TYR B O 1
ATOM 2747 N N . PHE B 1 143 ? 0.058 -20.594 1.036 1 98.75 143 PHE B N 1
ATOM 2748 C CA . PHE B 1 143 ? 0.827 -19.453 1.519 1 98.75 143 PHE B CA 1
ATOM 2749 C C . PHE B 1 143 ? 0.356 -19.016 2.904 1 98.75 143 PHE B C 1
ATOM 2751 O O . PHE B 1 143 ? 1.139 -18.5 3.699 1 98.75 143 PHE B O 1
ATOM 2758 N N . ALA B 1 144 ? -0.917 -19.188 3.158 1 98.38 144 ALA B N 1
ATOM 2759 C CA . ALA B 1 144 ? -1.488 -18.797 4.441 1 98.38 144 ALA B CA 1
ATOM 2760 C C . ALA B 1 144 ? -2.461 -19.844 4.961 1 98.38 144 ALA B C 1
ATOM 2762 O O . ALA B 1 144 ? -3.426 -20.203 4.277 1 98.38 144 ALA B O 1
ATOM 2763 N N . GLY B 1 145 ? -2.225 -20.297 6.145 1 97.25 145 GLY B N 1
ATOM 2764 C CA . GLY B 1 145 ? -3.074 -21.328 6.719 1 97.25 145 GLY B CA 1
ATOM 2765 C C . GLY B 1 145 ? -2.943 -22.672 6.023 1 97.25 145 GLY B C 1
ATOM 2766 O O . GLY B 1 145 ? -1.872 -23.016 5.516 1 97.25 145 GLY B O 1
ATOM 2767 N N . ASN B 1 146 ? -4.043 -23.453 6.07 1 98.06 146 ASN B N 1
ATOM 2768 C CA . ASN B 1 146 ? -4.008 -24.828 5.555 1 98.06 146 ASN B CA 1
ATOM 2769 C C . ASN B 1 146 ? -5.078 -25.047 4.492 1 98.06 146 ASN B C 1
ATOM 2771 O O . ASN B 1 146 ? -5.562 -26.172 4.316 1 98.06 146 ASN B O 1
ATOM 2775 N N . SER B 1 147 ? -5.473 -23.969 3.887 1 98 147 SER B N 1
ATOM 2776 C CA . SER B 1 147 ? -6.449 -24.016 2.805 1 98 147 SER B CA 1
ATOM 2777 C C . SER B 1 147 ? -6.195 -22.922 1.778 1 98 147 SER B C 1
ATOM 2779 O O . SER B 1 147 ? -5.395 -22.016 2.02 1 98 147 SER B O 1
ATOM 2781 N N . LEU B 1 148 ? -6.91 -23.016 0.693 1 98.62 148 LEU B N 1
ATOM 2782 C CA . LEU B 1 148 ? -6.758 -22.031 -0.383 1 98.62 148 LEU B CA 1
ATOM 2783 C C . LEU B 1 148 ? -7.133 -20.641 0.094 1 98.62 148 LEU B C 1
ATOM 2785 O O . LEU B 1 148 ? -8.188 -20.438 0.705 1 98.62 148 LEU B O 1
ATOM 2789 N N . THR B 1 149 ? -6.234 -19.734 -0.149 1 98.88 149 THR B N 1
ATOM 2790 C CA . THR B 1 149 ? -6.559 -18.312 0.02 1 98.88 149 THR B CA 1
ATOM 2791 C C . THR B 1 149 ? -6.316 -17.547 -1.275 1 98.88 149 THR B C 1
ATOM 2793 O O . THR B 1 149 ? -5.801 -18.109 -2.246 1 98.88 149 THR B O 1
ATOM 2796 N N . TRP B 1 150 ? -6.668 -16.266 -1.272 1 98.94 150 TRP B N 1
ATOM 2797 C CA . TRP B 1 150 ? -6.48 -15.438 -2.463 1 98.94 150 TRP B CA 1
ATOM 2798 C C . TRP B 1 150 ? -4.996 -15.195 -2.727 1 98.94 150 TRP B C 1
ATOM 2800 O O . TRP B 1 150 ? -4.609 -14.82 -3.834 1 98.94 150 TRP B O 1
ATOM 2810 N N . ALA B 1 151 ? -4.121 -15.453 -1.742 1 98.94 151 ALA B N 1
ATOM 2811 C CA . ALA B 1 151 ? -2.684 -15.398 -1.988 1 98.94 151 ALA B CA 1
ATOM 2812 C C . ALA B 1 151 ? -2.26 -16.469 -2.984 1 98.94 151 ALA B C 1
ATOM 2814 O O . ALA B 1 151 ? -1.464 -16.219 -3.889 1 98.94 151 ALA B O 1
ATOM 2815 N N . ASP B 1 152 ? -2.758 -17.672 -2.803 1 98.94 152 ASP B N 1
ATOM 2816 C CA . ASP B 1 152 ? -2.455 -18.766 -3.721 1 98.94 152 ASP B CA 1
ATOM 2817 C C . ASP B 1 152 ? -2.951 -18.453 -5.129 1 98.94 152 ASP B C 1
ATOM 2819 O O . ASP B 1 152 ? -2.229 -18.656 -6.109 1 98.94 152 ASP B O 1
ATOM 2823 N N . VAL B 1 153 ? -4.133 -17.906 -5.184 1 98.94 153 VAL B N 1
ATOM 2824 C CA . VAL B 1 153 ? -4.762 -17.594 -6.465 1 98.94 153 VAL B CA 1
ATOM 2825 C C . VAL B 1 153 ? -3.992 -16.484 -7.168 1 98.94 153 VAL B C 1
ATOM 2827 O O . VAL B 1 153 ? -3.812 -16.516 -8.391 1 98.94 153 VAL B O 1
ATOM 2830 N N . ASN B 1 154 ? -3.549 -15.516 -6.422 1 98.88 154 ASN B N 1
ATOM 2831 C CA . ASN B 1 154 ? -2.789 -14.414 -7.012 1 98.88 154 ASN B CA 1
ATOM 2832 C C . ASN B 1 154 ? -1.452 -14.898 -7.566 1 98.88 154 ASN B C 1
ATOM 2834 O O . ASN B 1 154 ? -1.038 -14.477 -8.648 1 98.88 154 ASN B O 1
ATOM 2838 N N . PHE B 1 155 ? -0.744 -15.758 -6.766 1 98.88 155 PHE B N 1
ATOM 2839 C CA . PHE B 1 155 ? 0.493 -16.328 -7.281 1 98.88 155 PHE B CA 1
ATOM 2840 C C . PHE B 1 155 ? 0.241 -17.078 -8.586 1 98.88 155 PHE B C 1
ATOM 2842 O O . PHE B 1 155 ? 0.974 -16.906 -9.562 1 98.88 155 PHE B O 1
ATOM 2849 N N . PHE B 1 156 ? -0.8 -17.844 -8.617 1 98.75 156 PHE B N 1
ATOM 2850 C CA . PHE B 1 156 ? -1.187 -18.625 -9.797 1 98.75 156 PHE B CA 1
ATOM 2851 C C . PHE B 1 156 ? -1.402 -17.703 -10.992 1 98.75 156 PHE B C 1
ATOM 2853 O O . PHE B 1 156 ? -0.896 -17.969 -12.086 1 98.75 156 PHE B O 1
ATOM 2860 N N . ALA B 1 157 ? -2.135 -16.641 -10.82 1 97.19 157 ALA B N 1
ATOM 2861 C CA . ALA B 1 157 ? -2.447 -15.711 -11.898 1 97.19 157 ALA B CA 1
ATOM 2862 C C . ALA B 1 157 ? -1.182 -15.055 -12.438 1 97.19 157 ALA B C 1
ATOM 2864 O O . ALA B 1 157 ? -0.979 -14.984 -13.656 1 97.19 157 ALA B O 1
ATOM 2865 N N . ILE B 1 158 ? -0.326 -14.578 -11.562 1 96.81 158 ILE B N 1
ATOM 2866 C CA . ILE B 1 158 ? 0.887 -13.875 -11.953 1 96.81 158 ILE B CA 1
ATOM 2867 C C . ILE B 1 158 ? 1.839 -14.836 -12.664 1 96.81 158 ILE B C 1
ATOM 2869 O O . ILE B 1 158 ? 2.424 -14.492 -13.695 1 96.81 158 ILE B O 1
ATOM 2873 N N . TYR B 1 159 ? 1.952 -16.031 -12.094 1 96.19 159 TYR B N 1
ATOM 2874 C CA . TYR B 1 159 ? 2.861 -16.984 -12.727 1 96.19 159 TYR B CA 1
ATOM 2875 C C . TYR B 1 159 ? 2.357 -17.391 -14.109 1 96.19 159 TYR B C 1
ATOM 2877 O O . TYR B 1 159 ? 3.152 -17.594 -15.031 1 96.19 159 TYR B O 1
ATOM 2885 N N . ASN B 1 160 ? 1.031 -17.578 -14.234 1 94.25 160 ASN B N 1
ATOM 2886 C CA . ASN B 1 160 ? 0.49 -17.875 -15.555 1 94.25 160 ASN B CA 1
ATOM 2887 C C . ASN B 1 160 ? 0.835 -16.797 -16.562 1 94.25 160 ASN B C 1
ATOM 2889 O O . ASN B 1 160 ? 1.113 -17.094 -17.734 1 94.25 160 ASN B O 1
ATOM 2893 N N . PHE B 1 161 ? 0.839 -15.57 -16.141 1 92.81 161 PHE B N 1
ATOM 2894 C CA . PHE B 1 161 ? 1.23 -14.461 -17 1 92.81 161 PHE B CA 1
ATOM 2895 C C . PHE B 1 161 ? 2.703 -14.57 -17.391 1 92.81 161 PHE B C 1
ATOM 2897 O O . PHE B 1 161 ? 3.062 -14.383 -18.547 1 92.81 161 PHE B O 1
ATOM 2904 N N . ILE B 1 162 ? 3.52 -14.898 -16.422 1 94.06 162 ILE B N 1
ATOM 2905 C CA . ILE B 1 162 ? 4.953 -15.062 -16.656 1 94.06 162 ILE B CA 1
ATOM 2906 C C . ILE B 1 162 ? 5.195 -16.172 -17.672 1 94.06 162 ILE B C 1
ATOM 2908 O O . ILE B 1 162 ? 6.02 -16.031 -18.578 1 94.06 162 ILE B O 1
ATOM 2912 N N . ASP B 1 163 ? 4.477 -17.203 -17.5 1 92.38 163 ASP B N 1
ATOM 2913 C CA . ASP B 1 163 ? 4.641 -18.375 -18.359 1 92.38 163 ASP B CA 1
ATOM 2914 C C . ASP B 1 163 ? 4.285 -18.031 -19.812 1 92.38 163 ASP B C 1
ATOM 2916 O O . ASP B 1 163 ? 4.863 -18.578 -20.75 1 92.38 163 ASP B O 1
ATOM 2920 N N . ILE B 1 164 ? 3.393 -17.141 -20 1 90.38 164 ILE B N 1
ATOM 2921 C CA . ILE B 1 164 ? 3.016 -16.688 -21.344 1 90.38 164 ILE B CA 1
ATOM 2922 C C . ILE B 1 164 ? 4.129 -15.812 -21.922 1 90.38 164 ILE B C 1
ATOM 2924 O O . ILE B 1 164 ? 4.492 -15.961 -23.094 1 90.38 164 ILE B O 1
ATOM 2928 N N . LEU B 1 165 ? 4.711 -14.953 -21.125 1 90.25 165 LEU B N 1
ATOM 2929 C CA . LEU B 1 165 ? 5.727 -14.008 -21.578 1 90.25 165 LEU B CA 1
ATOM 2930 C C . LEU B 1 165 ? 7.062 -14.711 -21.797 1 90.25 165 LEU B C 1
ATOM 2932 O O . LEU B 1 165 ? 7.836 -14.328 -22.688 1 90.25 165 LEU B O 1
ATOM 2936 N N . MET B 1 166 ? 7.246 -15.664 -20.969 1 93.5 166 MET B N 1
ATOM 2937 C CA . MET B 1 166 ? 8.5 -16.406 -20.984 1 93.5 166 MET B CA 1
ATOM 2938 C C . MET B 1 166 ? 8.25 -17.906 -20.797 1 93.5 166 MET B C 1
ATOM 2940 O O . MET B 1 166 ? 8.5 -18.453 -19.719 1 93.5 166 MET B O 1
ATOM 2944 N N . PRO B 1 167 ? 7.922 -18.469 -21.875 1 92.38 167 PRO B N 1
ATOM 2945 C CA . PRO B 1 167 ? 7.609 -19.891 -21.766 1 92.38 167 PRO B CA 1
ATOM 2946 C C . PRO B 1 167 ? 8.797 -20.719 -21.281 1 92.38 167 PRO B C 1
ATOM 2948 O O . PRO B 1 167 ? 9.938 -20.438 -21.641 1 92.38 167 PRO B O 1
ATOM 2951 N N . GLY B 1 168 ? 8.477 -21.562 -20.406 1 90.88 168 GLY B N 1
ATOM 2952 C CA . GLY B 1 168 ? 9.469 -22.438 -19.812 1 90.88 168 GLY B CA 1
ATOM 2953 C C . GLY B 1 168 ? 9.039 -23 -18.469 1 90.88 168 GLY B C 1
ATOM 2954 O O . GLY B 1 168 ? 8.047 -22.547 -17.891 1 90.88 168 GLY B O 1
ATOM 2955 N N . ASP B 1 169 ? 9.688 -24.047 -18.047 1 91.44 169 ASP B N 1
ATOM 2956 C CA . ASP B 1 169 ? 9.367 -24.641 -16.75 1 91.44 169 ASP B CA 1
ATOM 2957 C C . ASP B 1 169 ? 10.172 -23.969 -15.633 1 91.44 169 ASP B C 1
ATOM 2959 O O . ASP B 1 169 ? 11.047 -24.594 -15.031 1 91.44 169 ASP B O 1
ATOM 2963 N N . HIS B 1 170 ? 9.781 -22.781 -15.312 1 96.94 170 HIS B N 1
ATOM 2964 C CA . HIS B 1 170 ? 10.523 -22 -14.328 1 96.94 170 HIS B CA 1
ATOM 2965 C C . HIS B 1 170 ? 10.266 -22.516 -12.914 1 96.94 170 HIS B C 1
ATOM 2967 O O . HIS B 1 170 ? 10.992 -22.156 -11.977 1 96.94 170 HIS B O 1
ATOM 2973 N N . LEU B 1 171 ? 9.234 -23.359 -12.758 1 97.56 171 LEU B N 1
ATOM 2974 C CA . LEU B 1 171 ? 8.875 -23.828 -11.422 1 97.56 171 LEU B CA 1
ATOM 2975 C C . LEU B 1 171 ? 9.445 -25.234 -11.18 1 97.56 171 LEU B C 1
ATOM 2977 O O . LEU B 1 171 ? 9.188 -25.828 -10.133 1 97.56 171 LEU B O 1
ATOM 2981 N N . LYS B 1 172 ? 10.195 -25.766 -12.039 1 95.5 172 LYS B N 1
ATOM 2982 C CA . LYS B 1 172 ? 10.641 -27.156 -12.031 1 95.5 172 LYS B CA 1
ATOM 2983 C C . LYS B 1 172 ? 11.25 -27.531 -10.688 1 95.5 172 LYS B C 1
ATOM 2985 O O . LYS B 1 172 ? 11.008 -28.609 -10.164 1 95.5 172 LYS B O 1
ATOM 2990 N N . ARG B 1 173 ? 12.039 -26.688 -10.047 1 95.88 173 ARG B N 1
ATOM 2991 C CA . ARG B 1 173 ? 12.781 -27.047 -8.836 1 95.88 173 ARG B CA 1
ATOM 2992 C C . ARG B 1 173 ? 12.055 -26.562 -7.586 1 95.88 173 ARG B C 1
ATOM 2994 O O . ARG B 1 173 ? 12.562 -26.703 -6.473 1 95.88 173 ARG B O 1
ATOM 3001 N N . TYR B 1 174 ? 10.859 -26.062 -7.723 1 98.62 174 TYR B N 1
ATOM 3002 C CA . TYR B 1 174 ? 10.141 -25.5 -6.586 1 98.62 174 TYR B CA 1
ATOM 3003 C C . TYR B 1 174 ? 8.953 -26.375 -6.211 1 98.62 174 TYR B C 1
ATOM 3005 O O . TYR B 1 174 ? 7.855 -26.219 -6.758 1 98.62 174 TYR B O 1
ATOM 3013 N N . VAL B 1 175 ? 9.141 -27.141 -5.258 1 98.69 175 VAL B N 1
ATOM 3014 C CA . VAL B 1 175 ? 8.195 -28.188 -4.898 1 98.69 175 VAL B CA 1
ATOM 3015 C C . VAL B 1 175 ? 6.93 -27.562 -4.32 1 98.69 175 VAL B C 1
ATOM 3017 O O . VAL B 1 175 ? 5.816 -27.875 -4.758 1 98.69 175 VAL B O 1
ATOM 3020 N N . ASN B 1 176 ? 7.086 -26.703 -3.322 1 98.81 176 ASN B N 1
ATOM 3021 C CA . ASN B 1 176 ? 5.93 -26.109 -2.668 1 98.81 176 ASN B CA 1
ATOM 3022 C C . ASN B 1 176 ? 5.125 -25.234 -3.635 1 98.81 176 ASN B C 1
ATOM 3024 O O . ASN B 1 176 ? 3.895 -25.266 -3.627 1 98.81 176 ASN B O 1
ATOM 3028 N N . LEU B 1 177 ? 5.816 -24.516 -4.492 1 98.88 177 LEU B N 1
ATOM 3029 C CA . LEU B 1 177 ? 5.129 -23.641 -5.434 1 98.88 177 LEU B CA 1
ATOM 3030 C C . LEU B 1 177 ? 4.363 -24.453 -6.473 1 98.88 177 LEU B C 1
ATOM 3032 O O . LEU B 1 177 ? 3.291 -24.047 -6.926 1 98.88 177 LEU B O 1
ATOM 3036 N N . ASN B 1 178 ? 4.934 -25.594 -6.855 1 98.69 178 ASN B N 1
ATOM 3037 C CA . ASN B 1 178 ? 4.191 -26.469 -7.75 1 98.69 178 ASN B CA 1
ATOM 3038 C C . ASN B 1 178 ? 2.912 -26.984 -7.094 1 98.69 178 ASN B C 1
ATOM 3040 O O . ASN B 1 178 ? 1.881 -27.125 -7.754 1 98.69 178 ASN B O 1
ATOM 3044 N N . LYS B 1 179 ? 2.969 -27.25 -5.828 1 98.81 179 LYS B N 1
ATOM 3045 C CA . LYS B 1 179 ? 1.771 -27.656 -5.105 1 98.81 179 LYS B CA 1
ATOM 3046 C C . LYS B 1 179 ? 0.752 -26.531 -5.023 1 98.81 179 LYS B C 1
ATOM 3048 O O . LYS B 1 179 ? -0.454 -26.766 -5.117 1 98.81 179 LYS B O 1
ATOM 3053 N N . VAL B 1 180 ? 1.251 -25.281 -4.832 1 98.88 180 VAL B N 1
ATOM 3054 C CA . VAL B 1 180 ? 0.358 -24.125 -4.852 1 98.88 180 VAL B CA 1
ATOM 3055 C C . VAL B 1 180 ? -0.392 -24.062 -6.184 1 98.88 180 VAL B C 1
ATOM 3057 O O . VAL B 1 180 ? -1.62 -23.969 -6.203 1 98.88 180 VAL B O 1
ATOM 3060 N N . MET B 1 181 ? 0.357 -24.219 -7.27 1 98.75 181 MET B N 1
ATOM 3061 C CA . MET B 1 181 ? -0.246 -24.203 -8.602 1 98.75 181 MET B CA 1
ATOM 3062 C C . MET B 1 181 ? -1.28 -25.312 -8.75 1 98.75 181 MET B C 1
ATOM 3064 O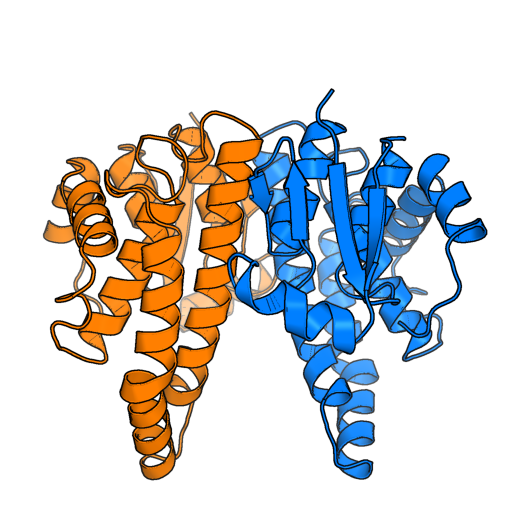 O . MET B 1 181 ? -2.379 -25.078 -9.258 1 98.75 181 MET B O 1
ATOM 3068 N N . GLY B 1 182 ? -0.94 -26.438 -8.32 1 98.69 182 GLY B N 1
ATOM 3069 C CA . GLY B 1 182 ? -1.843 -27.578 -8.391 1 98.69 182 GLY B CA 1
ATOM 3070 C C . GLY B 1 182 ? -3.098 -27.391 -7.562 1 98.69 182 GLY B C 1
ATOM 3071 O O . GLY B 1 182 ? -4.203 -27.688 -8.023 1 98.69 182 GLY B O 1
ATOM 3072 N N . ASN B 1 183 ? -2.941 -26.938 -6.297 1 98.81 183 ASN B N 1
ATOM 3073 C CA . ASN B 1 183 ? -4.078 -26.688 -5.414 1 98.81 183 ASN B CA 1
ATOM 3074 C C . ASN B 1 183 ? -5.062 -25.703 -6.027 1 98.81 183 ASN B C 1
ATOM 3076 O O . ASN B 1 183 ? -6.277 -25.906 -5.969 1 98.81 183 ASN B O 1
ATOM 3080 N N . VAL B 1 184 ? -4.566 -24.688 -6.668 1 98.88 184 VAL B N 1
ATOM 3081 C CA . VAL B 1 184 ? -5.434 -23.672 -7.246 1 98.88 184 VAL B CA 1
ATOM 3082 C C . VAL B 1 184 ? -6.152 -24.234 -8.469 1 98.88 184 VAL B C 1
ATOM 3084 O O . VAL B 1 184 ? -7.371 -24.094 -8.602 1 98.88 184 VAL B O 1
ATOM 3087 N N . SER B 1 185 ? -5.445 -24.891 -9.336 1 98.38 185 SER B N 1
ATOM 3088 C CA . SER B 1 185 ? -6.035 -25.375 -10.586 1 98.38 185 SER B CA 1
ATOM 3089 C C . SER B 1 185 ? -6.988 -26.531 -10.344 1 98.38 185 SER B C 1
ATOM 3091 O O . SER B 1 185 ? -7.797 -26.875 -11.211 1 98.38 185 SER B O 1
ATOM 3093 N N . SER B 1 186 ? -6.926 -27.141 -9.195 1 98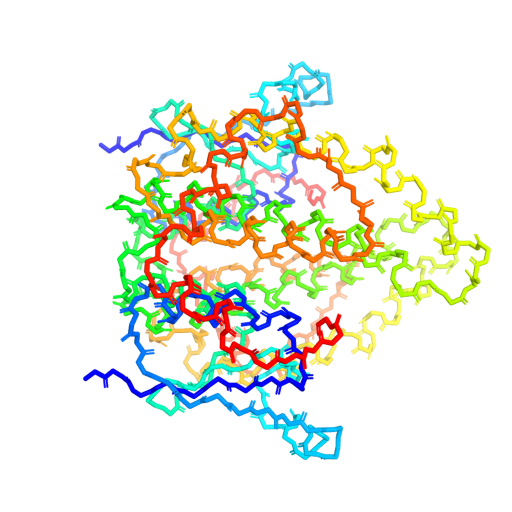.25 186 SER B N 1
ATOM 3094 C CA . SER B 1 186 ? -7.797 -28.266 -8.859 1 98.25 186 SER B CA 1
ATOM 3095 C C . SER B 1 186 ? -9.148 -27.781 -8.344 1 98.25 186 SER B C 1
ATOM 3097 O O . SER B 1 186 ? -10.086 -28.562 -8.219 1 98.25 186 SER B O 1
ATOM 3099 N N . ASN B 1 187 ? -9.188 -26.5 -7.922 1 98.56 187 ASN B N 1
ATOM 3100 C CA . ASN B 1 187 ? -10.508 -25.969 -7.59 1 98.56 187 ASN B CA 1
ATOM 3101 C C . ASN B 1 187 ? -11.477 -26.094 -8.766 1 98.56 187 ASN B C 1
ATOM 3103 O O . ASN B 1 187 ? -11.188 -25.609 -9.867 1 98.56 187 ASN B O 1
ATOM 3107 N N . PRO B 1 188 ? -12.664 -26.719 -8.523 1 98.38 188 PRO B N 1
ATOM 3108 C CA . PRO B 1 188 ? -13.531 -27 -9.664 1 98.38 188 PRO B CA 1
ATOM 3109 C C . PRO B 1 188 ? -14 -25.75 -10.391 1 98.38 188 PRO B C 1
ATOM 3111 O O . PRO B 1 188 ? -14.125 -25.75 -11.617 1 98.38 188 PRO B O 1
ATOM 3114 N N . GLY B 1 189 ? -14.32 -24.703 -9.688 1 98.56 189 GLY B N 1
ATOM 3115 C CA . GLY B 1 189 ? -14.719 -23.453 -10.312 1 98.56 189 GLY B CA 1
ATOM 3116 C C . GLY B 1 189 ? -13.609 -22.828 -11.148 1 98.56 189 GLY B C 1
ATOM 3117 O O . GLY B 1 189 ? -13.852 -22.344 -12.25 1 98.56 189 GLY B O 1
ATOM 3118 N N . ILE B 1 190 ? -12.398 -22.875 -10.664 1 98.75 190 ILE B N 1
ATOM 3119 C CA . ILE B 1 190 ? -11.258 -22.312 -11.383 1 98.75 190 ILE B CA 1
ATOM 3120 C C . ILE B 1 190 ? -10.945 -23.172 -12.602 1 98.75 190 ILE B C 1
ATOM 3122 O O . ILE B 1 190 ? -10.688 -22.641 -13.688 1 98.75 190 ILE B O 1
ATOM 3126 N N . ALA B 1 191 ? -10.953 -24.469 -12.406 1 98.38 191 ALA B N 1
ATOM 3127 C CA . ALA B 1 191 ? -10.711 -25.359 -13.539 1 98.38 191 ALA B CA 1
ATOM 3128 C C . ALA B 1 191 ? -11.68 -25.078 -14.68 1 98.38 191 ALA B C 1
ATOM 3130 O O . ALA B 1 191 ? -11.273 -25.016 -15.844 1 98.38 191 ALA B O 1
ATOM 3131 N N . LYS B 1 192 ? -12.938 -24.938 -14.328 1 98.12 192 LYS B N 1
ATOM 3132 C CA . LYS B 1 192 ? -13.953 -24.625 -15.336 1 98.12 192 LYS B CA 1
ATOM 3133 C C . LYS B 1 192 ? -13.664 -23.297 -16.016 1 98.12 192 LYS B C 1
ATOM 3135 O O . LYS B 1 192 ? -13.742 -23.188 -17.234 1 98.12 192 LYS B O 1
ATOM 3140 N N . TRP B 1 193 ? -13.32 -22.297 -15.242 1 97.69 193 TRP B N 1
ATOM 3141 C CA . TRP B 1 193 ? -13.023 -20.969 -15.773 1 97.69 193 TRP B CA 1
ATOM 3142 C C . TRP B 1 193 ? -11.859 -21.016 -16.766 1 97.69 193 TRP B C 1
ATOM 3144 O O . TRP B 1 193 ? -11.93 -20.422 -17.844 1 97.69 193 TRP B O 1
ATOM 3154 N N . LEU B 1 194 ? -10.805 -21.734 -16.406 1 96.25 194 LEU B N 1
ATOM 3155 C CA . LEU B 1 194 ? -9.609 -21.812 -17.234 1 96.25 194 LEU B CA 1
ATOM 3156 C C . LEU B 1 194 ? -9.93 -22.438 -18.594 1 96.25 194 LEU B C 1
ATOM 3158 O O . LEU B 1 194 ? -9.32 -22.078 -19.594 1 96.25 194 LEU B O 1
ATOM 3162 N N . LYS B 1 195 ? -10.898 -23.234 -18.609 1 95.38 195 LYS B N 1
ATOM 3163 C CA . LYS B 1 195 ? -11.297 -23.906 -19.844 1 95.38 195 LYS B CA 1
ATOM 3164 C C . LYS B 1 195 ? -12.188 -23 -20.703 1 95.38 195 LYS B C 1
ATOM 3166 O O . LYS B 1 195 ? -12.117 -23.031 -21.938 1 95.38 195 LYS B O 1
ATOM 3171 N N . GLU B 1 196 ? -12.945 -22.141 -20.016 1 94.19 196 GLU B N 1
ATOM 3172 C CA . GLU B 1 196 ? -14.031 -21.469 -20.719 1 94.19 196 GLU B CA 1
ATOM 3173 C C . GLU B 1 196 ? -13.703 -20 -20.969 1 94.19 196 GLU B C 1
ATOM 3175 O O . GLU B 1 196 ? -14.352 -19.328 -21.781 1 94.19 196 GLU B O 1
ATOM 3180 N N . ARG B 1 197 ? -12.773 -19.516 -20.25 1 91.94 197 ARG B N 1
ATOM 3181 C CA . ARG B 1 197 ? -12.555 -18.062 -20.328 1 91.94 197 ARG B CA 1
ATOM 3182 C C . ARG B 1 197 ? -12.133 -17.656 -21.734 1 91.94 197 ARG B C 1
ATOM 3184 O O . ARG B 1 197 ? -11.547 -18.453 -22.484 1 91.94 197 ARG B O 1
ATOM 3191 N N . PRO B 1 198 ? -12.445 -16.484 -22.094 1 89.75 198 PRO B N 1
ATOM 3192 C CA . PRO B 1 198 ? -12.086 -15.992 -23.422 1 89.75 198 PRO B CA 1
ATOM 3193 C C . PRO B 1 198 ? -10.578 -15.961 -23.656 1 89.75 198 PRO B C 1
ATOM 3195 O O . PRO B 1 198 ? -9.812 -15.672 -22.734 1 89.75 198 PRO B O 1
ATOM 3198 N N . GLU B 1 199 ? -10.219 -16.219 -24.859 1 84.5 199 GLU B N 1
ATOM 3199 C CA . GLU B 1 199 ? -8.82 -16.078 -25.234 1 84.5 199 GLU B CA 1
ATOM 3200 C C . GLU B 1 199 ? -8.43 -14.602 -25.344 1 84.5 199 GLU B C 1
ATOM 3202 O O . GLU B 1 199 ? -9.156 -13.805 -25.938 1 84.5 199 GLU B O 1
ATOM 3207 N N . SER B 1 200 ? -7.441 -14.266 -24.547 1 81.69 200 SER B N 1
ATOM 3208 C CA . SER B 1 200 ? -6.969 -12.891 -24.594 1 81.69 200 SER B CA 1
ATOM 3209 C C . SER B 1 200 ? -5.453 -12.82 -24.438 1 81.69 200 SER B C 1
ATOM 3211 O O . SER B 1 200 ? -4.816 -13.812 -24.078 1 81.69 200 SER B O 1
ATOM 3213 N N . ALA B 1 201 ? -4.723 -11.75 -25.062 1 64.56 201 ALA B N 1
ATOM 3214 C CA . ALA B 1 201 ? -3.271 -11.594 -25.062 1 64.56 201 ALA B CA 1
ATOM 3215 C C . ALA B 1 201 ? -2.725 -11.57 -23.641 1 64.56 201 ALA B C 1
ATOM 3217 O O . ALA B 1 201 ? -1.598 -12 -23.391 1 64.56 201 ALA B O 1
ATOM 3218 N N . PHE B 1 202 ? -3.174 -10.914 -22.859 1 66.19 202 PHE B N 1
ATOM 3219 C CA . PHE B 1 202 ? -2.797 -10.812 -21.453 1 66.19 202 PHE B CA 1
ATOM 3220 C C . PHE B 1 202 ? -3.668 -9.789 -20.734 1 66.19 202 PHE B C 1
ATOM 3222 O O . PHE B 1 202 ? -4.258 -8.914 -21.375 1 66.19 202 PHE B O 1
#

Solvent-accessible surface area (backbone atoms only — not comparable to full-atom values): 21314 Å² total; per-residue (Å²): 129,80,53,39,36,40,37,34,52,80,38,43,62,71,44,36,51,44,52,44,51,32,27,56,57,68,51,77,62,45,79,43,62,40,54,72,71,55,39,66,69,45,34,84,76,38,84,80,59,61,76,29,34,38,33,46,79,85,42,79,37,39,50,50,65,27,45,33,50,41,52,20,51,74,60,69,18,40,45,93,43,69,66,28,27,26,42,20,39,26,50,45,55,50,47,49,59,54,51,51,59,54,44,57,30,71,68,41,79,48,64,69,61,19,51,52,42,44,48,48,35,64,72,46,51,46,55,55,49,51,54,42,50,37,72,54,26,33,89,86,19,24,58,27,71,91,47,79,28,52,33,40,46,44,52,43,50,53,49,55,52,45,36,70,80,49,71,66,75,84,55,75,87,35,66,25,49,47,36,24,46,48,56,49,55,62,34,65,37,28,40,52,42,71,71,65,54,78,91,53,94,68,128,80,53,41,36,40,36,36,51,80,38,43,61,70,45,35,50,43,53,44,50,29,26,57,56,68,53,79,63,44,79,44,63,40,53,71,70,56,40,65,68,45,34,84,75,39,85,81,58,60,78,27,35,37,33,46,78,86,42,78,37,37,50,49,66,26,46,32,47,43,53,20,51,74,61,68,17,39,45,94,42,69,65,28,28,26,42,22,39,26,49,44,55,50,48,49,57,54,51,52,58,54,44,57,28,71,69,40,78,50,65,69,61,19,52,52,41,44,49,47,33,64,72,45,52,48,54,57,48,51,54,42,51,35,70,53,26,33,89,85,19,25,56,27,72,92,47,78,29,51,32,40,46,43,52,44,51,53,49,53,51,45,38,69,79,50,71,64,75,85,54,75,87,33,66,24,50,47,35,23,45,48,57,48,56,65,34,66,35,29,40,50,42,72,72,65,53,79,92,54,95,71